Protein AF-0000000076850095 (afdb_homodimer)

Sequence (590 aa):
MGHASAALPVIDLASPDIGAATKSIRQALVDYGFFYVINHGIDDALMKSVYAESASFFQQPMEEKMALHKNSSHRGYIPPDFEGFEADAGGKGDLLECFHIGSGVDGDSKNPVNQWPPAERFPYWKETMKSYYQCAMGTSKRILSLIALSLDLDAEFFKPDGSETILRPIHYSGRAIESKHGSDHGANAHTDYGMLTLLSTDGTPGLQICRDKDGRPQLWEDVHHIDGALVVNIGDLLERWTNNVYRSTLHRVLMVGKERYSVAFFVWPSPDMMVTCIESCCSEANPPRSSSNNIMGHASAALPVIDLASPDIGAATKSIRQALVDYGFFYVINHGIDDALMKSVYAESASFFQQPMEEKMALHKNSSHRGYIPPDFEGFEADAGGKGDLLECFHIGSGVDGDSKNPVNQWPPAERFPYWKETMKSYYQCAMGTSKRILSLIALSLDLDAEFFKPDGSETILRPIHYSGRAIESKHGSDHGANAHTDYGMLTLLSTDGTPGLQICRDKDGRPQLWEDVHHIDGALVVNIGDLLERWTNNVYRSTLHRVLMVGKERYSVAFFVWPSPDMMVTCIESCCSEANPPRSSSNNI

Structure (mmCIF, N/CA/C/O backbone):
data_AF-0000000076850095-model_v1
#
loop_
_entity.id
_entity.type
_entity.pdbx_description
1 polymer 'Fe2OG dioxygenase domain-containing protein'
#
loop_
_atom_site.group_PDB
_atom_site.id
_atom_site.type_symbol
_atom_site.label_atom_id
_atom_site.label_alt_id
_atom_site.label_comp_id
_atom_site.label_asym_id
_atom_site.label_entity_id
_atom_site.label_seq_id
_atom_site.pdbx_PDB_ins_code
_atom_site.Cartn_x
_atom_site.Cartn_y
_atom_site.Cartn_z
_atom_site.occupancy
_atom_site.B_iso_or_equiv
_atom_site.auth_seq_id
_atom_site.auth_comp_id
_atom_site.auth_asym_id
_atom_site.auth_atom_id
_atom_site.pdbx_PDB_model_num
ATOM 1 N N . MET A 1 1 ? 12.242 -35.062 8.625 1 36.44 1 MET A N 1
ATOM 2 C CA . MET A 1 1 ? 11.203 -34.719 9.578 1 36.44 1 MET A CA 1
ATOM 3 C C . MET A 1 1 ? 9.969 -34.156 8.859 1 36.44 1 MET A C 1
ATOM 5 O O . MET A 1 1 ? 10.086 -33.375 7.914 1 36.44 1 MET A O 1
ATOM 9 N N . GLY A 1 2 ? 8.922 -34.812 8.758 1 50.62 2 GLY A N 1
ATOM 10 C CA . GLY A 1 2 ? 7.727 -34.594 7.961 1 50.62 2 GLY A CA 1
ATOM 11 C C . GLY A 1 2 ? 7.195 -33.188 8.094 1 50.62 2 GLY A C 1
ATOM 12 O O . GLY A 1 2 ? 7.027 -32.656 9.203 1 50.62 2 GLY A O 1
ATOM 13 N N . HIS A 1 3 ? 7.41 -32.344 7.129 1 65.56 3 HIS A N 1
ATOM 14 C CA . HIS A 1 3 ? 6.844 -31.016 7.25 1 65.56 3 HIS A CA 1
ATOM 15 C C . HIS A 1 3 ? 5.344 -31.078 7.52 1 65.56 3 HIS A C 1
ATOM 17 O O . HIS A 1 3 ? 4.656 -31.969 7.02 1 65.56 3 HIS A O 1
ATOM 23 N N . ALA A 1 4 ? 4.941 -30.375 8.547 1 83.5 4 ALA A N 1
ATOM 24 C CA . ALA A 1 4 ? 3.518 -30.266 8.852 1 83.5 4 ALA A CA 1
ATOM 25 C C . ALA A 1 4 ? 2.754 -29.641 7.691 1 83.5 4 ALA A C 1
ATOM 27 O O . ALA A 1 4 ? 3.322 -28.875 6.91 1 83.5 4 ALA A O 1
ATOM 28 N N . SER A 1 5 ? 1.623 -30.188 7.434 1 91.31 5 SER A N 1
ATOM 29 C CA . SER A 1 5 ? 0.739 -29.672 6.395 1 91.31 5 SER A CA 1
ATOM 30 C C . SER A 1 5 ? -0.233 -28.641 6.961 1 91.31 5 SER A C 1
ATOM 32 O O . SER A 1 5 ? -0.785 -28.828 8.047 1 91.31 5 SER A O 1
ATOM 34 N N . ALA A 1 6 ? -0.344 -27.594 6.188 1 90.06 6 ALA A N 1
ATOM 35 C CA . ALA A 1 6 ? -1.344 -26.609 6.586 1 90.06 6 ALA A CA 1
ATOM 36 C C . ALA A 1 6 ? -2.752 -27.094 6.25 1 90.06 6 ALA A C 1
ATOM 38 O O . ALA A 1 6 ? -3.033 -27.453 5.105 1 90.06 6 ALA A O 1
ATOM 39 N N . ALA A 1 7 ? -3.617 -27.141 7.188 1 92.31 7 ALA A N 1
ATOM 40 C CA . ALA A 1 7 ? -5.008 -27.531 6.965 1 92.31 7 ALA A CA 1
ATOM 41 C C . ALA A 1 7 ? -5.859 -26.312 6.594 1 92.31 7 ALA A C 1
ATOM 43 O O . ALA A 1 7 ? -6.797 -25.953 7.309 1 92.31 7 ALA A O 1
ATOM 44 N N . LEU A 1 8 ? -5.578 -25.766 5.441 1 97.06 8 LEU A N 1
ATOM 45 C CA . LEU A 1 8 ? -6.27 -24.562 5.004 1 97.06 8 LEU A CA 1
ATOM 46 C C . LEU A 1 8 ? -7.734 -24.859 4.688 1 97.06 8 LEU A C 1
ATOM 48 O O . LEU A 1 8 ? -8.047 -25.875 4.066 1 97.06 8 LEU A O 1
ATOM 52 N N . PRO A 1 9 ? -8.609 -24 5.094 1 97.56 9 PRO A N 1
ATOM 53 C CA . PRO A 1 9 ? -10.016 -24.172 4.723 1 97.56 9 PRO A CA 1
ATOM 54 C C . PRO A 1 9 ? -10.25 -24.016 3.221 1 97.56 9 PRO A C 1
ATOM 56 O O . PRO A 1 9 ? -9.516 -23.281 2.549 1 97.56 9 PRO A O 1
ATOM 59 N N . VAL A 1 10 ? -11.234 -24.781 2.744 1 98 10 VAL A N 1
ATOM 60 C CA . VAL A 1 10 ? -11.68 -24.688 1.358 1 98 10 VAL A CA 1
ATOM 61 C C . VAL A 1 10 ? -13.008 -23.938 1.296 1 98 10 VAL A C 1
ATOM 63 O O . VAL A 1 10 ? -14.008 -24.391 1.861 1 98 10 VAL A O 1
ATOM 66 N N . ILE A 1 11 ? -12.992 -22.828 0.646 1 98.12 11 ILE A N 1
ATOM 67 C CA . ILE A 1 11 ? -14.195 -22 0.515 1 98.12 11 ILE A CA 1
ATOM 68 C C . ILE A 1 11 ? -14.82 -22.219 -0.859 1 98.12 11 ILE A C 1
ATOM 70 O O . ILE A 1 11 ? -14.141 -22.109 -1.884 1 98.12 11 ILE A O 1
ATOM 74 N N . ASP A 1 12 ? -16.109 -22.516 -0.84 1 97.5 12 ASP A N 1
ATOM 75 C CA . ASP A 1 12 ? -16.875 -22.688 -2.072 1 97.5 12 ASP A CA 1
ATOM 76 C C . ASP A 1 12 ? -17.578 -21.391 -2.465 1 97.5 12 ASP A C 1
ATOM 78 O O . ASP A 1 12 ? -18.562 -21 -1.831 1 97.5 12 ASP A O 1
ATOM 82 N N . LEU A 1 13 ? -17.156 -20.766 -3.535 1 96.81 13 LEU A N 1
ATOM 83 C CA . LEU A 1 13 ? -17.703 -19.469 -3.924 1 96.81 13 LEU A CA 1
ATOM 84 C C . LEU A 1 13 ? -19.094 -19.625 -4.535 1 96.81 13 LEU A C 1
ATOM 86 O O . LEU A 1 13 ? -19.812 -18.656 -4.695 1 96.81 13 LEU A O 1
ATOM 90 N N . ALA A 1 14 ? -19.453 -20.797 -4.863 1 94.88 14 ALA A N 1
ATOM 91 C CA . ALA A 1 14 ? -20.781 -21.047 -5.426 1 94.88 14 ALA A CA 1
ATOM 92 C C . ALA A 1 14 ? -21.781 -21.359 -4.328 1 94.88 14 ALA A C 1
ATOM 94 O O . ALA A 1 14 ? -22.984 -21.469 -4.594 1 94.88 14 ALA A O 1
ATOM 95 N N . SER A 1 15 ? -21.312 -21.5 -3.137 1 93.44 15 SER A N 1
ATOM 96 C CA . SER A 1 15 ? -22.219 -21.828 -2.035 1 93.44 15 SER A CA 1
ATOM 97 C C . SER A 1 15 ? -23.203 -20.688 -1.789 1 93.44 15 SER A C 1
ATOM 99 O O . SER A 1 15 ? -22.812 -19.516 -1.735 1 93.44 15 SER A O 1
ATOM 101 N N . PRO A 1 16 ? -24.5 -21.031 -1.602 1 93.69 16 PRO A N 1
ATOM 102 C CA . PRO A 1 16 ? -25.5 -20 -1.31 1 93.69 16 PRO A CA 1
ATOM 103 C C . PRO A 1 16 ? -25.438 -19.5 0.136 1 93.69 16 PRO A C 1
ATOM 105 O O . PRO A 1 16 ? -26.062 -18.5 0.48 1 93.69 16 PRO A O 1
ATOM 108 N N . ASP A 1 17 ? -24.719 -20.234 0.937 1 96.19 17 ASP A N 1
ATOM 109 C CA . ASP A 1 17 ? -24.609 -19.859 2.344 1 96.19 17 ASP A CA 1
ATOM 110 C C . ASP A 1 17 ? -23.5 -18.828 2.555 1 96.19 17 ASP A C 1
ATOM 112 O O . ASP A 1 17 ? -22.406 -19.172 3.016 1 96.19 17 ASP A O 1
ATOM 116 N N . ILE A 1 18 ? -23.859 -17.641 2.381 1 95.19 18 ILE A N 1
ATOM 117 C CA . ILE A 1 18 ? -22.906 -16.531 2.469 1 95.19 18 ILE A CA 1
ATOM 118 C C . ILE A 1 18 ? -22.375 -16.438 3.893 1 95.19 18 ILE A C 1
ATOM 120 O O . ILE A 1 18 ? -21.188 -16.156 4.094 1 95.19 18 ILE A O 1
ATOM 124 N N . GLY A 1 19 ? -23.172 -16.656 4.797 1 96 19 GLY A N 1
ATOM 125 C CA . GLY A 1 19 ? -22.75 -16.609 6.191 1 96 19 GLY A CA 1
ATOM 126 C C . GLY A 1 19 ? -21.656 -17.594 6.527 1 96 19 GLY A C 1
ATOM 127 O O . GLY A 1 19 ? -20.688 -17.25 7.188 1 96 19 GLY A O 1
ATOM 128 N N . ALA A 1 20 ? -21.875 -18.766 6.078 1 96.25 20 ALA A N 1
ATOM 129 C CA . ALA A 1 20 ? -20.875 -19.797 6.332 1 96.25 20 ALA A CA 1
ATOM 130 C C . ALA A 1 20 ? -19.562 -19.469 5.641 1 96.25 20 ALA A C 1
ATOM 132 O O . ALA A 1 20 ? -18.484 -19.656 6.223 1 96.25 20 ALA A O 1
ATOM 133 N N . ALA A 1 21 ? -19.656 -19.031 4.453 1 96.62 21 ALA A N 1
ATOM 134 C CA . ALA A 1 21 ? -18.453 -18.656 3.709 1 96.62 21 ALA A CA 1
ATOM 135 C C . ALA A 1 21 ? -17.703 -17.531 4.406 1 96.62 21 ALA A C 1
ATOM 137 O O . ALA A 1 21 ? -16.484 -17.594 4.547 1 96.62 21 ALA A O 1
ATOM 138 N N . THR A 1 22 ? -18.422 -16.594 4.832 1 97.25 22 THR A N 1
ATOM 139 C CA . THR A 1 22 ? -17.844 -15.438 5.496 1 97.25 22 THR A CA 1
ATOM 140 C C . THR A 1 22 ? -17.156 -15.852 6.797 1 97.25 22 THR A C 1
ATOM 142 O O . THR A 1 22 ? -16.031 -15.422 7.078 1 97.25 22 THR A O 1
ATOM 145 N N . LYS A 1 23 ? -17.781 -16.641 7.535 1 97.19 23 LYS A N 1
ATOM 146 C CA . LYS A 1 23 ? -17.219 -17.141 8.789 1 97.19 23 LYS A CA 1
ATOM 147 C C . LYS A 1 23 ? -15.945 -17.938 8.539 1 97.19 23 LYS A C 1
ATOM 149 O O . LYS A 1 23 ? -14.953 -17.797 9.25 1 97.19 23 LYS A O 1
ATOM 154 N N . SER A 1 24 ? -16.016 -18.75 7.531 1 97.62 24 SER A N 1
ATOM 155 C CA . SER A 1 24 ? -14.867 -19.562 7.18 1 97.62 24 SER A CA 1
ATOM 156 C C . SER A 1 24 ? -13.688 -18.703 6.723 1 97.62 24 SER A C 1
ATOM 158 O O . SER A 1 24 ? -12.539 -18.984 7.078 1 97.62 24 SER A O 1
ATOM 160 N N . ILE A 1 25 ? -13.969 -17.719 6.004 1 98 25 ILE A N 1
ATOM 161 C CA . ILE A 1 25 ? -12.93 -16.812 5.523 1 98 25 ILE A CA 1
ATOM 162 C C . ILE A 1 25 ? -12.297 -16.078 6.707 1 98 25 ILE A C 1
ATOM 164 O O . ILE A 1 25 ? -11.07 -15.977 6.797 1 98 25 ILE A O 1
ATOM 168 N N . ARG A 1 26 ? -13.125 -15.602 7.566 1 97.62 26 ARG A N 1
ATOM 169 C CA . ARG A 1 26 ? -12.602 -14.906 8.742 1 97.62 26 ARG A CA 1
ATOM 170 C C . ARG A 1 26 ? -11.664 -15.812 9.539 1 97.62 26 ARG A C 1
ATOM 172 O O . ARG A 1 26 ? -10.547 -15.414 9.867 1 97.62 26 ARG A O 1
ATOM 179 N N . GLN A 1 27 ? -12.125 -16.969 9.773 1 97.38 27 GLN A N 1
ATOM 180 C CA . GLN A 1 27 ? -11.305 -17.906 10.539 1 97.38 27 GLN A CA 1
ATOM 181 C C . GLN A 1 27 ? -10.008 -18.219 9.812 1 97.38 27 GLN A C 1
ATOM 183 O O . GLN A 1 27 ? -8.938 -18.297 10.43 1 97.38 27 GLN A O 1
ATOM 188 N N . ALA A 1 28 ? -10.078 -18.406 8.523 1 98.25 28 ALA A N 1
ATOM 189 C CA . ALA A 1 28 ? -8.898 -18.719 7.719 1 98.25 28 ALA A CA 1
ATOM 190 C C . ALA A 1 28 ? -7.879 -17.594 7.777 1 98.25 28 ALA A C 1
ATOM 192 O O . ALA A 1 28 ? -6.676 -17.828 7.887 1 98.25 28 ALA A O 1
ATOM 193 N N . LEU A 1 29 ? -8.359 -16.359 7.707 1 98.12 29 LEU A N 1
ATOM 194 C CA . LEU A 1 29 ? -7.469 -15.203 7.633 1 98.12 29 LEU A CA 1
ATOM 195 C C . LEU A 1 29 ? -6.895 -14.875 9.008 1 98.12 29 LEU A C 1
ATOM 197 O O . LEU A 1 29 ? -5.812 -14.289 9.102 1 98.12 29 LEU A O 1
ATOM 201 N N . VAL A 1 30 ? -7.617 -15.281 10.023 1 97.25 30 VAL A N 1
ATOM 202 C CA . VAL A 1 30 ? -7.094 -15.117 11.375 1 97.25 30 VAL A CA 1
ATOM 203 C C . VAL A 1 30 ? -6.043 -16.188 11.664 1 97.25 30 VAL A C 1
ATOM 205 O O . VAL A 1 30 ? -4.973 -15.883 12.203 1 97.25 30 VAL A O 1
ATOM 208 N N . ASP A 1 31 ? -6.316 -17.375 11.234 1 96.75 31 ASP A N 1
ATOM 209 C CA . ASP A 1 31 ? -5.496 -18.516 11.641 1 96.75 31 ASP A CA 1
ATOM 210 C C . ASP A 1 31 ? -4.312 -18.703 10.695 1 96.75 31 ASP A C 1
ATOM 212 O O . ASP A 1 31 ? -3.211 -19.047 11.133 1 96.75 31 ASP A O 1
ATOM 216 N N . TYR A 1 32 ? -4.562 -18.484 9.391 1 97.44 32 TYR A N 1
ATOM 217 C CA . TYR A 1 32 ? -3.562 -18.891 8.414 1 97.44 32 TYR A CA 1
ATOM 218 C C . TYR A 1 32 ? -3.139 -17.719 7.539 1 97.44 32 TYR A C 1
ATOM 220 O O . TYR A 1 32 ? -2.014 -17.688 7.035 1 97.44 32 TYR A O 1
ATOM 228 N N . GLY A 1 33 ? -3.973 -16.812 7.277 1 98.19 33 GLY A N 1
ATOM 229 C CA . GLY A 1 33 ? -3.74 -15.789 6.27 1 98.19 33 GLY A CA 1
ATOM 230 C C . GLY A 1 33 ? -3.891 -16.297 4.852 1 98.19 33 GLY A C 1
ATOM 231 O O . GLY A 1 33 ? -3.662 -15.562 3.891 1 98.19 33 GLY A O 1
ATOM 232 N N . PHE A 1 34 ? -4.258 -17.625 4.77 1 98.62 34 PHE A N 1
ATOM 233 C CA . PHE A 1 34 ? -4.422 -18.344 3.508 1 98.62 34 PHE A CA 1
ATOM 234 C C . PHE A 1 34 ? -5.703 -19.172 3.516 1 98.62 34 PHE A C 1
ATOM 236 O O . PHE A 1 34 ? -6.152 -19.609 4.574 1 98.62 34 PHE A O 1
ATOM 243 N N . PHE A 1 35 ? -6.227 -19.422 2.326 1 98.81 35 PHE A N 1
ATOM 244 C CA . PHE A 1 35 ? -7.301 -20.391 2.146 1 98.81 35 PHE A CA 1
ATOM 245 C C . PHE A 1 35 ? -7.406 -20.812 0.687 1 98.81 35 PHE A C 1
ATOM 247 O O . PHE A 1 35 ? -6.746 -20.234 -0.183 1 98.81 35 PHE A O 1
ATOM 254 N N . TYR A 1 36 ? -8.164 -21.891 0.47 1 98.69 36 TYR A N 1
ATOM 255 C CA . TYR A 1 36 ? -8.492 -22.328 -0.884 1 98.69 36 TYR A CA 1
ATOM 256 C C . TYR A 1 36 ? -9.852 -21.781 -1.317 1 98.69 36 TYR A C 1
ATOM 258 O O . TYR A 1 36 ? -10.742 -21.578 -0.485 1 98.69 36 TYR A O 1
ATOM 266 N N . VAL A 1 37 ? -9.953 -21.562 -2.598 1 98.56 37 VAL A N 1
ATOM 267 C CA . VAL A 1 37 ? -11.273 -21.266 -3.146 1 98.56 37 VAL A CA 1
ATOM 268 C C . VAL A 1 37 ? -11.578 -22.203 -4.309 1 98.56 37 VAL A C 1
ATOM 270 O O . VAL A 1 37 ? -10.719 -22.469 -5.152 1 98.56 37 VAL A O 1
ATOM 273 N N . ILE A 1 38 ? -12.75 -22.797 -4.289 1 97.88 38 ILE A N 1
ATOM 274 C CA . ILE A 1 38 ? -13.234 -23.609 -5.398 1 97.88 38 ILE A CA 1
ATOM 275 C C . ILE A 1 38 ? -14.469 -22.969 -6.016 1 97.88 38 ILE A C 1
ATOM 277 O O . ILE A 1 38 ? -15.039 -22.031 -5.445 1 97.88 38 ILE A O 1
ATOM 281 N N . ASN A 1 39 ? -14.789 -23.422 -7.227 1 97.5 39 ASN A N 1
ATOM 282 C CA . ASN A 1 39 ? -15.906 -22.875 -7.988 1 97.5 39 ASN A CA 1
ATOM 283 C C . ASN A 1 39 ? -15.781 -21.359 -8.156 1 97.5 39 ASN A C 1
ATOM 285 O O . ASN A 1 39 ? -16.734 -20.625 -7.934 1 97.5 39 ASN A O 1
ATOM 289 N N . HIS A 1 40 ? -14.555 -20.953 -8.469 1 96.69 40 HIS A N 1
ATOM 290 C CA . HIS A 1 40 ? -14.195 -19.547 -8.57 1 96.69 40 HIS A CA 1
ATOM 291 C C . HIS A 1 40 ? -14.578 -18.969 -9.93 1 96.69 40 HIS A C 1
ATOM 293 O O . HIS A 1 40 ? -14.461 -17.766 -10.164 1 96.69 40 HIS A O 1
ATOM 299 N N . GLY A 1 41 ? -15.016 -19.719 -10.883 1 94 41 GLY A N 1
ATOM 300 C CA . GLY A 1 41 ? -15.578 -19.219 -12.125 1 94 41 GLY A CA 1
ATOM 301 C C . GLY A 1 41 ? -14.594 -19.266 -13.281 1 94 41 GLY A C 1
ATOM 302 O O . GLY A 1 41 ? -14.961 -18.953 -14.422 1 94 41 GLY A O 1
ATOM 303 N N . ILE A 1 42 ? -13.305 -19.641 -13.078 1 95.88 42 ILE A N 1
ATOM 304 C CA . ILE A 1 42 ? -12.344 -19.781 -14.164 1 95.88 42 ILE A CA 1
ATOM 305 C C . ILE A 1 42 ? -12.469 -21.172 -14.781 1 95.88 42 ILE A C 1
ATOM 307 O O . ILE A 1 42 ? -12.25 -22.188 -14.102 1 95.88 42 ILE A O 1
ATOM 311 N N . ASP A 1 43 ? -12.734 -21.172 -16.016 1 94.25 43 ASP A N 1
ATOM 312 C CA . ASP A 1 43 ? -12.953 -22.406 -16.766 1 94.25 43 ASP A CA 1
ATOM 313 C C . ASP A 1 43 ? -11.68 -23.25 -16.812 1 94.25 43 ASP A C 1
ATOM 315 O O . ASP A 1 43 ? -10.586 -22.719 -16.969 1 94.25 43 ASP A O 1
ATOM 319 N N . ASP A 1 44 ? -11.906 -24.594 -16.719 1 95.25 44 ASP A N 1
ATOM 320 C CA . ASP A 1 44 ? -10.781 -25.516 -16.766 1 95.25 44 ASP A CA 1
ATOM 321 C C . ASP A 1 44 ? -10.023 -25.391 -18.094 1 95.25 44 ASP A C 1
ATOM 323 O O . ASP A 1 44 ? -8.797 -25.484 -18.125 1 95.25 44 ASP A O 1
ATOM 327 N N . ALA A 1 45 ? -10.773 -25.203 -19.078 1 97.38 45 ALA A N 1
ATOM 328 C CA . ALA A 1 45 ? -10.148 -25.094 -20.391 1 97.38 45 ALA A CA 1
ATOM 329 C C . ALA A 1 45 ? -9.266 -23.844 -20.469 1 97.38 45 ALA A C 1
ATOM 331 O O . ALA A 1 45 ? -8.172 -23.891 -21.031 1 97.38 45 ALA A O 1
ATOM 332 N N . LEU A 1 46 ? -9.758 -22.766 -19.922 1 98.12 46 LEU A N 1
ATOM 333 C CA . LEU A 1 46 ? -8.969 -21.547 -19.906 1 98.12 46 LEU A CA 1
ATOM 334 C C . LEU A 1 46 ? -7.699 -21.734 -19.078 1 98.12 46 LEU A C 1
ATOM 336 O O . LEU A 1 46 ? -6.613 -21.344 -19.5 1 98.12 46 LEU A O 1
ATOM 340 N N . MET A 1 47 ? -7.82 -22.406 -17.938 1 97.69 47 MET A N 1
ATOM 341 C CA . MET A 1 47 ? -6.664 -22.656 -17.078 1 97.69 47 MET A CA 1
ATOM 342 C C . MET A 1 47 ? -5.613 -23.484 -17.812 1 97.69 47 MET A C 1
ATOM 344 O O . MET A 1 47 ? -4.426 -23.172 -17.75 1 97.69 47 MET A O 1
ATOM 348 N N . LYS A 1 48 ? -6.078 -24.484 -18.453 1 97.69 48 LYS A N 1
ATOM 349 C CA . LYS A 1 48 ? -5.176 -25.328 -19.234 1 97.69 48 LYS A CA 1
ATOM 350 C C . LYS A 1 48 ? -4.449 -24.516 -20.297 1 97.69 48 LYS A C 1
ATOM 352 O O . LYS A 1 48 ? -3.248 -24.672 -20.516 1 97.69 48 LYS A O 1
ATOM 357 N N . SER A 1 49 ? -5.211 -23.656 -20.938 1 98.31 49 SER A N 1
ATOM 358 C CA . SER A 1 49 ? -4.621 -22.812 -21.969 1 98.31 49 SER A CA 1
ATOM 359 C C . SER A 1 49 ? -3.572 -21.875 -21.391 1 98.31 49 SER A C 1
ATOM 361 O O . SER A 1 49 ? -2.527 -21.641 -22 1 98.31 49 SER A O 1
ATOM 363 N N . VAL A 1 50 ? -3.848 -21.297 -20.219 1 98.62 50 VAL A N 1
ATOM 364 C CA . VAL A 1 50 ? -2.92 -20.375 -19.547 1 98.62 50 VAL A CA 1
ATOM 365 C C . VAL A 1 50 ? -1.599 -21.094 -19.281 1 98.62 50 VAL A C 1
ATOM 367 O O . VAL A 1 50 ? -0.525 -20.562 -19.578 1 98.62 50 VAL A O 1
ATOM 370 N N . TYR A 1 51 ? -1.659 -22.312 -18.828 1 98.38 51 TYR A N 1
ATOM 371 C CA . TYR A 1 51 ? -0.451 -23.078 -18.5 1 98.38 51 TYR A CA 1
ATOM 372 C C . TYR A 1 51 ? 0.285 -23.484 -19.781 1 98.38 51 TYR A C 1
ATOM 374 O O . TYR A 1 51 ? 1.517 -23.438 -19.828 1 98.38 51 TYR A O 1
ATOM 382 N N . ALA A 1 52 ? -0.494 -23.875 -20.75 1 98.38 52 ALA A N 1
ATOM 383 C CA . ALA A 1 52 ? 0.125 -24.266 -22.016 1 98.38 52 ALA A CA 1
ATOM 384 C C . ALA A 1 52 ? 0.865 -23.094 -22.641 1 98.38 52 ALA A C 1
ATOM 386 O O . ALA A 1 52 ? 2.006 -23.234 -23.078 1 98.38 52 ALA A O 1
ATOM 387 N N . GLU A 1 53 ? 0.187 -21.938 -22.641 1 98.38 53 GLU A N 1
ATOM 388 C CA . GLU A 1 53 ? 0.799 -20.734 -23.203 1 98.38 53 GLU A CA 1
ATOM 389 C C . GLU A 1 53 ? 2.008 -20.297 -22.391 1 98.38 53 GLU A C 1
ATOM 391 O O . GLU A 1 53 ? 3.02 -19.859 -22.938 1 98.38 53 GLU A O 1
ATOM 396 N N . SER A 1 54 ? 1.899 -20.359 -21.094 1 98.06 54 SER A N 1
ATOM 397 C CA . SER A 1 54 ? 3.027 -20.031 -20.219 1 98.06 54 SER A CA 1
ATOM 398 C C . SER A 1 54 ? 4.223 -20.938 -20.5 1 98.06 54 SER A C 1
ATOM 400 O O . SER A 1 54 ? 5.34 -20.453 -20.703 1 98.06 54 SER A O 1
ATOM 402 N N . ALA A 1 55 ? 3.988 -22.203 -20.516 1 97.5 55 ALA A N 1
ATOM 403 C CA . ALA A 1 55 ? 5.047 -23.172 -20.766 1 97.5 55 ALA A CA 1
ATOM 404 C C . ALA A 1 55 ? 5.703 -22.938 -22.125 1 97.5 55 ALA A C 1
ATOM 406 O O . ALA A 1 55 ? 6.93 -22.984 -22.25 1 97.5 55 ALA A O 1
ATOM 407 N N . SER A 1 56 ? 4.887 -22.703 -23.094 1 97.75 56 SER A N 1
ATOM 408 C CA . SER A 1 56 ? 5.395 -22.469 -24.453 1 97.75 56 SER A CA 1
ATOM 409 C C . SER A 1 56 ? 6.344 -21.281 -24.484 1 97.75 56 SER A C 1
ATOM 411 O O . SER A 1 56 ? 7.359 -21.312 -25.188 1 97.75 56 SER A O 1
ATOM 413 N N . PHE A 1 57 ? 5.98 -20.219 -23.797 1 98.25 57 PHE A N 1
ATOM 414 C CA . PHE A 1 57 ? 6.832 -19.031 -23.75 1 98.25 57 PHE A CA 1
ATOM 415 C C . PHE A 1 57 ? 8.125 -19.328 -23 1 98.25 57 PHE A C 1
ATOM 417 O O . PHE A 1 57 ? 9.219 -19.031 -23.484 1 98.25 57 PHE A O 1
ATOM 424 N N . PHE A 1 58 ? 8.016 -19.938 -21.797 1 97.19 58 PHE A N 1
ATOM 425 C CA . PHE A 1 58 ? 9.164 -20.094 -20.906 1 97.19 58 PHE A CA 1
ATOM 426 C C . PHE A 1 58 ? 10.125 -21.141 -21.469 1 97.19 58 PHE A C 1
ATOM 428 O O . PHE A 1 58 ? 11.281 -21.219 -21.031 1 97.19 58 PHE A O 1
ATOM 435 N N . GLN A 1 59 ? 9.711 -21.891 -22.391 1 96.25 59 GLN A N 1
ATOM 436 C CA . GLN A 1 59 ? 10.562 -22.891 -23.016 1 96.25 59 GLN A CA 1
ATOM 437 C C . GLN A 1 59 ? 11.406 -22.281 -24.125 1 96.25 59 GLN A C 1
ATOM 439 O O . GLN A 1 59 ? 12.336 -22.922 -24.625 1 96.25 59 GLN A O 1
ATOM 444 N N . GLN A 1 60 ? 11.109 -21.094 -24.484 1 97.06 60 GLN A N 1
ATOM 445 C CA . GLN A 1 60 ? 11.891 -20.438 -25.516 1 97.06 60 GLN A CA 1
ATOM 446 C C . GLN A 1 60 ? 13.32 -20.172 -25.062 1 97.06 60 GLN A C 1
ATOM 448 O O . GLN A 1 60 ? 13.586 -20.109 -23.859 1 97.06 60 GLN A O 1
ATOM 453 N N . PRO A 1 61 ? 14.281 -20 -26.078 1 96 61 PRO A N 1
ATOM 454 C CA . PRO A 1 61 ? 15.648 -19.609 -25.703 1 96 61 PRO A CA 1
ATOM 455 C C . PRO A 1 61 ? 15.703 -18.281 -24.969 1 96 61 PRO A C 1
ATOM 457 O O . PRO A 1 61 ? 14.852 -17.406 -25.188 1 96 61 PRO A O 1
ATOM 460 N N . MET A 1 62 ? 16.688 -18.172 -24.141 1 94.69 62 MET A N 1
ATOM 461 C CA . MET A 1 62 ? 16.844 -16.984 -23.297 1 94.69 62 MET A CA 1
ATOM 462 C C . MET A 1 62 ? 16.812 -15.719 -24.141 1 94.69 62 MET A C 1
ATOM 464 O O . MET A 1 62 ? 16.203 -14.719 -23.734 1 94.69 62 MET A O 1
ATOM 468 N N . GLU A 1 63 ? 17.438 -15.75 -25.266 1 95.5 63 GLU A N 1
ATOM 469 C CA . GLU A 1 63 ? 17.5 -14.578 -26.141 1 95.5 63 GLU A CA 1
ATOM 470 C C . GLU A 1 63 ? 16.109 -14.133 -26.547 1 95.5 63 GLU A C 1
ATOM 472 O O . GLU A 1 63 ? 15.82 -12.93 -26.594 1 95.5 63 GLU A O 1
ATOM 477 N N . GLU A 1 64 ? 15.305 -15.102 -26.844 1 95.62 64 GLU A N 1
ATOM 478 C CA . GLU A 1 64 ? 13.938 -14.805 -27.25 1 95.62 64 GLU A CA 1
ATOM 479 C C . GLU A 1 64 ? 13.117 -14.242 -26.094 1 95.62 64 GLU A C 1
ATOM 481 O O . GLU A 1 64 ? 12.344 -13.305 -26.266 1 95.62 64 GLU A O 1
ATOM 486 N N . LYS A 1 65 ? 13.289 -14.781 -24.953 1 97.31 65 LYS A N 1
ATOM 487 C CA . LYS A 1 65 ? 12.578 -14.297 -23.781 1 97.31 65 LYS A CA 1
ATOM 488 C C . LYS A 1 65 ? 13.047 -12.891 -23.391 1 97.31 65 LYS A C 1
ATOM 490 O O . LYS A 1 65 ? 12.227 -12.016 -23.109 1 97.31 65 LYS A O 1
ATOM 495 N N . MET A 1 66 ? 14.32 -12.695 -23.516 1 97.12 66 MET A N 1
ATOM 496 C CA . MET A 1 66 ? 14.922 -11.422 -23.141 1 97.12 66 MET A CA 1
ATOM 497 C C . MET A 1 66 ? 14.508 -10.312 -24.109 1 97.12 66 MET A C 1
ATOM 499 O O . MET A 1 66 ? 14.641 -9.133 -23.781 1 97.12 66 MET A O 1
ATOM 503 N N . ALA A 1 67 ? 14.062 -10.695 -25.281 1 97.06 67 ALA A N 1
ATOM 504 C CA . ALA A 1 67 ? 13.523 -9.703 -26.203 1 97.06 67 ALA A CA 1
ATOM 505 C C . ALA A 1 67 ? 12.312 -8.992 -25.594 1 97.06 67 ALA A C 1
ATOM 507 O O . ALA A 1 67 ? 11.961 -7.887 -26.016 1 97.06 67 ALA A O 1
ATOM 508 N N . LEU A 1 68 ? 11.695 -9.625 -24.609 1 97.62 68 LEU A N 1
ATOM 509 C CA . LEU A 1 68 ? 10.562 -9.055 -23.891 1 97.62 68 LEU A CA 1
ATOM 510 C C . LEU A 1 68 ? 10.93 -8.719 -22.453 1 97.62 68 LEU A C 1
ATOM 512 O O . LEU A 1 68 ? 10.086 -8.773 -21.562 1 97.62 68 LEU A O 1
ATOM 516 N N . HIS A 1 69 ? 12.203 -8.406 -22.266 1 96.94 69 HIS A N 1
ATOM 517 C CA . HIS A 1 69 ? 12.656 -8.008 -20.938 1 96.94 69 HIS A CA 1
ATOM 518 C C . HIS A 1 69 ? 11.812 -6.867 -20.375 1 96.94 69 HIS A C 1
ATOM 520 O O . HIS A 1 69 ? 11.383 -5.988 -21.125 1 96.94 69 HIS A O 1
ATOM 526 N N . LYS A 1 70 ? 11.609 -6.926 -19.141 1 94 70 LYS A N 1
ATOM 527 C CA . LYS A 1 70 ? 10.75 -5.934 -18.516 1 94 70 LYS A CA 1
ATOM 528 C C . LYS A 1 70 ? 11.133 -4.52 -18.938 1 94 70 LYS A C 1
ATOM 530 O O . LYS A 1 70 ? 12.32 -4.207 -19.062 1 94 70 LYS A O 1
ATOM 535 N N . ASN A 1 71 ? 10.18 -3.686 -19.203 1 93.06 71 ASN A N 1
ATOM 536 C CA . ASN A 1 71 ? 10.398 -2.291 -19.562 1 93.06 71 ASN A CA 1
ATOM 537 C C . ASN A 1 71 ? 10.461 -1.391 -18.344 1 93.06 71 ASN A C 1
ATOM 539 O O . ASN A 1 71 ? 10.578 -1.878 -17.219 1 93.06 71 ASN A O 1
ATOM 543 N N . SER A 1 72 ? 10.438 -0.077 -18.547 1 86.94 72 SER A N 1
ATOM 544 C CA . SER A 1 72 ? 10.594 0.889 -17.469 1 86.94 72 SER A CA 1
ATOM 545 C C . SER A 1 72 ? 9.406 0.832 -16.5 1 86.94 72 SER A C 1
ATOM 547 O O . SER A 1 72 ? 9.508 1.284 -15.367 1 86.94 72 SER A O 1
ATOM 549 N N . SER A 1 73 ? 8.312 0.225 -16.953 1 88.5 73 SER A N 1
ATOM 550 C CA . SER A 1 73 ? 7.141 0.058 -16.094 1 88.5 73 SER A CA 1
ATOM 551 C C . SER A 1 73 ? 7.105 -1.331 -15.477 1 88.5 73 SER A C 1
ATOM 553 O O . SER A 1 73 ? 6.102 -1.726 -14.883 1 88.5 73 SER A O 1
ATOM 555 N N . HIS A 1 74 ? 8.172 -2.109 -15.703 1 90.25 74 HIS A N 1
ATOM 556 C CA . HIS A 1 74 ? 8.367 -3.426 -15.109 1 90.25 74 HIS A CA 1
ATOM 557 C C . HIS A 1 74 ? 7.348 -4.43 -15.633 1 90.25 74 HIS A C 1
ATOM 559 O O . HIS A 1 74 ? 6.863 -5.277 -14.883 1 90.25 74 HIS A O 1
ATOM 565 N N . ARG A 1 75 ? 6.953 -4.234 -16.906 1 94.19 75 ARG A N 1
ATOM 566 C CA . ARG A 1 75 ? 6.09 -5.172 -17.625 1 94.19 75 ARG A CA 1
ATOM 567 C C . ARG A 1 75 ? 6.895 -6.027 -18.594 1 94.19 75 ARG A C 1
ATOM 569 O O . ARG A 1 75 ? 7.762 -5.516 -19.312 1 94.19 75 ARG A O 1
ATOM 576 N N . GLY A 1 76 ? 6.684 -7.238 -18.562 1 96.06 76 GLY A N 1
ATOM 577 C CA . GLY A 1 76 ? 7.414 -8.141 -19.438 1 96.06 76 GLY A CA 1
ATOM 578 C C . GLY A 1 76 ? 8.141 -9.242 -18.688 1 96.06 76 GLY A C 1
ATOM 579 O O . GLY A 1 76 ? 7.75 -9.609 -17.578 1 96.06 76 GLY A O 1
ATOM 580 N N . TYR A 1 77 ? 9.133 -9.789 -19.375 1 96.88 77 TYR A N 1
ATOM 581 C CA . TYR A 1 77 ? 9.875 -10.953 -18.891 1 96.88 77 TYR A CA 1
ATOM 582 C C . TYR A 1 77 ? 10.883 -10.555 -17.812 1 96.88 77 TYR A C 1
ATOM 584 O O . TYR A 1 77 ? 11.609 -9.57 -17.969 1 96.88 77 TYR A O 1
ATOM 592 N N . ILE A 1 78 ? 10.867 -11.266 -16.719 1 93.56 78 ILE A N 1
ATOM 593 C CA . ILE A 1 78 ? 11.844 -11.125 -15.641 1 93.56 78 ILE A CA 1
ATOM 594 C C . ILE A 1 78 ? 12.656 -12.414 -15.516 1 93.56 78 ILE A C 1
ATOM 596 O O . ILE A 1 78 ? 12.117 -13.461 -15.156 1 93.56 78 ILE A O 1
ATOM 600 N N . PRO A 1 79 ? 13.945 -12.344 -15.789 1 91.69 79 PRO A N 1
ATOM 601 C CA . PRO A 1 79 ? 14.789 -13.531 -15.695 1 91.69 79 PRO A CA 1
ATOM 602 C C . PRO A 1 79 ? 15.117 -13.906 -14.25 1 91.69 79 PRO A C 1
ATOM 604 O O . PRO A 1 79 ? 14.898 -13.109 -13.336 1 91.69 79 PRO A O 1
ATOM 607 N N . PRO A 1 80 ? 15.57 -15.141 -14.078 1 82.5 80 PRO A N 1
ATOM 608 C CA . PRO A 1 80 ? 16.031 -15.492 -12.734 1 82.5 80 PRO A CA 1
ATOM 609 C C . PRO A 1 80 ? 17.188 -14.609 -12.258 1 82.5 80 PRO A C 1
ATOM 611 O O . PRO A 1 80 ? 17.969 -14.117 -13.078 1 82.5 80 PRO A O 1
ATOM 614 N N . ASP A 1 81 ? 17.047 -14.062 -11.078 1 68.12 81 ASP A N 1
ATOM 615 C CA . ASP A 1 81 ? 18.156 -13.289 -10.516 1 68.12 81 ASP A CA 1
ATOM 616 C C . ASP A 1 81 ? 19.297 -14.203 -10.086 1 68.12 81 ASP A C 1
ATOM 618 O O . ASP A 1 81 ? 19.281 -14.742 -8.977 1 68.12 81 ASP A O 1
ATOM 622 N N . PHE A 1 82 ? 20.219 -14.438 -11.031 1 49.91 82 PHE A N 1
ATOM 623 C CA . PHE A 1 82 ? 21.359 -15.297 -10.727 1 49.91 82 PHE A CA 1
ATOM 624 C C . PHE A 1 82 ? 22.359 -14.555 -9.859 1 49.91 82 PHE A C 1
ATOM 626 O O . PHE A 1 82 ? 23.125 -15.18 -9.109 1 49.91 82 PHE A O 1
ATOM 633 N N . GLU A 1 83 ? 22.422 -13.273 -10.141 1 45.47 83 GLU A N 1
ATOM 634 C CA . GLU A 1 83 ? 23.484 -12.523 -9.461 1 45.47 83 GLU A CA 1
ATOM 635 C C . GLU A 1 83 ? 23.219 -12.453 -7.957 1 45.47 83 GLU A C 1
ATOM 637 O O . GLU A 1 83 ? 24.172 -12.391 -7.168 1 45.47 83 GLU A O 1
ATOM 642 N N . GLY A 1 84 ? 22.078 -12.25 -7.586 1 43.38 84 GLY A N 1
ATOM 643 C CA . GLY A 1 84 ? 21.953 -12.336 -6.141 1 43.38 84 GLY A CA 1
ATOM 644 C C . GLY A 1 84 ? 22.641 -13.555 -5.551 1 43.38 84 GLY A C 1
ATOM 645 O O . GLY A 1 84 ? 22.953 -13.578 -4.359 1 43.38 84 GLY A O 1
ATOM 646 N N . PHE A 1 85 ? 22.906 -14.578 -6.461 1 38.56 85 PHE A N 1
ATOM 647 C CA . PHE A 1 85 ? 23.625 -15.789 -6.086 1 38.56 85 PHE A CA 1
ATOM 648 C C . PHE A 1 85 ? 25.125 -15.523 -5.984 1 38.56 85 PHE A C 1
ATOM 650 O O . PHE A 1 85 ? 25.812 -16.125 -5.148 1 38.56 85 PHE A O 1
ATOM 657 N N . GLU A 1 86 ? 25.672 -14.969 -6.906 1 35.75 86 GLU A N 1
ATOM 658 C CA . GLU A 1 86 ? 27.125 -14.836 -6.906 1 35.75 86 GLU A CA 1
ATOM 659 C C . GLU A 1 86 ? 27.578 -13.82 -5.863 1 35.75 86 GLU A C 1
ATOM 661 O O . GLU A 1 86 ? 28.75 -13.812 -5.473 1 35.75 86 GLU A O 1
ATOM 666 N N . ALA A 1 87 ? 26.812 -12.773 -5.781 1 39.22 87 ALA A N 1
ATOM 667 C CA . ALA A 1 87 ? 27.469 -11.859 -4.855 1 39.22 87 ALA A CA 1
ATOM 668 C C . ALA A 1 87 ? 27.516 -12.438 -3.443 1 39.22 87 ALA A C 1
ATOM 670 O O . ALA A 1 87 ? 26.594 -13.164 -3.037 1 39.22 87 ALA A O 1
ATOM 671 N N . ASP A 1 88 ? 28.734 -12.68 -2.879 1 35.12 88 ASP A N 1
ATOM 672 C CA . ASP A 1 88 ? 29.172 -13.258 -1.611 1 35.12 88 ASP A CA 1
ATOM 673 C C . ASP A 1 88 ? 28.125 -13.055 -0.523 1 35.12 88 ASP A C 1
ATOM 675 O O . ASP A 1 88 ? 28.375 -13.352 0.647 1 35.12 88 ASP A O 1
ATOM 679 N N . ALA A 1 89 ? 27.297 -12.086 -0.71 1 36.47 89 ALA A N 1
ATOM 680 C CA . ALA A 1 89 ? 26.672 -11.672 0.547 1 36.47 89 ALA A CA 1
ATOM 681 C C . ALA A 1 89 ? 25.547 -12.617 0.934 1 36.47 89 ALA A C 1
ATOM 683 O O . ALA A 1 89 ? 24.688 -12.258 1.744 1 36.47 89 ALA A O 1
ATOM 684 N N . GLY A 1 90 ? 25.641 -13.758 0.66 1 39.22 90 GLY A N 1
ATOM 685 C CA . GLY A 1 90 ? 24.766 -14.758 1.249 1 39.22 90 GLY A CA 1
ATOM 686 C C . GLY A 1 90 ? 23.344 -14.688 0.725 1 39.22 90 GLY A C 1
ATOM 687 O O . GLY A 1 90 ? 22.438 -15.352 1.253 1 39.22 90 GLY A O 1
ATOM 688 N N . GLY A 1 91 ? 23 -13.625 -0.006 1 45.06 91 GLY A N 1
ATOM 689 C CA . GLY A 1 91 ? 21.578 -13.578 -0.33 1 45.06 91 GLY A CA 1
ATOM 690 C C . GLY A 1 91 ? 21.203 -14.461 -1.499 1 45.06 91 GLY A C 1
ATOM 691 O O . GLY A 1 91 ? 22 -14.641 -2.43 1 45.06 91 GLY A O 1
ATOM 692 N N . LYS A 1 92 ? 20.391 -15.547 -1.238 1 48.94 92 LYS A N 1
ATOM 693 C CA . LYS A 1 92 ? 19.891 -16.562 -2.156 1 48.94 92 LYS A CA 1
ATOM 694 C C . LYS A 1 92 ? 18.844 -15.969 -3.104 1 48.94 92 LYS A C 1
ATOM 696 O O . LYS A 1 92 ? 17.828 -15.438 -2.66 1 48.94 92 LYS A O 1
ATOM 701 N N . GLY A 1 93 ? 19.281 -15.516 -4.293 1 54.66 93 GLY A N 1
ATOM 702 C CA . GLY A 1 93 ? 18.359 -15.039 -5.312 1 54.66 93 GLY A CA 1
ATOM 703 C C . GLY A 1 93 ? 17.266 -16.047 -5.652 1 54.66 93 GLY A C 1
ATOM 704 O O . GLY A 1 93 ? 17.406 -17.234 -5.344 1 54.66 93 GLY A O 1
ATOM 705 N N . ASP A 1 94 ? 16 -15.539 -6.145 1 58.91 94 ASP A N 1
ATOM 706 C CA . ASP A 1 94 ? 14.922 -16.391 -6.609 1 58.91 94 ASP A CA 1
ATOM 707 C C . ASP A 1 94 ? 15.297 -17.094 -7.91 1 58.91 94 ASP A C 1
ATOM 709 O O . ASP A 1 94 ? 15.82 -16.469 -8.836 1 58.91 94 ASP A O 1
ATOM 713 N N . LEU A 1 95 ? 15.203 -18.438 -7.914 1 75.94 95 LEU A N 1
ATOM 714 C CA . LEU A 1 95 ? 15.508 -19.25 -9.086 1 75.94 95 LEU A CA 1
ATOM 715 C C . LEU A 1 95 ? 14.266 -19.453 -9.945 1 75.94 95 LEU A C 1
ATOM 717 O O . LEU A 1 95 ? 13.961 -20.578 -10.359 1 75.94 95 LEU A O 1
ATOM 721 N N . LEU A 1 96 ? 13.453 -18.344 -9.969 1 87.75 96 LEU A N 1
ATOM 722 C CA . LEU A 1 96 ? 12.266 -18.391 -10.82 1 87.75 96 LEU A CA 1
ATOM 723 C C . LEU A 1 96 ? 12.344 -17.328 -11.922 1 87.75 96 LEU A C 1
ATOM 725 O O . LEU A 1 96 ? 13.086 -16.344 -11.789 1 87.75 96 LEU A O 1
ATOM 729 N N . GLU A 1 97 ? 11.766 -17.609 -13.055 1 92.81 97 GLU A N 1
ATOM 730 C CA . GLU A 1 97 ? 11.477 -16.609 -14.07 1 92.81 97 GLU A CA 1
ATOM 731 C C . GLU A 1 97 ? 9.984 -16.328 -14.164 1 92.81 97 GLU A C 1
ATOM 733 O O . GLU A 1 97 ? 9.164 -17.172 -13.789 1 92.81 97 GLU A O 1
ATOM 738 N N . CYS A 1 98 ? 9.664 -15.086 -14.523 1 95.75 98 CYS A N 1
ATOM 739 C CA . CYS A 1 98 ? 8.25 -14.758 -14.594 1 95.75 98 CYS A CA 1
ATOM 740 C C . CYS A 1 98 ? 7.984 -13.695 -15.656 1 95.75 98 CYS A C 1
ATOM 742 O O . CYS A 1 98 ? 8.922 -13.195 -16.281 1 95.75 98 CYS A O 1
ATOM 744 N N . PHE A 1 99 ? 6.723 -13.492 -15.961 1 96.69 99 PHE A N 1
ATOM 745 C CA . PHE A 1 99 ? 6.254 -12.492 -16.906 1 96.69 99 PHE A CA 1
ATOM 746 C C . PHE A 1 99 ? 5.188 -11.602 -16.281 1 96.69 99 PHE A C 1
ATOM 748 O O . PHE A 1 99 ? 4.145 -12.094 -15.844 1 96.69 99 PHE A O 1
ATOM 755 N N . HIS A 1 100 ? 5.484 -10.258 -16.25 1 96.12 100 HIS A N 1
ATOM 756 C CA . HIS A 1 100 ? 4.555 -9.328 -15.609 1 96.12 100 HIS A CA 1
ATOM 757 C C . HIS A 1 100 ? 3.592 -8.734 -16.641 1 96.12 100 HIS A C 1
ATOM 759 O O . HIS A 1 100 ? 4.02 -8.117 -17.609 1 96.12 100 HIS A O 1
ATOM 765 N N . ILE A 1 101 ? 2.299 -8.906 -16.344 1 95.69 101 ILE A N 1
ATOM 766 C CA . ILE A 1 101 ? 1.224 -8.234 -17.062 1 95.69 101 ILE A CA 1
ATOM 767 C C . ILE A 1 101 ? 0.418 -7.367 -16.094 1 95.69 101 ILE A C 1
ATOM 769 O O . ILE A 1 101 ? -0.189 -7.875 -15.148 1 95.69 101 ILE A O 1
ATOM 773 N N . GLY A 1 102 ? 0.452 -6.09 -16.328 1 91.81 102 GLY A N 1
ATOM 774 C CA . GLY A 1 102 ? -0.205 -5.18 -15.398 1 91.81 102 GLY A CA 1
ATOM 775 C C . GLY A 1 102 ? -1.611 -4.809 -15.828 1 91.81 102 GLY A C 1
ATOM 776 O O . GLY A 1 102 ? -2.121 -5.328 -16.812 1 91.81 102 GLY A O 1
ATOM 777 N N . SER A 1 103 ? -2.246 -3.943 -14.938 1 88.94 103 SER A N 1
ATOM 778 C CA . SER A 1 103 ? -3.58 -3.439 -15.242 1 88.94 103 SER A CA 1
ATOM 779 C C . SER A 1 103 ? -3.596 -2.701 -16.578 1 88.94 103 SER A C 1
ATOM 781 O O . SER A 1 103 ? -2.539 -2.414 -17.156 1 88.94 103 SER A O 1
ATOM 783 N N . GLY A 1 104 ? -4.738 -2.432 -17.156 1 77.19 104 GLY A N 1
ATOM 784 C CA . GLY A 1 104 ? -4.883 -1.756 -18.438 1 77.19 104 GLY A CA 1
ATOM 785 C C . GLY A 1 104 ? -4.832 -2.701 -19.609 1 77.19 104 GLY A C 1
ATOM 786 O O . GLY A 1 104 ? -4.484 -2.297 -20.719 1 77.19 104 GLY A O 1
ATOM 787 N N . VAL A 1 105 ? -4.957 -3.938 -19.328 1 70.44 105 VAL A N 1
ATOM 788 C CA . VAL A 1 105 ? -4.883 -4.973 -20.344 1 70.44 105 VAL A CA 1
ATOM 789 C C . VAL A 1 105 ? -5.91 -4.688 -21.438 1 70.44 105 VAL A C 1
ATOM 791 O O . VAL A 1 105 ? -5.68 -4.996 -22.609 1 70.44 105 VAL A O 1
ATOM 794 N N . ASP A 1 106 ? -7.078 -4.254 -21 1 60.44 106 ASP A N 1
ATOM 795 C CA . ASP A 1 106 ? -8.141 -4.008 -21.969 1 60.44 106 ASP A CA 1
ATOM 796 C C . ASP A 1 106 ? -8.023 -2.604 -22.562 1 60.44 106 ASP A C 1
ATOM 798 O O . ASP A 1 106 ? -8.75 -2.258 -23.5 1 60.44 106 ASP A O 1
ATOM 802 N N . GLY A 1 107 ? -7.273 -1.73 -21.875 1 56.62 107 GLY A N 1
ATOM 803 C CA . GLY A 1 107 ? -7.492 -0.329 -22.203 1 56.62 107 GLY A CA 1
ATOM 804 C C . GLY A 1 107 ? -6.82 0.101 -23.484 1 56.62 107 GLY A C 1
ATOM 805 O O . GLY A 1 107 ? -5.883 -0.552 -23.953 1 56.62 107 GLY A O 1
ATOM 806 N N . ASP A 1 108 ? -7.586 0.731 -24.219 1 51.19 108 ASP A N 1
ATOM 807 C CA . ASP A 1 108 ? -7.242 1.459 -25.438 1 51.19 108 ASP A CA 1
ATOM 808 C C . ASP A 1 108 ? -6.152 2.496 -25.156 1 51.19 108 ASP A C 1
ATOM 810 O O . ASP A 1 108 ? -6.098 3.533 -25.828 1 51.19 108 ASP A O 1
ATOM 814 N N . SER A 1 109 ? -5.5 2.238 -24.141 1 53.06 109 SER A N 1
ATOM 815 C CA . SER A 1 109 ? -4.535 3.32 -23.969 1 53.06 109 SER A CA 1
ATOM 816 C C . SER A 1 109 ? -3.605 3.426 -25.172 1 53.06 109 SER A C 1
ATOM 818 O O . SER A 1 109 ? -3.213 2.412 -25.75 1 53.06 109 SER A O 1
ATOM 820 N N . LYS A 1 110 ? -3.506 4.613 -25.625 1 49.19 110 LYS A N 1
ATOM 821 C CA . LYS A 1 110 ? -2.607 4.973 -26.719 1 49.19 110 LYS A CA 1
ATOM 822 C C . LYS A 1 110 ? -1.2 4.438 -26.484 1 49.19 110 LYS A C 1
ATOM 824 O O . LYS A 1 110 ? -0.396 4.336 -27.406 1 49.19 110 LYS A O 1
ATOM 829 N N . ASN A 1 111 ? -0.879 4.215 -25.359 1 55.91 111 ASN A N 1
ATOM 830 C CA . ASN A 1 111 ? 0.468 3.727 -25.078 1 55.91 111 ASN A CA 1
ATOM 831 C C . ASN A 1 111 ? 0.447 2.535 -24.125 1 55.91 111 ASN A C 1
ATOM 833 O O . ASN A 1 111 ? 0.587 2.701 -22.906 1 55.91 111 ASN A O 1
ATOM 837 N N . PRO A 1 112 ? 0.136 1.351 -24.672 1 73.94 112 PRO A N 1
ATOM 838 C CA . PRO A 1 112 ? 0.054 0.18 -23.797 1 73.94 112 PRO A CA 1
ATOM 839 C C . PRO A 1 112 ? 1.392 -0.164 -23.141 1 73.94 112 PRO A C 1
ATOM 841 O O . PRO A 1 112 ? 2.414 -0.238 -23.828 1 73.94 112 PRO A O 1
ATOM 844 N N . VAL A 1 113 ? 1.482 -0.183 -21.938 1 86.69 113 VAL A N 1
ATOM 845 C CA . VAL A 1 113 ? 2.689 -0.424 -21.156 1 86.69 113 VAL A CA 1
ATOM 846 C C . VAL A 1 113 ? 2.975 -1.923 -21.094 1 86.69 113 VAL A C 1
ATOM 848 O O . VAL A 1 113 ? 4.129 -2.336 -20.953 1 86.69 113 VAL A O 1
ATOM 851 N N . ASN A 1 114 ? 1.981 -2.773 -21.359 1 94.38 114 ASN A N 1
ATOM 852 C CA . ASN A 1 114 ? 2.178 -4.219 -21.328 1 94.38 114 ASN A CA 1
ATOM 853 C C . ASN A 1 114 ? 2.869 -4.711 -22.594 1 94.38 114 ASN A C 1
ATOM 855 O O . ASN A 1 114 ? 2.645 -4.168 -23.688 1 94.38 114 ASN A O 1
ATOM 859 N N . GLN A 1 115 ? 3.689 -5.703 -22.406 1 95 115 GLN A N 1
ATOM 860 C CA . GLN A 1 115 ? 4.328 -6.395 -23.516 1 95 115 GLN A CA 1
ATOM 861 C C . GLN A 1 115 ? 3.688 -7.762 -23.766 1 95 115 GLN A C 1
ATOM 863 O O . GLN A 1 115 ? 3.131 -8.359 -22.828 1 95 115 GLN A O 1
ATOM 868 N N . TRP A 1 116 ? 3.74 -8.148 -25.062 1 95.75 116 TRP A N 1
ATOM 869 C CA . TRP A 1 116 ? 3.17 -9.438 -25.438 1 95.75 116 TRP A CA 1
ATOM 870 C C . TRP A 1 116 ? 4.105 -10.203 -26.359 1 95.75 116 TRP A C 1
ATOM 872 O O . TRP A 1 116 ? 4.742 -9.617 -27.234 1 95.75 116 TRP A O 1
ATOM 882 N N . PRO A 1 117 ? 4.16 -11.57 -26.125 1 96.88 117 PRO A N 1
ATOM 883 C CA . PRO A 1 117 ? 4.863 -12.344 -27.156 1 96.88 117 PRO A CA 1
ATOM 884 C C . PRO A 1 117 ? 4.305 -12.102 -28.562 1 96.88 117 PRO A C 1
ATOM 886 O O . PRO A 1 117 ? 3.107 -11.852 -28.719 1 96.88 117 PRO A O 1
ATOM 889 N N . PRO A 1 118 ? 5.199 -12.18 -29.609 1 96.25 118 PRO A N 1
ATOM 890 C CA . PRO A 1 118 ? 4.734 -11.914 -30.969 1 96.25 118 PRO A CA 1
ATOM 891 C C . PRO A 1 118 ? 3.602 -12.844 -31.406 1 96.25 118 PRO A C 1
ATOM 893 O O . PRO A 1 118 ? 3.713 -14.062 -31.25 1 96.25 118 PRO A O 1
ATOM 896 N N . ALA A 1 119 ? 2.596 -12.258 -31.984 1 95.44 119 ALA A N 1
ATOM 897 C CA . ALA A 1 119 ? 1.387 -12.992 -32.344 1 95.44 119 ALA A CA 1
ATOM 898 C C . ALA A 1 119 ? 1.687 -14.055 -33.406 1 95.44 119 ALA A C 1
ATOM 900 O O . ALA A 1 119 ? 1.01 -15.086 -33.469 1 95.44 119 ALA A O 1
ATOM 901 N N . GLU A 1 120 ? 2.668 -13.82 -34.219 1 96.19 120 GLU A N 1
ATOM 902 C CA . GLU A 1 120 ? 3.029 -14.773 -35.281 1 96.19 120 GLU A CA 1
ATOM 903 C C . GLU A 1 120 ? 3.473 -16.109 -34.688 1 96.19 120 GLU A C 1
ATOM 905 O O . GLU A 1 120 ? 3.172 -17.172 -35.219 1 96.19 120 GLU A O 1
ATOM 910 N N . ARG A 1 121 ? 4.109 -16.016 -33.531 1 95.94 121 ARG A N 1
ATOM 911 C CA . ARG A 1 121 ? 4.645 -17.219 -32.906 1 95.94 121 ARG A CA 1
ATOM 912 C C . ARG A 1 121 ? 3.73 -17.688 -31.781 1 95.94 121 ARG A C 1
ATOM 914 O O . ARG A 1 121 ? 3.66 -18.891 -31.484 1 95.94 121 ARG A O 1
ATOM 921 N N . PHE A 1 122 ? 3.133 -16.75 -31.172 1 97.56 122 PHE A N 1
ATOM 922 C CA . PHE A 1 122 ? 2.244 -17.047 -30.047 1 97.56 122 PHE A CA 1
ATOM 923 C C . PHE A 1 122 ? 0.857 -16.469 -30.297 1 97.56 122 PHE A C 1
ATOM 925 O O . PHE A 1 122 ? 0.426 -15.547 -29.594 1 97.56 122 PHE A O 1
ATOM 932 N N . PRO A 1 123 ? 0.128 -17.047 -31.188 1 97.31 123 PRO A N 1
ATOM 933 C CA . PRO A 1 123 ? -1.112 -16.422 -31.656 1 97.31 123 PRO A CA 1
ATOM 934 C C . PRO A 1 123 ? -2.184 -16.359 -30.562 1 97.31 123 PRO A C 1
ATOM 936 O O . PRO A 1 123 ? -3.068 -15.5 -30.609 1 97.31 123 PRO A O 1
ATOM 939 N N . TYR A 1 124 ? -2.096 -17.219 -29.547 1 97.5 124 TYR A N 1
ATOM 940 C CA . TYR A 1 124 ? -3.188 -17.297 -28.578 1 97.5 124 TYR A CA 1
ATOM 941 C C . TYR A 1 124 ? -2.754 -16.75 -27.234 1 97.5 124 TYR A C 1
ATOM 943 O O . TYR A 1 124 ? -3.566 -16.641 -26.312 1 97.5 124 TYR A O 1
ATOM 951 N N . TRP A 1 125 ? -1.513 -16.344 -27.062 1 97.69 125 TRP A N 1
ATOM 952 C CA . TRP A 1 125 ? -0.953 -16 -25.75 1 97.69 125 TRP A CA 1
ATOM 953 C C . TRP A 1 125 ? -1.655 -14.781 -25.172 1 97.69 125 TRP A C 1
ATOM 955 O O . TRP A 1 125 ? -2.164 -14.828 -24.047 1 97.69 125 TRP A O 1
ATOM 965 N N . LYS A 1 126 ? -1.708 -13.734 -25.953 1 96.5 126 LYS A N 1
ATOM 966 C CA . LYS A 1 126 ? -2.281 -12.477 -25.484 1 96.5 126 LYS A CA 1
ATOM 967 C C . LYS A 1 126 ? -3.75 -12.648 -25.109 1 96.5 126 LYS A C 1
ATOM 969 O O . LYS A 1 126 ? -4.164 -12.258 -24.016 1 96.5 126 LYS A O 1
ATOM 974 N N . GLU A 1 127 ? -4.504 -13.227 -25.938 1 96.44 127 GLU A N 1
ATOM 975 C CA . GLU A 1 127 ? -5.934 -13.391 -25.688 1 96.44 127 GLU A CA 1
ATOM 976 C C . GLU A 1 127 ? -6.191 -14.312 -24.5 1 96.44 127 GLU A C 1
ATOM 978 O O . GLU A 1 127 ? -7.121 -14.086 -23.719 1 96.44 127 GLU A O 1
ATOM 983 N N . THR A 1 128 ? -5.418 -15.344 -24.375 1 97.75 128 THR A N 1
ATOM 984 C CA . THR A 1 128 ? -5.539 -16.266 -23.25 1 97.75 128 THR A CA 1
ATOM 985 C C . THR A 1 128 ? -5.285 -15.555 -21.922 1 97.75 128 THR A C 1
ATOM 987 O O . THR A 1 128 ? -6.07 -15.672 -20.984 1 97.75 128 THR A O 1
ATOM 990 N N . MET A 1 129 ? -4.242 -14.75 -21.891 1 97.75 129 MET A N 1
ATOM 991 C CA . MET A 1 129 ? -3.885 -14.047 -20.656 1 97.75 129 MET A CA 1
ATOM 992 C C . MET A 1 129 ? -4.906 -12.961 -20.328 1 97.75 129 MET A C 1
ATOM 994 O O . MET A 1 129 ? -5.227 -12.734 -19.156 1 97.75 129 MET A O 1
ATOM 998 N N . LYS A 1 130 ? -5.398 -12.328 -21.328 1 96.19 130 LYS A N 1
ATOM 999 C CA . LYS A 1 130 ? -6.438 -11.328 -21.125 1 96.19 130 LYS A CA 1
ATOM 1000 C C . LYS A 1 130 ? -7.699 -11.953 -20.531 1 96.19 130 LYS A C 1
ATOM 1002 O O . LYS A 1 130 ? -8.32 -11.391 -19.641 1 96.19 130 LYS A O 1
ATOM 1007 N N . SER A 1 131 ? -8.031 -13.07 -21.109 1 96.62 131 SER A N 1
ATOM 1008 C CA . SER A 1 131 ? -9.211 -13.781 -20.609 1 96.62 131 SER A CA 1
ATOM 1009 C C . SER A 1 131 ? -9.031 -14.203 -19.156 1 96.62 131 SER A C 1
ATOM 1011 O O . SER A 1 131 ? -9.938 -14.039 -18.344 1 96.62 131 SER A O 1
ATOM 1013 N N . TYR A 1 132 ? -7.871 -14.734 -18.844 1 97.75 132 TYR A 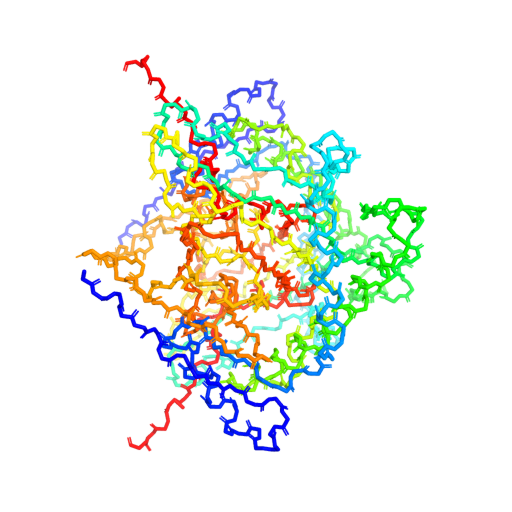N 1
ATOM 1014 C CA . TYR A 1 132 ? -7.594 -15.117 -17.469 1 97.75 132 TYR A CA 1
ATOM 1015 C C . TYR A 1 132 ? -7.637 -13.906 -16.547 1 97.75 132 TYR A C 1
ATOM 1017 O O . TYR A 1 132 ? -8.172 -13.977 -15.438 1 97.75 132 TYR A O 1
ATOM 1025 N N . TYR A 1 133 ? -7.055 -12.844 -16.984 1 96.75 133 TYR A N 1
ATOM 1026 C CA . TYR A 1 133 ? -7.047 -11.602 -16.234 1 96.75 133 TYR A CA 1
ATOM 1027 C C . TYR A 1 133 ? -8.461 -11.195 -15.836 1 96.75 133 TYR A C 1
ATOM 1029 O O . TYR A 1 133 ? -8.727 -10.883 -14.672 1 96.75 133 TYR A O 1
ATOM 1037 N N . GLN A 1 134 ? -9.359 -11.219 -16.766 1 95.69 134 GLN A N 1
ATOM 1038 C CA . GLN A 1 134 ? -10.742 -10.82 -16.516 1 95.69 134 GLN A CA 1
ATOM 1039 C C . GLN A 1 134 ? -11.406 -11.75 -15.508 1 95.69 134 GLN A C 1
ATOM 1041 O O . GLN A 1 134 ? -12.109 -11.289 -14.602 1 95.69 134 GLN A O 1
ATOM 1046 N N . CYS A 1 135 ? -11.164 -12.977 -15.672 1 97.12 135 CYS A N 1
ATOM 1047 C CA . CYS A 1 135 ? -11.727 -13.953 -14.742 1 97.12 135 CYS A CA 1
ATOM 1048 C C . CYS A 1 135 ? -11.156 -13.758 -13.344 1 97.12 135 CYS A C 1
ATOM 1050 O O . CYS A 1 135 ? -11.898 -13.766 -12.359 1 97.12 135 CYS A O 1
ATOM 1052 N N . ALA A 1 136 ? -9.859 -13.57 -13.273 1 97.56 136 ALA A N 1
ATOM 1053 C CA . ALA A 1 136 ? -9.188 -13.375 -11.992 1 97.56 136 ALA A CA 1
ATOM 1054 C C . ALA A 1 136 ? -9.711 -12.117 -11.297 1 97.56 136 ALA A C 1
ATOM 1056 O O . ALA A 1 136 ? -9.914 -12.117 -10.078 1 97.56 136 ALA A O 1
ATOM 1057 N N . MET A 1 137 ? -9.93 -11.102 -12.078 1 96.62 137 MET A N 1
ATOM 1058 C CA . MET A 1 137 ? -10.484 -9.875 -11.523 1 96.62 137 MET A CA 1
ATOM 1059 C C . MET A 1 137 ? -11.891 -10.117 -10.969 1 96.62 137 MET A C 1
ATOM 1061 O O . MET A 1 137 ? -12.219 -9.656 -9.875 1 96.62 137 MET A O 1
ATOM 1065 N N . GLY A 1 138 ? -12.688 -10.812 -11.742 1 96.5 138 GLY A N 1
ATOM 1066 C CA . GLY A 1 138 ? -14.016 -11.164 -11.266 1 96.5 138 GLY A CA 1
ATOM 1067 C C . GLY A 1 138 ? -13.992 -11.977 -9.984 1 96.5 138 GLY A C 1
ATOM 1068 O O . GLY A 1 138 ? -14.766 -11.719 -9.062 1 96.5 138 GLY A O 1
ATOM 1069 N N . THR A 1 139 ? -13.125 -12.93 -9.938 1 97.75 139 THR A N 1
ATOM 1070 C CA . THR A 1 139 ? -12.969 -13.766 -8.758 1 97.75 139 THR A CA 1
ATOM 1071 C C . THR A 1 139 ? -12.508 -12.938 -7.562 1 97.75 139 THR A C 1
ATOM 1073 O O . THR A 1 139 ? -13.023 -13.094 -6.453 1 97.75 139 THR A O 1
ATOM 1076 N N . SER A 1 140 ? -11.562 -12.055 -7.777 1 97.94 140 SER A N 1
ATOM 1077 C CA . SER A 1 140 ? -11.055 -11.188 -6.723 1 97.94 140 SER A CA 1
ATOM 1078 C C . SER A 1 140 ? -12.164 -10.328 -6.133 1 97.94 140 SER A C 1
ATOM 1080 O O . SER A 1 140 ? -12.234 -10.148 -4.914 1 97.94 140 SER A O 1
ATOM 1082 N N . LYS A 1 141 ? -13.008 -9.836 -6.984 1 97.25 141 LYS A N 1
ATOM 1083 C CA . LYS A 1 141 ? -14.117 -9.016 -6.531 1 97.25 141 LYS A CA 1
ATOM 1084 C C . LYS A 1 141 ? -15.039 -9.797 -5.598 1 97.25 141 LYS A C 1
ATOM 1086 O O . LYS A 1 141 ? -15.453 -9.289 -4.555 1 97.25 141 LYS A O 1
ATOM 1091 N N . ARG A 1 142 ? -15.32 -10.992 -5.949 1 97.12 142 ARG A N 1
ATOM 1092 C CA . ARG A 1 142 ? -16.188 -11.836 -5.137 1 97.12 142 ARG A CA 1
ATOM 1093 C C . ARG A 1 142 ? -15.547 -12.141 -3.787 1 97.12 142 ARG A C 1
ATOM 1095 O O . ARG A 1 142 ? -16.203 -12.055 -2.748 1 97.12 142 ARG A O 1
ATOM 1102 N N . ILE A 1 143 ? -14.305 -12.445 -3.822 1 98.12 143 ILE A N 1
ATOM 1103 C CA . ILE A 1 143 ? -13.594 -12.805 -2.598 1 98.12 143 ILE A CA 1
ATOM 1104 C C . ILE A 1 143 ? -13.508 -11.586 -1.68 1 98.12 143 ILE A C 1
ATOM 1106 O O . ILE A 1 143 ? -13.75 -11.688 -0.475 1 98.12 143 ILE A O 1
ATOM 1110 N N . LEU A 1 144 ? -13.203 -10.445 -2.244 1 98 144 LEU A N 1
ATOM 1111 C CA . LEU A 1 144 ? -13.086 -9.227 -1.453 1 98 144 LEU A CA 1
ATOM 1112 C C . LEU A 1 144 ? -14.438 -8.828 -0.864 1 98 144 LEU A C 1
ATOM 1114 O O . LEU A 1 144 ? -14.492 -8.266 0.232 1 98 144 LEU A O 1
ATOM 1118 N N . SER A 1 145 ? -15.5 -9.148 -1.589 1 97.25 145 SER A N 1
ATOM 1119 C CA . SER A 1 145 ? -16.828 -8.93 -1.043 1 97.25 145 SER A CA 1
ATOM 1120 C C . SER A 1 145 ? -17.062 -9.773 0.204 1 97.25 145 SER A C 1
ATOM 1122 O O . SER A 1 145 ? -17.594 -9.281 1.206 1 97.25 145 SER A O 1
ATOM 1124 N N . LEU A 1 146 ? -16.688 -11 0.173 1 97.88 146 LEU A N 1
ATOM 1125 C CA . LEU A 1 146 ? -16.844 -11.898 1.317 1 97.88 146 LEU A CA 1
ATOM 1126 C C . LEU A 1 146 ? -15.945 -11.461 2.471 1 97.88 146 LEU A C 1
ATOM 1128 O O . LEU A 1 146 ? -16.344 -11.555 3.637 1 97.88 146 LEU A O 1
ATOM 1132 N N . ILE A 1 147 ? -14.789 -10.969 2.162 1 97.62 147 ILE A N 1
ATOM 1133 C CA . ILE A 1 147 ? -13.891 -10.469 3.195 1 97.62 147 ILE A CA 1
ATOM 1134 C C . ILE A 1 147 ? -14.508 -9.242 3.859 1 97.62 147 ILE A C 1
ATOM 1136 O O . ILE A 1 147 ? -14.469 -9.102 5.086 1 97.62 147 ILE A O 1
ATOM 1140 N N . ALA A 1 148 ? -15.062 -8.383 3.037 1 96 148 ALA A N 1
ATOM 1141 C CA . ALA A 1 148 ? -15.742 -7.215 3.592 1 96 148 ALA A CA 1
ATOM 1142 C C . ALA A 1 148 ? -16.844 -7.629 4.559 1 96 148 ALA A C 1
ATOM 1144 O O . ALA A 1 148 ? -16.922 -7.121 5.68 1 96 148 ALA A O 1
ATOM 1145 N N . LEU A 1 149 ? -17.625 -8.586 4.18 1 96.62 149 LEU A N 1
ATOM 1146 C CA . LEU A 1 149 ? -18.719 -9.078 5.012 1 96.62 149 LEU A CA 1
ATOM 1147 C C . LEU A 1 149 ? -18.188 -9.703 6.293 1 96.62 149 LEU A C 1
ATOM 1149 O O . LEU A 1 149 ? -18.797 -9.562 7.359 1 96.62 149 LEU A O 1
ATOM 1153 N N . SER A 1 150 ? -17.094 -10.328 6.184 1 96.56 150 SER A N 1
ATOM 1154 C CA . SER A 1 150 ? -16.484 -10.961 7.352 1 96.56 150 SER A CA 1
ATOM 1155 C C . SER A 1 150 ? -16 -9.922 8.359 1 96.56 150 SER A C 1
ATOM 1157 O O . SER A 1 150 ? -15.75 -10.242 9.523 1 96.56 150 SER A O 1
ATOM 1159 N N . LEU A 1 151 ? -15.898 -8.703 7.957 1 92.81 151 LEU A N 1
ATOM 1160 C CA . LEU A 1 151 ? -15.492 -7.59 8.805 1 92.81 151 LEU A CA 1
ATOM 1161 C C . LEU A 1 151 ? -16.703 -6.73 9.18 1 92.81 151 LEU A C 1
ATOM 1163 O O . LEU A 1 151 ? -16.531 -5.621 9.695 1 92.81 151 LEU A O 1
ATOM 1167 N N . ASP A 1 152 ? -17.875 -7.207 8.852 1 92.5 152 ASP A N 1
ATOM 1168 C CA . ASP A 1 152 ? -19.141 -6.523 9.109 1 92.5 152 ASP A CA 1
ATOM 1169 C C . ASP A 1 152 ? -19.203 -5.199 8.352 1 92.5 152 ASP A C 1
ATOM 1171 O O . ASP A 1 152 ? -19.703 -4.199 8.883 1 92.5 152 ASP A O 1
ATOM 1175 N N . LEU A 1 153 ? -18.625 -5.238 7.215 1 91.56 153 LEU A N 1
ATOM 1176 C CA . LEU A 1 153 ? -18.688 -4.09 6.32 1 91.56 153 LEU A CA 1
ATOM 1177 C C . LEU A 1 153 ? -19.625 -4.367 5.148 1 91.56 153 LEU A C 1
ATOM 1179 O O . LEU A 1 153 ? -20.094 -5.496 4.965 1 91.56 153 LEU A O 1
ATOM 1183 N N . ASP A 1 154 ? -19.891 -3.268 4.367 1 93.81 154 ASP A N 1
ATOM 1184 C CA . ASP A 1 154 ? -20.672 -3.434 3.137 1 93.81 154 ASP A CA 1
ATOM 1185 C C . ASP A 1 154 ? -19.922 -4.328 2.145 1 93.81 154 ASP A C 1
ATOM 1187 O O . ASP A 1 154 ? -18.703 -4.219 1.987 1 93.81 154 ASP A O 1
ATOM 1191 N N . ALA A 1 155 ? -20.672 -5.145 1.402 1 95.06 155 ALA A N 1
ATOM 1192 C CA . ALA A 1 155 ? -20.094 -6.102 0.463 1 95.06 155 ALA A CA 1
ATOM 1193 C C . ALA A 1 155 ? -19.219 -5.391 -0.574 1 95.06 155 ALA A C 1
ATOM 1195 O O . ALA A 1 155 ? -18.25 -5.965 -1.08 1 95.06 155 ALA A O 1
ATOM 1196 N N . GLU A 1 156 ? -19.547 -4.113 -0.85 1 93.06 156 GLU A N 1
ATOM 1197 C CA . GLU A 1 156 ? -18.844 -3.383 -1.896 1 93.06 156 GLU A CA 1
ATOM 1198 C C . GLU A 1 156 ? -17.812 -2.428 -1.303 1 93.06 156 GLU A C 1
ATOM 1200 O O . GLU A 1 156 ? -17.375 -1.483 -1.966 1 93.06 156 GLU A O 1
ATOM 1205 N N . PHE A 1 157 ? -17.422 -2.686 -0.076 1 91.69 157 PHE A N 1
ATOM 1206 C CA . PHE A 1 157 ? -16.531 -1.769 0.632 1 91.69 157 PHE A CA 1
ATOM 1207 C C . PHE A 1 157 ? -15.195 -1.636 -0.094 1 91.69 157 PHE A C 1
ATOM 1209 O O . PHE A 1 157 ? -14.727 -0.523 -0.339 1 91.69 157 PHE A O 1
ATOM 1216 N N . PHE A 1 158 ? -14.508 -2.744 -0.434 1 92.25 158 PHE A N 1
ATOM 1217 C CA . PHE A 1 158 ? -13.172 -2.711 -1.014 1 92.25 158 PHE A CA 1
ATOM 1218 C C . PHE A 1 158 ? -13.227 -2.303 -2.48 1 92.25 158 PHE A C 1
ATOM 1220 O O . PHE A 1 158 ? -12.352 -1.579 -2.963 1 92.25 158 PHE A O 1
ATOM 1227 N N . LYS A 1 159 ? -14.188 -2.656 -3.279 1 88.81 159 LYS A N 1
ATOM 1228 C CA . LYS A 1 159 ? -14.406 -2.268 -4.668 1 88.81 159 LYS A CA 1
ATOM 1229 C C . LYS A 1 159 ? -13.086 -2.217 -5.438 1 88.81 159 LYS A C 1
ATOM 1231 O O . LYS A 1 159 ? -12.578 -1.135 -5.742 1 88.81 159 LYS A O 1
ATOM 1236 N N . PRO A 1 160 ? -12.539 -3.34 -5.863 1 91.56 160 PRO A N 1
ATOM 1237 C CA . PRO A 1 160 ? -11.211 -3.326 -6.469 1 91.56 160 PRO A CA 1
ATOM 1238 C C . PRO A 1 160 ? -11.211 -2.773 -7.895 1 91.56 160 PRO A C 1
ATOM 1240 O O . PRO A 1 160 ? -10.211 -2.896 -8.609 1 91.56 160 PRO A O 1
ATOM 1243 N N . ASP A 1 161 ? -12.312 -2.07 -8.203 1 87.62 161 ASP A N 1
ATOM 1244 C CA . ASP A 1 161 ? -12.344 -1.428 -9.516 1 87.62 161 ASP A CA 1
ATOM 1245 C C . ASP A 1 161 ? -11.281 -0.34 -9.617 1 87.62 161 ASP A C 1
ATOM 1247 O O . ASP A 1 161 ? -11.164 0.513 -8.734 1 87.62 161 ASP A O 1
ATOM 1251 N N . GLY A 1 162 ? -10.477 -0.399 -10.594 1 87.56 162 GLY A N 1
ATOM 1252 C CA . GLY A 1 162 ? -9.43 0.595 -10.797 1 87.56 162 GLY A CA 1
ATOM 1253 C C . GL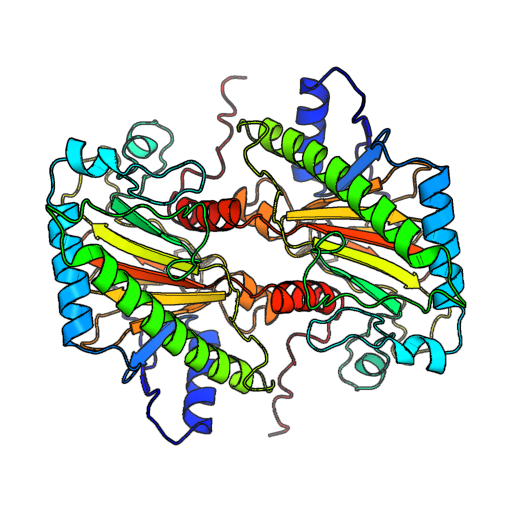Y A 1 162 ? -8.156 0.285 -10.039 1 87.56 162 GLY A C 1
ATOM 1254 O O . GLY A 1 162 ? -7.215 1.081 -10.039 1 87.56 162 GLY A O 1
ATOM 1255 N N . SER A 1 163 ? -8.148 -0.841 -9.359 1 93 163 SER A N 1
ATOM 1256 C CA . SER A 1 163 ? -6.949 -1.252 -8.648 1 93 163 SER A CA 1
ATOM 1257 C C . SER A 1 163 ? -5.809 -1.558 -9.609 1 93 163 SER A C 1
ATOM 1259 O O . SER A 1 163 ? -6.039 -2.045 -10.719 1 93 163 SER A O 1
ATOM 1261 N N . GLU A 1 164 ? -4.621 -1.19 -9.203 1 93.19 164 GLU A N 1
ATOM 1262 C CA . GLU A 1 164 ? -3.469 -1.773 -9.883 1 93.19 164 GLU A CA 1
ATOM 1263 C C . GLU A 1 164 ? -3.375 -3.273 -9.617 1 93.19 164 GLU A C 1
ATOM 1265 O O . GLU A 1 164 ? -3.6 -3.727 -8.5 1 93.19 164 GLU A O 1
ATOM 1270 N N . THR A 1 165 ? -3.191 -3.969 -10.672 1 95.38 165 THR A N 1
ATOM 1271 C CA . THR A 1 165 ? -3.07 -5.422 -10.578 1 95.38 165 THR A CA 1
ATOM 1272 C C . THR A 1 165 ? -1.87 -5.914 -11.383 1 95.38 165 THR A C 1
ATOM 1274 O O . THR A 1 165 ? -1.388 -5.219 -12.281 1 95.38 165 THR A O 1
ATOM 1277 N N . ILE A 1 166 ? -1.371 -7.109 -10.992 1 95.31 166 ILE A N 1
ATOM 1278 C CA . ILE A 1 166 ? -0.314 -7.773 -11.75 1 95.31 166 ILE A CA 1
ATOM 1279 C C . ILE A 1 166 ? -0.658 -9.25 -11.922 1 95.31 166 ILE A C 1
ATOM 1281 O O . ILE A 1 166 ? -0.877 -9.969 -10.945 1 95.31 166 ILE A O 1
ATOM 1285 N N . LEU A 1 167 ? -0.845 -9.609 -13.18 1 97.25 167 LEU A N 1
ATOM 1286 C CA . LEU A 1 167 ? -0.85 -11.023 -13.539 1 97.25 167 LEU A CA 1
ATOM 1287 C C . LEU A 1 167 ? 0.568 -11.523 -13.789 1 97.25 167 LEU A C 1
ATOM 1289 O O . LEU A 1 167 ? 1.297 -10.953 -14.602 1 97.25 167 LEU A O 1
ATOM 1293 N N . ARG A 1 168 ? 0.948 -12.625 -13.094 1 97.19 168 ARG A N 1
ATOM 1294 C CA . ARG A 1 168 ? 2.34 -13.062 -13.109 1 97.19 168 ARG A CA 1
ATOM 1295 C C . ARG A 1 168 ? 2.434 -14.57 -13.312 1 97.19 168 ARG A C 1
ATOM 1297 O O . ARG A 1 168 ? 2.502 -15.328 -12.344 1 97.19 168 ARG A O 1
ATOM 1304 N N . PRO A 1 169 ? 2.463 -15.023 -14.625 1 98.06 169 PRO A N 1
ATOM 1305 C CA . PRO A 1 169 ? 2.902 -16.406 -14.844 1 98.06 169 PRO A CA 1
ATOM 1306 C C . PRO A 1 169 ? 4.332 -16.656 -14.359 1 98.06 169 PRO A C 1
ATOM 1308 O O . PRO A 1 169 ? 5.219 -15.828 -14.602 1 98.06 169 PRO A O 1
ATOM 1311 N N . ILE A 1 170 ? 4.535 -17.781 -13.664 1 96.44 170 ILE A N 1
ATOM 1312 C CA . ILE A 1 170 ? 5.824 -18.078 -13.039 1 96.44 170 ILE A CA 1
ATOM 1313 C C . ILE A 1 170 ? 6.293 -19.469 -13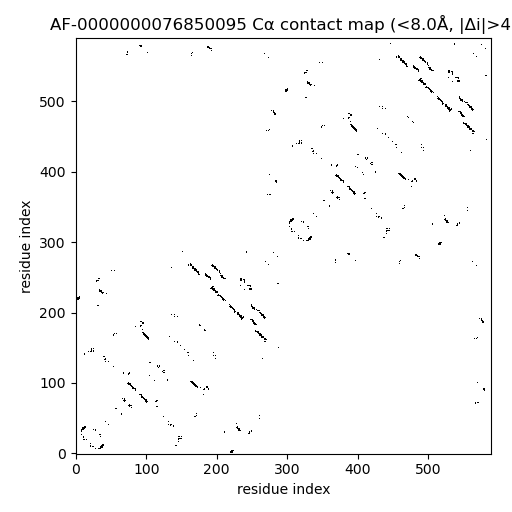.445 1 96.44 170 ILE A C 1
ATOM 1315 O O . ILE A 1 170 ? 5.496 -20.406 -13.484 1 96.44 170 ILE A O 1
ATOM 1319 N N . HIS A 1 171 ? 7.551 -19.578 -13.742 1 95.88 171 HIS A N 1
ATOM 1320 C CA . HIS A 1 171 ? 8.195 -20.859 -14.023 1 95.88 171 HIS A CA 1
ATOM 1321 C C . HIS A 1 171 ? 9.391 -21.094 -13.109 1 95.88 171 HIS A C 1
ATOM 1323 O O . HIS A 1 171 ? 10.281 -20.234 -13.016 1 95.88 171 HIS A O 1
ATOM 1329 N N . TYR A 1 172 ? 9.383 -22.188 -12.398 1 91.69 172 TYR A N 1
ATOM 1330 C CA . TYR A 1 172 ? 10.5 -22.672 -11.594 1 91.69 172 TYR A CA 1
ATOM 1331 C C . TYR A 1 172 ? 11.234 -23.812 -12.289 1 91.69 172 TYR A C 1
ATOM 1333 O O . TYR A 1 172 ? 10.641 -24.859 -12.57 1 91.69 172 TYR A O 1
ATOM 1341 N N . SER A 1 173 ? 12.445 -23.703 -12.672 1 84.19 173 SER A N 1
ATOM 1342 C CA . SER A 1 173 ? 13.18 -24.656 -13.5 1 84.19 173 SER A CA 1
ATOM 1343 C C . SER A 1 173 ? 13.438 -25.969 -12.75 1 84.19 173 SER A C 1
ATOM 1345 O O . SER A 1 173 ? 13.609 -27.016 -13.367 1 84.19 173 SER A O 1
ATOM 1347 N N . GLY A 1 174 ? 13.258 -26.203 -11.523 1 73.31 174 GLY A N 1
ATOM 1348 C CA . GLY A 1 174 ? 13.492 -27.406 -10.758 1 73.31 174 GLY A CA 1
ATOM 1349 C C . GLY A 1 174 ? 14.961 -27.703 -10.547 1 73.31 174 GLY A C 1
ATOM 1350 O O . GLY A 1 174 ? 15.32 -28.547 -9.719 1 73.31 174 GLY A O 1
ATOM 1351 N N . ARG A 1 175 ? 15.891 -27.25 -11.469 1 63.56 175 ARG A N 1
ATOM 1352 C CA . ARG A 1 175 ? 17.312 -27.594 -11.352 1 63.56 175 ARG A CA 1
ATOM 1353 C C . ARG A 1 175 ? 17.938 -26.859 -10.164 1 63.56 175 ARG A C 1
ATOM 1355 O O . ARG A 1 175 ? 17.719 -25.672 -9.969 1 63.56 175 ARG A O 1
ATOM 1362 N N . ALA A 1 176 ? 18.047 -27.734 -9.117 1 53.09 176 ALA A N 1
ATOM 1363 C CA . ALA A 1 176 ? 18.875 -27.156 -8.062 1 53.09 176 ALA A CA 1
ATOM 1364 C C . ALA A 1 176 ? 20.141 -26.516 -8.633 1 53.09 176 ALA A C 1
ATOM 1366 O O . ALA A 1 176 ? 20.828 -27.141 -9.445 1 53.09 176 ALA A O 1
ATOM 1367 N N . ILE A 1 177 ? 19.984 -25.25 -8.961 1 48.34 177 ILE A N 1
ATOM 1368 C CA . ILE A 1 177 ? 21.281 -24.719 -9.352 1 48.34 177 ILE A CA 1
ATOM 1369 C C . ILE A 1 177 ? 22.281 -24.891 -8.211 1 48.34 177 ILE A C 1
ATOM 1371 O O . ILE A 1 177 ? 21.969 -24.625 -7.047 1 48.34 177 ILE A O 1
ATOM 1375 N N . GLU A 1 178 ? 23.094 -25.922 -8.477 1 45.31 178 GLU A N 1
ATOM 1376 C CA . GLU A 1 178 ? 24.234 -26.062 -7.57 1 45.31 178 GLU A CA 1
ATOM 1377 C C . GLU A 1 178 ? 24.766 -24.719 -7.121 1 45.31 178 GLU A C 1
ATOM 1379 O O . GLU A 1 178 ? 25.609 -24.109 -7.793 1 45.31 178 GLU A O 1
ATOM 1384 N N . SER A 1 179 ? 23.969 -23.844 -6.949 1 43.22 179 SER A N 1
ATOM 1385 C CA . SER A 1 179 ? 24.656 -22.641 -6.48 1 43.22 179 SER A CA 1
ATOM 1386 C C . SER A 1 179 ? 25.375 -22.891 -5.164 1 43.22 179 SER A C 1
ATOM 1388 O O . SER A 1 179 ? 24.984 -23.766 -4.387 1 43.22 179 SER A O 1
ATOM 1390 N N . LYS A 1 180 ? 26.469 -22.5 -5.23 1 44.16 180 LYS A N 1
ATOM 1391 C CA . LYS A 1 180 ? 27.344 -22.609 -4.062 1 44.16 180 LYS A CA 1
ATOM 1392 C C . LYS A 1 180 ? 26.547 -22.406 -2.771 1 44.16 180 LYS A C 1
ATOM 1394 O O . LYS A 1 180 ? 27.016 -22.781 -1.693 1 44.16 180 LYS A O 1
ATOM 1399 N N . HIS A 1 181 ? 25.688 -21.547 -2.895 1 44.75 181 HIS A N 1
ATOM 1400 C CA . HIS A 1 181 ? 24.969 -21.328 -1.646 1 44.75 181 HIS A CA 1
ATOM 1401 C C . HIS A 1 181 ? 23.703 -22.172 -1.586 1 44.75 181 HIS A C 1
ATOM 1403 O O . HIS A 1 181 ? 22.938 -22.078 -0.615 1 44.75 181 HIS A O 1
ATOM 1409 N N . GLY A 1 182 ? 23.594 -23.234 -2.176 1 45.75 182 GLY A N 1
ATOM 1410 C CA . GLY A 1 182 ? 22.562 -24.266 -2.105 1 45.75 182 GLY A CA 1
ATOM 1411 C C . GLY A 1 182 ? 21.172 -23.719 -1.862 1 45.75 182 GLY A C 1
ATOM 1412 O O . GLY A 1 182 ? 20.516 -24.078 -0.89 1 45.75 182 GLY A O 1
ATOM 1413 N N . SER A 1 183 ? 20.828 -22.562 -2.537 1 55.41 183 SER A N 1
ATOM 1414 C CA . SER A 1 183 ? 19.484 -22.188 -2.104 1 55.41 183 SER A CA 1
ATOM 1415 C C . SER A 1 183 ? 18.438 -23.125 -2.689 1 55.41 183 SER A C 1
ATOM 1417 O O . SER A 1 183 ? 18.438 -23.406 -3.891 1 55.41 183 SER A O 1
ATOM 1419 N N . ASP A 1 184 ? 17.797 -23.938 -1.948 1 70.44 184 ASP A N 1
ATOM 1420 C CA . ASP A 1 184 ? 16.719 -24.891 -2.23 1 70.44 184 ASP A CA 1
ATOM 1421 C C . ASP A 1 184 ? 15.375 -24.156 -2.35 1 70.44 184 ASP A C 1
ATOM 1423 O O . ASP A 1 184 ? 14.32 -24.797 -2.314 1 70.44 184 ASP A O 1
ATOM 1427 N N . HIS A 1 185 ? 15.562 -22.766 -2.668 1 81.38 185 HIS A N 1
ATOM 1428 C CA . HIS A 1 185 ? 14.289 -22.047 -2.715 1 81.38 185 HIS A CA 1
ATOM 1429 C C . HIS A 1 185 ? 14.008 -21.516 -4.117 1 81.38 185 HIS A C 1
ATOM 1431 O O . HIS A 1 185 ? 14.883 -20.906 -4.738 1 81.38 185 HIS A O 1
ATOM 1437 N N . GLY A 1 186 ? 12.836 -21.844 -4.668 1 81.44 186 GLY A N 1
ATOM 1438 C CA . GLY A 1 186 ? 12.336 -21.172 -5.855 1 81.44 186 GLY A CA 1
ATOM 1439 C C . GLY A 1 186 ? 11.961 -19.719 -5.605 1 81.44 186 GLY A C 1
ATOM 1440 O O . GLY A 1 186 ? 12.383 -18.828 -6.348 1 81.44 186 GLY A O 1
ATOM 1441 N N . ALA A 1 187 ? 11.195 -19.5 -4.645 1 87.44 187 ALA A N 1
ATOM 1442 C CA . ALA A 1 187 ? 10.891 -18.172 -4.094 1 87.44 187 ALA A CA 1
ATOM 1443 C C . ALA A 1 187 ? 11.258 -18.094 -2.613 1 87.44 187 ALA A C 1
ATOM 1445 O O . ALA A 1 187 ? 10.812 -18.938 -1.816 1 87.44 187 ALA A O 1
ATOM 1446 N N . ASN A 1 188 ? 12.023 -17.125 -2.264 1 86.62 188 ASN A N 1
ATOM 1447 C CA . ASN A 1 188 ? 12.406 -16.938 -0.87 1 86.62 188 ASN A CA 1
ATOM 1448 C C . ASN A 1 188 ? 11.227 -16.5 -0.011 1 86.62 188 ASN A C 1
ATOM 1450 O O . ASN A 1 188 ? 10.203 -16.047 -0.536 1 86.62 188 ASN A O 1
ATOM 1454 N N . ALA A 1 189 ? 11.398 -16.688 1.318 1 89.44 189 ALA A N 1
ATOM 1455 C CA . ALA A 1 189 ? 10.352 -16.312 2.268 1 89.44 189 ALA A CA 1
ATOM 1456 C C . ALA A 1 189 ? 9.992 -14.836 2.123 1 89.44 189 ALA A C 1
ATOM 1458 O O . ALA A 1 189 ? 10.883 -13.977 2.051 1 89.44 189 ALA A O 1
ATOM 1459 N N . HIS A 1 190 ? 8.672 -14.555 2.055 1 90.06 190 HIS A N 1
ATOM 1460 C CA . HIS A 1 190 ? 8.195 -13.188 1.902 1 90.06 190 HIS A CA 1
ATOM 1461 C C . HIS A 1 190 ? 6.715 -13.078 2.242 1 90.06 190 HIS A C 1
ATOM 1463 O O . HIS A 1 190 ? 6.027 -14.094 2.363 1 90.06 190 HIS A O 1
ATOM 1469 N N . THR A 1 191 ? 6.258 -11.914 2.553 1 93.06 191 THR A N 1
ATOM 1470 C CA . THR A 1 191 ? 4.844 -11.562 2.535 1 93.06 191 THR A CA 1
ATOM 1471 C C . THR A 1 191 ? 4.508 -10.727 1.305 1 93.06 191 THR A C 1
ATOM 1473 O O . THR A 1 191 ? 5.398 -10.148 0.676 1 93.06 191 THR A O 1
ATOM 1476 N N . ASP A 1 192 ? 3.311 -10.828 0.918 1 93.19 192 ASP A N 1
ATOM 1477 C CA . ASP A 1 192 ? 2.891 -10.047 -0.237 1 93.19 192 ASP A CA 1
ATOM 1478 C C . ASP A 1 192 ? 2.514 -8.625 0.173 1 93.19 192 ASP A C 1
ATOM 1480 O O . ASP A 1 192 ? 1.979 -8.406 1.262 1 93.19 192 ASP A O 1
ATOM 1484 N N . TYR A 1 193 ? 2.816 -7.75 -0.783 1 91.25 193 TYR A N 1
ATOM 1485 C CA . TYR A 1 193 ? 2.254 -6.41 -0.659 1 91.25 193 TYR A CA 1
ATOM 1486 C C . TYR A 1 193 ? 0.782 -6.398 -1.054 1 91.25 193 TYR A C 1
ATOM 1488 O O . TYR A 1 193 ? 0.239 -7.418 -1.479 1 91.25 193 TYR A O 1
ATOM 1496 N N . GLY A 1 194 ? 0.089 -5.309 -0.953 1 91.62 194 GLY A N 1
ATOM 1497 C CA . GLY A 1 194 ? -1.242 -5.102 -1.502 1 91.62 194 GLY A CA 1
ATOM 1498 C C . GLY A 1 194 ? -2.344 -5.648 -0.612 1 91.62 194 GLY A C 1
ATOM 1499 O O . GLY A 1 194 ? -2.193 -5.699 0.61 1 91.62 194 GLY A O 1
ATOM 1500 N N . MET A 1 195 ? -3.475 -6.043 -1.368 1 95.5 195 MET A N 1
ATOM 1501 C CA . MET A 1 195 ? -4.664 -6.445 -0.625 1 95.5 195 MET A CA 1
ATOM 1502 C C . MET A 1 195 ? -4.898 -7.949 -0.747 1 95.5 195 MET A C 1
ATOM 1504 O O . MET A 1 195 ? -5.125 -8.633 0.256 1 95.5 195 MET A O 1
ATOM 1508 N N . LEU A 1 196 ? -4.789 -8.453 -1.958 1 98.06 196 LEU A N 1
ATOM 1509 C CA . LEU A 1 196 ? -5.211 -9.82 -2.227 1 98.06 196 LEU A CA 1
ATOM 1510 C C . LEU A 1 196 ? -4.316 -10.469 -3.279 1 98.06 196 LEU A C 1
ATOM 1512 O O . LEU A 1 196 ? -3.906 -9.812 -4.242 1 98.06 196 LEU A O 1
ATOM 1516 N N . THR A 1 197 ? -4.027 -11.758 -3.119 1 98.44 197 THR A N 1
ATOM 1517 C CA . THR A 1 197 ? -3.318 -12.555 -4.117 1 98.44 197 THR A CA 1
ATOM 1518 C C . THR A 1 197 ? -4.078 -13.844 -4.418 1 98.44 197 THR A C 1
ATOM 1520 O O . THR A 1 197 ? -4.527 -14.539 -3.502 1 98.44 197 THR A O 1
ATOM 1523 N N . LEU A 1 198 ? -4.336 -14.094 -5.664 1 98.69 198 LEU A N 1
ATOM 1524 C CA . LEU A 1 198 ? -4.785 -15.391 -6.156 1 98.69 198 LEU A CA 1
ATOM 1525 C C . LEU A 1 198 ? -3.619 -16.188 -6.746 1 98.69 198 LEU A C 1
ATOM 1527 O O . LEU A 1 198 ? -2.855 -15.656 -7.559 1 98.69 198 LEU A O 1
ATOM 1531 N N . LEU A 1 199 ? -3.484 -17.453 -6.324 1 98.69 199 LEU A N 1
ATOM 1532 C CA . LEU A 1 199 ? -2.404 -18.281 -6.836 1 98.69 199 LEU A CA 1
ATOM 1533 C C . LEU A 1 199 ? -2.945 -19.594 -7.391 1 98.69 199 LEU A C 1
ATOM 1535 O O . LEU A 1 199 ? -3.615 -20.344 -6.68 1 98.69 199 LEU A O 1
ATOM 1539 N N . SER A 1 200 ? -2.697 -19.781 -8.664 1 98.38 200 SER A N 1
ATOM 1540 C CA . SER A 1 200 ? -2.922 -21.094 -9.281 1 98.38 200 SER A CA 1
ATOM 1541 C C . SER A 1 200 ? -1.638 -21.906 -9.328 1 98.38 200 SER A C 1
ATOM 1543 O O . SER A 1 200 ? -0.564 -21.375 -9.625 1 98.38 200 SER A O 1
ATOM 1545 N N . THR A 1 201 ? -1.734 -23.172 -8.992 1 97.19 201 THR A N 1
ATOM 1546 C CA . THR A 1 201 ? -0.577 -24.062 -9.008 1 97.19 201 THR A CA 1
ATOM 1547 C C . THR A 1 201 ? -0.812 -25.234 -9.945 1 97.19 201 THR A C 1
ATOM 1549 O O . THR A 1 201 ? -1.958 -25.594 -10.234 1 97.19 201 THR A O 1
ATOM 1552 N N . ASP A 1 202 ? 0.211 -25.906 -10.383 1 96.25 202 ASP A N 1
ATOM 1553 C CA . ASP A 1 202 ? 0.101 -26.953 -11.383 1 96.25 202 ASP A CA 1
ATOM 1554 C C . ASP A 1 202 ? 0.13 -28.344 -10.742 1 96.25 202 ASP A C 1
ATOM 1556 O O . ASP A 1 202 ? 0.199 -29.359 -11.438 1 96.25 202 ASP A O 1
ATOM 1560 N N . GLY A 1 203 ? 0.188 -28.438 -9.453 1 95.62 203 GLY A N 1
ATOM 1561 C CA . GLY A 1 203 ? 0.227 -29.703 -8.758 1 95.62 203 GLY A CA 1
ATOM 1562 C C . GLY A 1 203 ? 1.597 -30.047 -8.195 1 95.62 203 GLY A C 1
ATOM 1563 O O . GLY A 1 203 ? 1.725 -30.906 -7.328 1 95.62 203 GLY A O 1
ATOM 1564 N N . THR A 1 204 ? 2.635 -29.406 -8.703 1 94.38 204 THR A N 1
ATOM 1565 C CA . THR A 1 204 ? 3.977 -29.609 -8.172 1 94.38 204 THR A CA 1
ATOM 1566 C C . THR A 1 204 ? 4.102 -29.016 -6.773 1 94.38 204 THR A C 1
ATOM 1568 O O . THR A 1 204 ? 3.738 -27.859 -6.555 1 94.38 204 THR A O 1
ATOM 1571 N N . PRO A 1 205 ? 4.535 -29.797 -5.824 1 93.88 205 PRO A N 1
ATOM 1572 C CA . PRO A 1 205 ? 4.652 -29.297 -4.453 1 93.88 205 PRO A CA 1
ATOM 1573 C C . PRO A 1 205 ? 5.727 -28.219 -4.309 1 93.88 205 PRO A C 1
ATOM 1575 O O . PRO A 1 205 ? 6.453 -27.938 -5.266 1 93.88 205 PRO A O 1
ATOM 1578 N N . GLY A 1 206 ? 5.781 -27.609 -3.037 1 93.5 206 GLY A N 1
ATOM 1579 C CA . GLY A 1 206 ? 6.844 -26.672 -2.74 1 93.5 206 GLY A CA 1
ATOM 1580 C C . GLY A 1 206 ? 6.367 -25.469 -1.935 1 93.5 206 GLY A C 1
ATOM 1581 O O . GLY A 1 206 ? 7.137 -24.891 -1.171 1 93.5 206 GLY A O 1
ATOM 1582 N N . LEU A 1 207 ? 5.113 -25.078 -2.08 1 95.94 207 LEU A N 1
ATOM 1583 C CA . LEU A 1 207 ? 4.586 -23.922 -1.369 1 95.94 207 LEU A CA 1
ATOM 1584 C C . LEU A 1 207 ? 4.465 -24.203 0.123 1 95.94 207 LEU A C 1
ATOM 1586 O O . LEU A 1 207 ? 3.906 -25.234 0.517 1 95.94 207 LEU A O 1
ATOM 1590 N N . GLN A 1 208 ? 5.082 -23.312 0.887 1 96.25 208 GLN A N 1
ATOM 1591 C CA . GLN A 1 208 ? 5.004 -23.422 2.34 1 96.25 208 GLN A CA 1
ATOM 1592 C C . GLN A 1 208 ? 4.637 -22.078 2.977 1 96.25 208 GLN A C 1
ATOM 1594 O O . GLN A 1 208 ? 4.918 -21.016 2.414 1 96.25 208 GLN A O 1
ATOM 1599 N N . ILE A 1 209 ? 3.982 -22.172 4.141 1 96.62 209 ILE A N 1
ATOM 1600 C CA . ILE A 1 209 ? 3.674 -20.984 4.91 1 96.62 209 ILE A CA 1
ATOM 1601 C C . ILE A 1 209 ? 4.266 -21.094 6.312 1 96.62 209 ILE A C 1
ATOM 1603 O O . ILE A 1 209 ? 4.492 -22.203 6.805 1 96.62 209 ILE A O 1
ATOM 1607 N N . CYS A 1 210 ? 4.566 -20 6.855 1 95.69 210 CYS A N 1
ATOM 1608 C CA . CYS A 1 210 ? 5.016 -19.859 8.234 1 95.69 210 CYS A CA 1
ATOM 1609 C C . CYS A 1 210 ? 4.133 -18.891 9.008 1 95.69 210 CYS A C 1
ATOM 1611 O O . CYS A 1 210 ? 4.227 -17.672 8.812 1 95.69 210 CYS A O 1
ATOM 1613 N N . ARG A 1 211 ? 3.236 -19.375 9.883 1 94.06 211 ARG A N 1
ATOM 1614 C CA . ARG A 1 211 ? 2.217 -18.578 10.547 1 94.06 211 ARG A CA 1
ATOM 1615 C C . ARG A 1 211 ? 2.842 -17.656 11.594 1 94.06 211 ARG A C 1
ATOM 1617 O O . ARG A 1 211 ? 2.432 -16.5 11.742 1 94.06 211 ARG A O 1
ATOM 1624 N N . ASP A 1 212 ? 3.82 -18.172 12.266 1 90.81 212 ASP A N 1
ATOM 1625 C CA . ASP A 1 212 ? 4.547 -17.344 13.227 1 90.81 212 ASP A CA 1
ATOM 1626 C C . ASP A 1 212 ? 5.902 -16.922 12.68 1 90.81 212 ASP A C 1
ATOM 1628 O O . ASP A 1 212 ? 6.91 -17.594 12.906 1 90.81 212 ASP A O 1
ATOM 1632 N N . LYS A 1 213 ? 5.91 -15.812 12.109 1 83.81 213 LYS A N 1
ATOM 1633 C CA . LYS A 1 213 ? 7.109 -15.367 11.406 1 83.81 213 LYS A CA 1
ATOM 1634 C C . LYS A 1 213 ? 8.234 -15.055 12.391 1 83.81 213 LYS A C 1
ATOM 1636 O O . LYS A 1 213 ? 9.414 -15.094 12.016 1 83.81 213 LYS A O 1
ATOM 1641 N N . ASP A 1 214 ? 7.941 -14.805 13.594 1 82.06 214 ASP A N 1
ATOM 1642 C CA . ASP A 1 214 ? 8.945 -14.438 14.586 1 82.06 214 ASP A CA 1
ATOM 1643 C C . ASP A 1 214 ? 9.344 -15.648 15.438 1 82.06 214 ASP A C 1
ATOM 1645 O O . ASP A 1 214 ? 10.203 -15.539 16.312 1 82.06 214 ASP A O 1
ATOM 1649 N N . GLY A 1 215 ? 8.695 -16.672 15.102 1 83.94 215 GLY A N 1
ATOM 1650 C CA . GLY A 1 215 ? 9.039 -17.875 15.844 1 83.94 215 GLY A CA 1
ATOM 1651 C C . GLY A 1 215 ? 10.484 -18.297 15.648 1 83.94 215 GLY A C 1
ATOM 1652 O O . GLY A 1 215 ? 11.055 -18.109 14.57 1 83.94 215 GLY A O 1
ATOM 1653 N N . ARG A 1 216 ? 11.016 -18.812 16.797 1 88.44 216 ARG A N 1
ATOM 1654 C CA . ARG A 1 216 ? 12.375 -19.344 16.734 1 88.44 216 ARG A CA 1
ATOM 1655 C C . ARG A 1 216 ? 12.43 -20.766 17.281 1 88.44 216 ARG A C 1
ATOM 1657 O O . ARG A 1 216 ? 12.383 -20.969 18.5 1 88.44 216 ARG A O 1
ATOM 1664 N N . PRO A 1 217 ? 12.5 -21.781 16.391 1 90.31 217 PRO A N 1
ATOM 1665 C CA . PRO A 1 217 ? 12.672 -21.656 14.938 1 90.31 217 PRO A CA 1
ATOM 1666 C C . PRO A 1 217 ? 11.367 -21.359 14.211 1 90.31 217 PRO A C 1
ATOM 1668 O O . PRO A 1 217 ? 10.281 -21.547 14.773 1 90.31 217 PRO A O 1
ATOM 1671 N N . GLN A 1 218 ? 11.5 -20.953 12.977 1 90.25 218 GLN A N 1
ATOM 1672 C CA . GLN A 1 218 ? 10.328 -20.828 12.117 1 90.25 218 GLN A CA 1
ATOM 1673 C C . GLN A 1 218 ? 9.789 -22.188 11.711 1 90.25 218 GLN A C 1
ATOM 1675 O O . GLN A 1 218 ? 10.539 -23.062 11.266 1 90.25 218 GLN A O 1
ATOM 1680 N N . LEU A 1 219 ? 8.531 -22.375 11.969 1 93.38 219 LEU A N 1
ATOM 1681 C CA . LEU A 1 219 ? 7.875 -23.609 11.578 1 93.38 219 LEU A CA 1
ATOM 1682 C C . LEU A 1 219 ? 7.145 -23.438 10.25 1 93.38 219 LEU A C 1
ATOM 1684 O O . LEU A 1 219 ? 6.293 -22.562 10.117 1 93.38 219 LEU A O 1
ATOM 1688 N N . TRP A 1 220 ? 7.527 -24.281 9.328 1 94.44 220 TRP A N 1
ATOM 1689 C CA . TRP A 1 220 ? 6.961 -24.203 7.984 1 94.44 220 TRP A CA 1
ATOM 1690 C C . TRP A 1 220 ? 5.965 -25.328 7.742 1 94.44 220 TRP A C 1
ATOM 1692 O O . TRP A 1 220 ? 6.215 -26.469 8.117 1 94.44 220 TRP A O 1
ATOM 1702 N N . GLU A 1 221 ? 4.828 -24.984 7.172 1 96.75 221 GLU A N 1
ATOM 1703 C CA . GLU A 1 221 ? 3.777 -25.938 6.828 1 96.75 221 GLU A CA 1
ATOM 1704 C C . GLU A 1 221 ? 3.566 -26.016 5.32 1 96.75 221 GLU A C 1
ATOM 1706 O O . GLU A 1 221 ? 3.514 -24.984 4.648 1 96.75 221 GLU A O 1
ATOM 1711 N N . ASP A 1 222 ? 3.408 -27.234 4.816 1 96.81 222 ASP A N 1
ATOM 1712 C CA . ASP A 1 222 ? 3.17 -27.422 3.389 1 96.81 222 ASP A CA 1
ATOM 1713 C C . ASP A 1 222 ? 1.748 -27.016 3.014 1 96.81 222 ASP A C 1
ATOM 1715 O O . ASP A 1 222 ? 0.797 -27.312 3.738 1 96.81 222 ASP A O 1
ATOM 1719 N N . VAL A 1 223 ? 1.627 -26.312 1.923 1 97.88 223 VAL A N 1
ATOM 1720 C CA . VAL A 1 223 ? 0.336 -26.031 1.299 1 97.88 223 VAL A CA 1
ATOM 1721 C C . VAL A 1 223 ? 0.153 -26.938 0.081 1 97.88 223 VAL A C 1
ATOM 1723 O O . VAL A 1 223 ? 0.771 -26.719 -0.962 1 97.88 223 VAL A O 1
ATOM 1726 N N . HIS A 1 224 ? -0.722 -27.859 0.199 1 96.88 224 HIS A N 1
ATOM 1727 C CA . HIS A 1 224 ? -0.878 -28.875 -0.845 1 96.88 224 HIS A CA 1
ATOM 1728 C C . HIS A 1 224 ? -1.791 -28.375 -1.96 1 96.88 224 HIS A C 1
ATOM 1730 O O . HIS A 1 224 ? -2.709 -27.578 -1.711 1 96.88 224 HIS A O 1
ATOM 1736 N N . HIS A 1 225 ? -1.465 -28.906 -3.107 1 96.88 225 HIS A N 1
ATOM 1737 C CA . HIS A 1 225 ? -2.303 -28.625 -4.266 1 96.88 225 HIS A CA 1
ATOM 1738 C C . HIS A 1 225 ? -3.658 -29.312 -4.152 1 96.88 225 HIS A C 1
ATOM 1740 O O . HIS A 1 225 ? -3.734 -30.469 -3.736 1 96.88 225 HIS A O 1
ATOM 1746 N N . ILE A 1 226 ? -4.695 -28.594 -4.438 1 96.94 226 ILE A N 1
ATOM 1747 C CA . ILE A 1 226 ? -6.031 -29.156 -4.629 1 96.94 226 ILE A CA 1
ATOM 1748 C C . ILE A 1 226 ? -6.508 -28.875 -6.051 1 96.94 226 ILE A C 1
ATOM 1750 O O . ILE A 1 226 ? -6.59 -27.719 -6.461 1 96.94 226 ILE A O 1
ATOM 1754 N N . ASP A 1 227 ? -6.871 -29.953 -6.766 1 95.69 227 ASP A N 1
ATOM 1755 C CA . ASP A 1 227 ? -7.301 -29.797 -8.148 1 95.69 227 ASP A CA 1
ATOM 1756 C C . ASP A 1 227 ? -8.5 -28.844 -8.242 1 95.69 227 ASP A C 1
ATOM 1758 O O . ASP A 1 227 ? -9.477 -29.016 -7.508 1 95.69 227 ASP A O 1
ATOM 1762 N N . GLY A 1 228 ? -8.344 -27.875 -9.125 1 95.31 228 GLY A N 1
ATOM 1763 C CA . GLY A 1 228 ? -9.445 -26.953 -9.375 1 95.31 228 GLY A CA 1
ATOM 1764 C C . GLY A 1 228 ? -9.508 -25.812 -8.391 1 95.31 228 GLY A C 1
ATOM 1765 O O . GLY A 1 228 ? -10.32 -24.891 -8.547 1 95.31 228 GLY A O 1
ATOM 1766 N N . ALA A 1 229 ? -8.672 -25.797 -7.395 1 98.06 229 ALA A N 1
ATOM 1767 C CA . ALA A 1 229 ? -8.711 -24.734 -6.383 1 98.06 229 ALA A CA 1
ATOM 1768 C C . ALA A 1 229 ? -7.641 -23.688 -6.65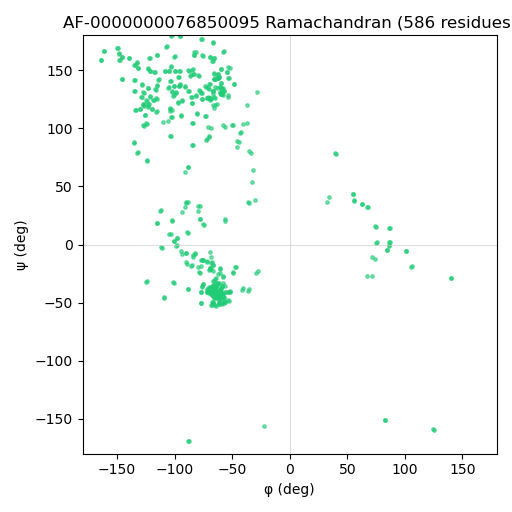2 1 98.06 229 ALA A C 1
ATOM 1770 O O . ALA A 1 229 ? -6.613 -23.984 -7.27 1 98.06 229 ALA A O 1
ATOM 1771 N N . LEU A 1 230 ? -7.922 -22.453 -6.277 1 98.69 230 LEU A N 1
ATOM 1772 C CA . LEU A 1 230 ? -6.914 -21.406 -6.129 1 98.69 230 LEU A CA 1
ATOM 1773 C C . LEU A 1 230 ? -6.473 -21.281 -4.676 1 98.69 230 LEU A C 1
ATOM 1775 O O . LEU A 1 230 ? -7.273 -21.484 -3.76 1 98.69 230 LEU A O 1
ATOM 1779 N N . VAL A 1 231 ? -5.219 -21 -4.492 1 98.75 231 VAL A N 1
ATOM 1780 C CA . VAL A 1 231 ? -4.738 -20.562 -3.184 1 98.7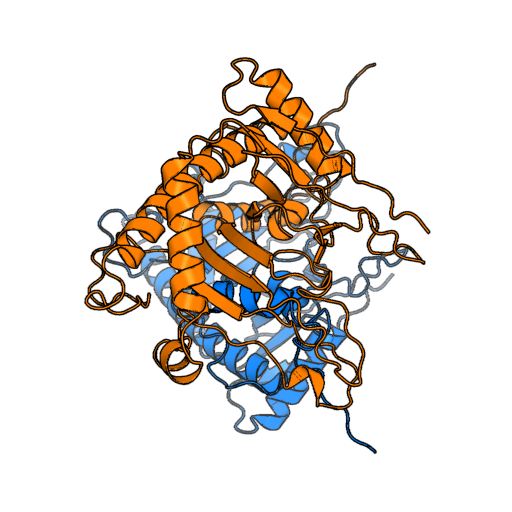5 231 VAL A CA 1
ATOM 1781 C C . VAL A 1 231 ? -4.867 -19.047 -3.062 1 98.75 231 VAL A C 1
ATOM 1783 O O . VAL A 1 231 ? -4.477 -18.312 -3.973 1 98.75 231 VAL A O 1
ATOM 1786 N N . VAL A 1 232 ? -5.441 -18.594 -1.935 1 98.88 232 VAL A N 1
ATOM 1787 C CA . VAL A 1 232 ? -5.688 -17.172 -1.747 1 98.88 232 VAL A CA 1
ATOM 1788 C C . VAL A 1 232 ? -5.008 -16.688 -0.466 1 98.88 232 VAL A C 1
ATOM 1790 O O . VAL A 1 232 ? -5.059 -17.375 0.562 1 98.88 232 VAL A O 1
ATOM 1793 N N . ASN A 1 233 ? -4.34 -15.57 -0.559 1 98.62 233 ASN A N 1
ATOM 1794 C CA . ASN A 1 233 ? -3.826 -14.922 0.643 1 98.62 233 ASN A CA 1
ATOM 1795 C C . ASN A 1 233 ? -4 -13.406 0.583 1 98.62 233 ASN A C 1
ATOM 1797 O O . ASN A 1 233 ? -4.199 -12.844 -0.494 1 98.62 233 ASN A O 1
ATOM 1801 N N . ILE A 1 234 ? -3.955 -12.75 1.75 1 97.75 234 ILE A N 1
ATOM 1802 C CA . ILE A 1 234 ? -4 -11.289 1.786 1 97.75 234 ILE A CA 1
ATOM 1803 C C . ILE A 1 234 ? -2.588 -10.734 1.97 1 97.75 234 ILE A C 1
ATOM 1805 O O . ILE A 1 234 ? -1.657 -11.484 2.281 1 97.75 234 ILE A O 1
ATOM 1809 N N . GLY A 1 235 ? -2.469 -9.461 1.649 1 95 235 GLY A N 1
ATOM 1810 C CA . GLY A 1 235 ? -1.18 -8.797 1.769 1 95 235 GLY A CA 1
ATOM 1811 C C . GLY A 1 235 ? -1.074 -7.91 2.994 1 95 235 GLY A C 1
ATOM 1812 O O . GLY A 1 235 ? -2.012 -7.832 3.793 1 95 235 GLY A O 1
ATOM 1813 N N . ASP A 1 236 ? 0.054 -7.32 3.121 1 91.5 236 ASP A N 1
ATOM 1814 C CA . ASP A 1 236 ? 0.425 -6.508 4.277 1 91.5 236 ASP A CA 1
ATOM 1815 C C . ASP A 1 236 ? -0.552 -5.352 4.473 1 91.5 236 ASP A C 1
ATOM 1817 O O . ASP A 1 236 ? -0.819 -4.941 5.602 1 91.5 236 ASP A O 1
ATOM 1821 N N . LEU A 1 237 ? -1.029 -4.797 3.404 1 90.94 237 LEU A N 1
ATOM 1822 C CA . LEU A 1 237 ? -1.912 -3.639 3.52 1 90.94 237 LEU A CA 1
ATOM 1823 C C . LEU A 1 237 ? -3.232 -4.027 4.176 1 90.94 237 LEU A C 1
ATOM 1825 O O . LEU A 1 237 ? -3.738 -3.303 5.035 1 90.94 237 LEU A O 1
ATOM 1829 N N . LEU A 1 238 ? -3.785 -5.102 3.777 1 92.75 238 LEU A N 1
ATOM 1830 C CA . LEU A 1 238 ? -5.039 -5.523 4.387 1 92.75 238 LEU A CA 1
ATOM 1831 C C . LEU A 1 238 ? -4.828 -5.953 5.832 1 92.75 238 LEU A C 1
ATOM 1833 O O . LEU A 1 238 ? -5.691 -5.734 6.684 1 92.75 238 LEU A O 1
ATOM 1837 N N . GLU A 1 239 ? -3.678 -6.598 6.109 1 92.81 239 GLU A N 1
ATOM 1838 C CA . GLU A 1 239 ? -3.346 -6.91 7.496 1 92.81 239 GLU A CA 1
ATOM 1839 C C . GLU A 1 239 ? -3.342 -5.652 8.359 1 92.81 239 GLU A C 1
ATOM 1841 O O . GLU A 1 239 ? -3.979 -5.617 9.414 1 92.81 239 GLU A O 1
ATOM 1846 N N . ARG A 1 240 ? -2.662 -4.695 7.867 1 87.88 240 ARG A N 1
ATOM 1847 C CA . ARG A 1 240 ? -2.578 -3.439 8.609 1 87.88 240 ARG A CA 1
ATOM 1848 C C . ARG A 1 240 ? -3.951 -2.795 8.75 1 87.88 240 ARG A C 1
ATOM 1850 O O . ARG A 1 240 ? -4.305 -2.307 9.82 1 87.88 240 ARG A O 1
ATOM 1857 N N . TRP A 1 241 ? -4.68 -2.824 7.711 1 87.81 241 TRP A N 1
ATOM 1858 C CA . TRP A 1 241 ? -5.988 -2.182 7.707 1 87.81 241 TRP A CA 1
ATOM 1859 C C . TRP A 1 241 ? -6.922 -2.838 8.719 1 87.81 241 TRP A C 1
ATOM 1861 O O . TRP A 1 241 ? -7.758 -2.166 9.328 1 87.81 241 TRP A O 1
ATOM 1871 N N . THR A 1 242 ? -6.809 -4.105 8.93 1 89 242 THR A N 1
ATOM 1872 C CA . THR A 1 242 ? -7.645 -4.836 9.875 1 89 242 THR A CA 1
ATOM 1873 C C . THR A 1 242 ? -7.031 -4.812 11.273 1 89 242 THR A C 1
ATOM 1875 O O . THR A 1 242 ? -7.434 -5.586 12.141 1 89 242 THR A O 1
ATOM 1878 N N . ASN A 1 243 ? -6.008 -4 11.43 1 83.25 243 ASN A N 1
ATOM 1879 C CA . ASN A 1 243 ? -5.285 -3.891 12.695 1 83.25 243 ASN A CA 1
ATOM 1880 C C . ASN A 1 243 ? -4.758 -5.246 13.156 1 83.25 243 ASN A C 1
ATOM 1882 O O . ASN A 1 243 ? -4.934 -5.625 14.312 1 83.25 243 ASN A O 1
ATOM 1886 N N . ASN A 1 244 ? -4.332 -5.992 12.234 1 87.44 244 ASN A N 1
ATOM 1887 C CA . ASN A 1 244 ? -3.621 -7.25 12.445 1 87.44 244 ASN A CA 1
ATOM 1888 C C . ASN A 1 244 ? -4.562 -8.359 12.906 1 87.44 244 ASN A C 1
ATOM 1890 O O . ASN A 1 244 ? -4.117 -9.383 13.43 1 87.44 244 ASN A O 1
ATOM 1894 N N . VAL A 1 245 ? -5.867 -8.094 12.719 1 90.19 245 VAL A N 1
ATOM 1895 C CA . VAL A 1 245 ? -6.801 -9.188 12.953 1 90.19 245 VAL A CA 1
ATOM 1896 C C . VAL A 1 245 ? -6.605 -10.281 11.906 1 90.19 245 VAL A C 1
ATOM 1898 O O . VAL A 1 245 ? -6.535 -11.461 12.234 1 90.19 245 VAL A O 1
ATOM 1901 N N . TYR A 1 246 ? -6.598 -9.836 10.68 1 95.5 246 TYR A N 1
ATOM 1902 C CA . TYR A 1 246 ? -6.219 -10.742 9.602 1 95.5 246 TYR A CA 1
ATOM 1903 C C . TYR A 1 246 ? -4.711 -10.727 9.383 1 95.5 246 TYR A C 1
ATOM 1905 O O . TYR A 1 246 ? -4.055 -9.703 9.594 1 95.5 246 TYR A O 1
ATOM 1913 N N . ARG A 1 247 ? -4.164 -11.82 8.953 1 95.62 247 ARG A N 1
ATOM 1914 C CA . ARG A 1 247 ? -2.707 -11.867 8.898 1 95.62 247 ARG A CA 1
ATOM 1915 C C . ARG A 1 247 ? -2.219 -12.023 7.461 1 95.62 247 ARG A C 1
ATOM 1917 O O . ARG A 1 247 ? -2.811 -12.766 6.676 1 95.62 247 ARG A O 1
ATOM 1924 N N . SER A 1 248 ? -1.26 -11.234 7.102 1 95.62 248 SER A N 1
ATOM 1925 C CA . SER A 1 248 ? -0.421 -11.453 5.926 1 95.62 248 SER A CA 1
ATOM 1926 C C . SER A 1 248 ? 0.725 -12.414 6.242 1 95.62 248 SER A C 1
ATOM 1928 O O . SER A 1 248 ? 1.724 -12.016 6.844 1 95.62 248 SER A O 1
ATOM 1930 N N . THR A 1 249 ? 0.63 -13.617 5.801 1 96.56 249 THR A N 1
ATOM 1931 C CA . THR A 1 249 ? 1.47 -14.695 6.312 1 96.56 249 THR A CA 1
ATOM 1932 C C . THR A 1 249 ? 2.699 -14.891 5.426 1 96.56 249 THR A C 1
ATOM 1934 O O . THR A 1 249 ? 2.598 -14.859 4.199 1 96.56 249 THR A O 1
ATOM 1937 N N . LEU A 1 250 ? 3.807 -15.086 6.129 1 94.94 250 LEU A N 1
ATOM 1938 C CA . LEU A 1 250 ? 5.066 -15.422 5.473 1 94.94 250 LEU A CA 1
ATOM 1939 C C . LEU A 1 250 ? 4.938 -16.719 4.691 1 94.94 250 LEU A C 1
ATOM 1941 O O . LEU A 1 250 ? 4.355 -17.688 5.184 1 94.94 250 LEU A O 1
ATOM 1945 N N . HIS A 1 251 ? 5.449 -16.766 3.422 1 94.81 251 HIS A N 1
ATOM 1946 C CA . HIS A 1 251 ? 5.398 -17.969 2.605 1 94.81 251 HIS A CA 1
ATOM 1947 C C . HIS A 1 251 ? 6.602 -18.062 1.676 1 94.81 251 HIS A C 1
ATOM 1949 O O . HIS A 1 251 ? 7.305 -17.062 1.465 1 94.81 251 HIS A O 1
ATOM 1955 N N . ARG A 1 252 ? 6.902 -19.219 1.229 1 92.12 252 ARG A N 1
ATOM 1956 C CA . ARG A 1 252 ? 8.023 -19.516 0.34 1 92.12 252 ARG A CA 1
ATOM 1957 C C . ARG A 1 252 ? 7.703 -20.688 -0.582 1 92.12 252 ARG A C 1
ATOM 1959 O O . ARG A 1 252 ? 6.676 -21.344 -0.42 1 92.12 252 ARG A O 1
ATOM 1966 N N . VAL A 1 253 ? 8.5 -20.812 -1.625 1 92.56 253 VAL A N 1
ATOM 1967 C CA . VAL A 1 253 ? 8.383 -21.953 -2.521 1 92.56 253 VAL A CA 1
ATOM 1968 C C . VAL A 1 253 ? 9.719 -22.703 -2.592 1 92.56 253 VAL A C 1
ATOM 1970 O O . VAL A 1 253 ? 10.727 -22.125 -3.018 1 92.56 253 VAL A O 1
ATOM 1973 N N . LEU A 1 254 ? 9.688 -23.953 -2.232 1 89.69 254 LEU A N 1
ATOM 1974 C CA . LEU A 1 254 ? 10.867 -24.797 -2.316 1 89.69 254 LEU A CA 1
ATOM 1975 C C . LEU A 1 254 ? 11 -25.422 -3.707 1 89.69 254 LEU A C 1
ATOM 1977 O O . LEU A 1 254 ? 10 -25.781 -4.328 1 89.69 254 LEU A O 1
ATOM 1981 N N . MET A 1 255 ? 12.258 -25.547 -4.086 1 85.88 255 MET A N 1
ATOM 1982 C CA . MET A 1 255 ? 12.516 -26.359 -5.273 1 85.88 255 MET A CA 1
ATOM 1983 C C . MET A 1 255 ? 12.539 -27.844 -4.922 1 85.88 255 MET A C 1
ATOM 1985 O O . MET A 1 255 ? 13.258 -28.266 -4.008 1 85.88 255 MET A O 1
ATOM 1989 N N . VAL A 1 256 ? 11.758 -28.609 -5.668 1 83.56 256 VAL A N 1
ATOM 1990 C CA . VAL A 1 256 ? 11.648 -30.016 -5.301 1 83.56 256 VAL A CA 1
ATOM 1991 C C . VAL A 1 256 ? 12.242 -30.891 -6.406 1 83.56 256 VAL A C 1
ATOM 1993 O O . VAL A 1 256 ? 11.922 -32.094 -6.504 1 83.56 256 VAL A O 1
ATOM 1996 N N . GLY A 1 257 ? 13 -30.297 -7.188 1 83.56 257 GLY A N 1
ATOM 1997 C CA . GLY A 1 257 ? 13.688 -31.078 -8.211 1 83.56 257 GLY A CA 1
ATOM 1998 C C . GLY A 1 257 ? 12.867 -31.266 -9.469 1 83.56 257 GLY A C 1
ATOM 1999 O O . GLY A 1 257 ? 13.25 -32.031 -10.352 1 83.56 257 GLY A O 1
ATOM 2000 N N . LYS A 1 258 ? 11.688 -30.75 -9.484 1 88.75 258 LYS A N 1
ATOM 2001 C CA . LYS A 1 258 ? 10.812 -30.766 -10.656 1 88.75 258 LYS A CA 1
ATOM 2002 C C . LYS A 1 258 ? 10.438 -29.344 -11.078 1 88.75 258 LYS A C 1
ATOM 2004 O O . LYS A 1 258 ? 10.375 -28.438 -10.242 1 88.75 258 LYS A O 1
ATOM 2009 N N . GLU A 1 259 ? 10.242 -29.281 -12.398 1 92.12 259 GLU A N 1
ATOM 2010 C CA . GLU A 1 259 ? 9.727 -28 -12.867 1 92.12 259 GLU A CA 1
ATOM 2011 C C . GLU A 1 259 ? 8.367 -27.688 -12.258 1 92.12 259 GLU A C 1
ATOM 2013 O O . GLU A 1 259 ? 7.555 -28.594 -12.047 1 92.12 259 GLU A O 1
ATOM 2018 N N . ARG A 1 260 ? 8.188 -26.5 -12.016 1 94.56 260 ARG A N 1
ATOM 2019 C CA . ARG A 1 260 ? 6.945 -26.016 -11.422 1 94.56 260 ARG A CA 1
ATOM 2020 C C . ARG A 1 260 ? 6.445 -24.766 -12.133 1 94.56 260 ARG A C 1
ATOM 2022 O O . ARG A 1 260 ? 7.23 -23.875 -12.461 1 94.56 260 ARG A O 1
ATOM 2029 N N . TYR A 1 261 ? 5.148 -24.766 -12.477 1 96.5 261 TYR A N 1
ATOM 2030 C CA . TYR A 1 261 ? 4.492 -23.578 -13.008 1 96.5 261 TYR A CA 1
ATOM 2031 C C . TYR A 1 261 ? 3.422 -23.078 -12.047 1 96.5 261 TYR A C 1
ATOM 2033 O O . TYR A 1 261 ? 2.76 -23.875 -11.375 1 96.5 261 TYR A O 1
ATOM 2041 N N . SER A 1 262 ? 3.301 -21.812 -11.93 1 97.81 262 SER A N 1
ATOM 2042 C CA . SER A 1 262 ? 2.213 -21.172 -11.195 1 97.81 262 SER A CA 1
ATOM 2043 C C . SER A 1 262 ? 1.81 -19.859 -11.844 1 97.81 262 SER A C 1
ATOM 2045 O O . SER A 1 262 ? 2.514 -19.344 -12.719 1 97.81 262 SER A O 1
ATOM 2047 N N . VAL A 1 263 ? 0.657 -19.391 -11.531 1 98.38 263 VAL A N 1
ATOM 2048 C CA . VAL A 1 263 ? 0.168 -18.094 -11.984 1 98.38 263 VAL A CA 1
ATOM 2049 C C . VAL A 1 263 ? -0.357 -17.297 -10.797 1 98.38 263 VAL A C 1
ATOM 2051 O O . VAL A 1 263 ? -1.32 -17.703 -10.148 1 98.38 263 VAL A O 1
ATOM 2054 N N . ALA A 1 264 ? 0.285 -16.188 -10.531 1 98 264 ALA A N 1
ATOM 2055 C CA . ALA A 1 264 ? -0.139 -15.312 -9.445 1 98 264 ALA A CA 1
ATOM 2056 C C . ALA A 1 264 ? -0.874 -14.086 -9.977 1 98 264 ALA A C 1
ATOM 2058 O O . ALA A 1 264 ? -0.539 -13.57 -11.047 1 98 264 ALA A O 1
ATOM 2059 N N . PHE A 1 265 ? -1.866 -13.695 -9.312 1 97.88 265 PHE A N 1
ATOM 2060 C CA . PHE A 1 265 ? -2.604 -12.469 -9.594 1 97.88 265 PHE A CA 1
ATOM 2061 C C . PHE A 1 265 ? -2.678 -11.586 -8.359 1 97.88 265 PHE A C 1
ATOM 2063 O O . PHE A 1 265 ? -3.355 -11.922 -7.383 1 97.88 265 PHE A O 1
ATOM 2070 N N . PHE A 1 266 ? -1.979 -10.438 -8.422 1 97.62 266 PHE A N 1
ATOM 2071 C CA . PHE A 1 266 ? -1.871 -9.516 -7.297 1 97.62 266 PHE A CA 1
ATOM 2072 C C . PHE A 1 266 ? -2.834 -8.344 -7.457 1 97.62 266 PHE A C 1
ATOM 2074 O O . PHE A 1 266 ? -2.912 -7.742 -8.523 1 97.62 266 PHE A O 1
ATOM 2081 N N . VAL A 1 267 ? -3.506 -8.008 -6.348 1 97.12 267 VAL A N 1
ATOM 2082 C CA . VAL A 1 267 ? -4.461 -6.91 -6.375 1 97.12 267 VAL A CA 1
ATOM 2083 C C . VAL A 1 267 ? -4.078 -5.867 -5.328 1 97.12 267 VAL A C 1
ATOM 2085 O O . VAL A 1 267 ? -4.039 -6.164 -4.133 1 97.12 267 VAL A O 1
ATOM 2088 N N . TRP A 1 268 ? -3.799 -4.691 -5.805 1 95.81 268 TRP A N 1
ATOM 2089 C CA . TRP A 1 268 ? -3.57 -3.553 -4.922 1 95.81 268 TRP A CA 1
ATOM 2090 C C . TRP A 1 268 ? -4.891 -2.912 -4.508 1 95.81 268 TRP A C 1
ATOM 2092 O O . TRP A 1 268 ? -5.934 -3.178 -5.113 1 95.81 268 TRP A O 1
ATOM 2102 N N . PRO A 1 269 ? -4.898 -2.076 -3.422 1 94.31 269 PRO A N 1
ATOM 2103 C CA . PRO A 1 269 ? -6.121 -1.328 -3.105 1 94.31 269 PRO A CA 1
ATOM 2104 C C . PRO A 1 269 ? -6.52 -0.359 -4.215 1 94.31 269 PRO A C 1
ATOM 2106 O O . PRO A 1 269 ? -5.66 0.144 -4.941 1 94.31 269 PRO A O 1
ATOM 2109 N N . SER A 1 270 ? -7.82 -0.215 -4.344 1 93.12 270 SER A N 1
ATOM 2110 C CA . SER A 1 270 ? -8.32 0.802 -5.262 1 93.12 270 SER A CA 1
ATOM 2111 C C . SER A 1 270 ? -7.969 2.205 -4.777 1 93.12 270 SER A C 1
ATOM 2113 O O . SER A 1 270 ? -7.645 2.398 -3.604 1 93.12 270 SER A O 1
ATOM 2115 N N . PRO A 1 271 ? -8.008 3.164 -5.691 1 90.12 271 PRO A N 1
ATOM 2116 C CA . PRO A 1 271 ? -7.781 4.547 -5.262 1 90.12 271 PRO A CA 1
ATOM 2117 C C . PRO A 1 271 ? -8.68 4.961 -4.102 1 90.12 271 PRO A C 1
ATOM 2119 O O . PRO A 1 271 ? -8.219 5.609 -3.158 1 90.12 271 PRO A O 1
ATOM 2122 N N . ASP A 1 272 ? -9.945 4.566 -4.105 1 88.94 272 ASP A N 1
ATOM 2123 C CA . ASP A 1 272 ? -10.867 4.898 -3.023 1 88.94 272 ASP A CA 1
ATOM 2124 C C . ASP A 1 272 ? -10.43 4.25 -1.711 1 88.94 272 ASP A C 1
ATOM 2126 O O . ASP A 1 272 ? -10.5 4.879 -0.651 1 88.94 272 ASP A O 1
ATOM 2130 N N . MET A 1 273 ? -10.008 3.057 -1.853 1 89.44 273 MET A N 1
ATOM 2131 C CA . MET A 1 273 ? -9.555 2.344 -0.659 1 89.44 273 MET A CA 1
ATOM 2132 C C . MET A 1 273 ? -8.297 2.986 -0.082 1 89.44 273 MET A C 1
ATOM 2134 O O . MET A 1 273 ? -8.117 3.021 1.137 1 89.44 273 MET A O 1
ATOM 2138 N N . MET A 1 274 ? -7.449 3.475 -0.939 1 89.81 274 MET A N 1
ATOM 2139 C CA . MET A 1 274 ? -6.238 4.156 -0.488 1 89.81 274 MET A CA 1
ATOM 2140 C C . MET A 1 274 ? -6.582 5.379 0.356 1 89.81 274 MET A C 1
ATOM 2142 O O . MET A 1 274 ? -5.934 5.641 1.368 1 89.81 274 MET A O 1
ATOM 2146 N N . VAL A 1 275 ? -7.594 6.066 -0.054 1 86.44 275 VAL A N 1
ATOM 2147 C CA . VAL A 1 275 ? -8.055 7.23 0.701 1 86.44 275 VAL A CA 1
ATOM 2148 C C . VAL A 1 275 ? -8.648 6.777 2.033 1 86.44 275 VAL A C 1
ATOM 2150 O O . VAL A 1 275 ? -8.375 7.379 3.076 1 86.44 275 VAL A O 1
ATOM 2153 N N . THR A 1 276 ? -9.398 5.742 1.96 1 85.06 276 THR A N 1
ATOM 2154 C CA . THR A 1 276 ? -10.008 5.195 3.166 1 85.06 276 THR A CA 1
ATOM 2155 C C . THR A 1 276 ? -8.938 4.777 4.172 1 85.06 276 THR A C 1
ATOM 2157 O O . THR A 1 276 ? -9.109 4.945 5.379 1 85.06 276 THR A O 1
ATOM 2160 N N . CYS A 1 277 ? -7.871 4.25 3.672 1 84.12 277 CYS A N 1
ATOM 2161 C CA . CYS A 1 277 ? -6.766 3.85 4.535 1 84.12 277 CYS A CA 1
ATOM 2162 C C . CYS A 1 277 ? -6.207 5.047 5.293 1 84.12 277 CYS A C 1
ATOM 2164 O O . CYS A 1 277 ? -5.949 4.961 6.496 1 84.12 277 CYS A O 1
ATOM 2166 N N . ILE A 1 278 ? -6.059 6.117 4.594 1 82.06 278 ILE A N 1
ATOM 2167 C CA . ILE A 1 278 ? -5.527 7.332 5.203 1 82.06 278 ILE A CA 1
ATOM 2168 C C . ILE A 1 278 ? -6.5 7.852 6.258 1 82.06 278 ILE A C 1
ATOM 2170 O O . ILE A 1 278 ? -6.082 8.312 7.324 1 82.06 278 ILE A O 1
ATOM 2174 N N . GLU A 1 279 ? -7.754 7.734 5.949 1 78.88 279 GLU A N 1
ATOM 2175 C CA . GLU A 1 279 ? -8.781 8.188 6.875 1 78.88 279 GLU A CA 1
ATOM 2176 C C . GLU A 1 279 ? -8.773 7.367 8.164 1 78.88 279 GLU A C 1
ATOM 2178 O O . GLU A 1 279 ? -8.945 7.91 9.25 1 78.88 279 GLU A O 1
ATOM 2183 N N . SER A 1 280 ? -8.477 6.102 8.047 1 72.44 280 SER A N 1
ATOM 2184 C CA . SER A 1 280 ? -8.648 5.184 9.164 1 72.44 280 SER A CA 1
ATOM 2185 C C . SER A 1 280 ? -7.391 5.113 10.023 1 72.44 280 SER A C 1
ATOM 2187 O O . SER A 1 280 ? -7.43 4.621 11.156 1 72.44 280 SER A O 1
ATOM 2189 N N . CYS A 1 281 ? -6.277 5.555 9.547 1 63.81 281 CYS A N 1
ATOM 2190 C CA . CYS A 1 281 ? -5.031 5.414 10.297 1 63.81 281 CYS A CA 1
ATOM 2191 C C . CYS A 1 281 ? -5.121 6.137 11.633 1 63.81 281 CYS A C 1
ATOM 2193 O O . CYS A 1 281 ? -4.453 5.754 12.602 1 63.81 281 CYS A O 1
ATOM 2195 N N . CYS A 1 282 ? -5.973 7.129 11.734 1 54.5 282 CYS A N 1
ATOM 2196 C CA . CYS A 1 282 ? -5.988 7.98 12.922 1 54.5 282 CYS A CA 1
ATOM 2197 C C . CYS A 1 282 ? -7.02 7.488 13.93 1 54.5 282 CYS A C 1
ATOM 2199 O O . CYS A 1 282 ? -7.234 8.125 14.961 1 54.5 282 CYS A O 1
ATOM 2201 N N . SER A 1 283 ? -7.816 6.488 13.578 1 53.28 283 SER A N 1
ATOM 2202 C CA . SER A 1 283 ? -8.883 6.133 14.508 1 53.28 283 SER A CA 1
ATOM 2203 C C . SER A 1 283 ? -8.617 4.785 15.164 1 53.28 283 SER A C 1
ATOM 2205 O O . SER A 1 283 ? -8.133 3.855 14.516 1 53.28 283 SER A O 1
ATOM 2207 N N . GLU A 1 284 ? -8.203 4.773 16.453 1 47.88 284 GLU A N 1
ATOM 2208 C CA . GLU A 1 284 ? -8.086 3.514 17.188 1 47.88 284 GLU A CA 1
ATOM 2209 C C . GLU A 1 284 ? -9.258 2.586 16.875 1 47.88 284 GLU A C 1
ATOM 2211 O O . GLU A 1 284 ? -9.156 1.369 17.047 1 47.88 284 GLU A O 1
ATOM 2216 N N . ALA A 1 285 ? -10.438 3.164 16.719 1 41.53 285 ALA A N 1
ATOM 2217 C CA . ALA A 1 285 ? -11.641 2.35 16.531 1 41.53 285 ALA A CA 1
ATOM 2218 C C . ALA A 1 285 ? -11.508 1.441 15.32 1 41.53 285 ALA A C 1
ATOM 2220 O O . ALA A 1 285 ? -12.25 0.468 15.172 1 41.53 285 ALA A O 1
ATOM 2221 N N . ASN A 1 286 ? -10.836 1.824 14.305 1 38.72 286 ASN A N 1
ATOM 2222 C CA . ASN A 1 286 ? -11.133 1.226 13.008 1 38.72 286 ASN A CA 1
ATOM 2223 C C . ASN A 1 286 ? -10.266 -0.003 12.75 1 38.72 286 ASN A C 1
ATOM 2225 O O . ASN A 1 286 ? -9.039 0.099 12.68 1 38.72 286 ASN A O 1
ATOM 2229 N N . PRO A 1 287 ? -9.672 -1.233 12.82 1 44.59 287 PRO A N 1
ATOM 2230 C CA . PRO A 1 287 ? -10.594 -2.227 12.266 1 44.59 287 PRO A CA 1
ATOM 2231 C C . PRO A 1 287 ? -11.852 -2.4 13.109 1 44.59 287 PRO A C 1
ATOM 2233 O O . PRO A 1 287 ? -11.844 -2.119 14.305 1 44.59 287 PRO A O 1
ATOM 2236 N N . PRO A 1 288 ? -13.141 -2.398 12.484 1 39.47 288 PRO A N 1
ATOM 2237 C CA . PRO A 1 288 ? -14.328 -2.725 13.273 1 39.47 288 PRO A CA 1
ATOM 2238 C C . PRO A 1 288 ? -14.055 -3.795 14.328 1 39.47 288 PRO A C 1
ATOM 2240 O O . PRO A 1 288 ? -13.523 -4.863 14.008 1 39.47 288 PRO A O 1
ATOM 2243 N N . ARG A 1 289 ? -13.484 -3.416 15.453 1 36.41 289 ARG A N 1
ATOM 2244 C CA . ARG A 1 289 ? -13.516 -4.48 16.453 1 36.41 289 ARG A CA 1
ATOM 2245 C C . ARG A 1 289 ? -14.82 -5.27 16.375 1 36.41 289 ARG A C 1
ATOM 2247 O O . ARG A 1 289 ? -15.898 -4.684 16.312 1 36.41 289 ARG A O 1
ATOM 2254 N N . SER A 1 290 ? -14.812 -6.406 15.852 1 32.72 290 SER A N 1
ATOM 2255 C CA . SER A 1 290 ? -15.922 -7.32 16.125 1 32.72 290 SER A CA 1
ATOM 2256 C C . SER A 1 290 ? -16.312 -7.305 17.594 1 32.72 290 SER A C 1
ATOM 2258 O O . SER A 1 290 ? -15.445 -7.441 18.469 1 32.72 290 SER A O 1
ATOM 2260 N N . SER A 1 291 ? -17.328 -6.535 18.031 1 29.31 291 SER A N 1
ATOM 2261 C CA . SER A 1 291 ? -18 -6.898 19.266 1 29.31 291 SER A CA 1
ATOM 2262 C C . SER A 1 291 ? -18.016 -8.414 19.469 1 29.31 291 SER A C 1
ATOM 2264 O O . SER A 1 291 ? -18.703 -9.133 18.75 1 29.31 291 SER A O 1
ATOM 2266 N N . SER A 1 292 ? -17.062 -9.188 19.641 1 26.67 292 SER A N 1
ATOM 2267 C CA . SER A 1 292 ? -17.422 -10.461 20.266 1 26.67 292 SER A CA 1
ATOM 2268 C C . SER A 1 292 ? -18.5 -10.281 21.328 1 26.67 292 SER A C 1
ATOM 2270 O O . SER A 1 292 ? -18.453 -9.328 22.109 1 26.67 292 SER A O 1
ATOM 2272 N N . ASN A 1 293 ? -19.812 -10.992 21.203 1 25.33 293 ASN A N 1
ATOM 2273 C CA . ASN A 1 293 ? -20.891 -11.43 22.094 1 25.33 293 ASN A CA 1
ATOM 2274 C C . ASN A 1 293 ? -20.375 -11.719 23.5 1 25.33 293 ASN A C 1
ATOM 2276 O O . ASN A 1 293 ? -19.281 -12.258 23.672 1 25.33 293 ASN A O 1
ATOM 2280 N N . ASN A 1 294 ? -21.062 -11.172 24.547 1 22 294 ASN A N 1
ATOM 2281 C CA . ASN A 1 294 ? -21.625 -11.742 25.766 1 22 294 ASN A CA 1
ATOM 2282 C C . ASN A 1 294 ? -22.062 -13.188 25.562 1 22 294 ASN A C 1
ATOM 2284 O O . ASN A 1 294 ? -23.188 -13.438 25.109 1 22 294 ASN A O 1
ATOM 2288 N N . ILE A 1 295 ? -21.453 -14.133 24.844 1 18.48 295 ILE A N 1
ATOM 2289 C CA . ILE A 1 295 ? -21.781 -15.359 25.562 1 18.48 295 ILE A CA 1
ATOM 2290 C C . ILE A 1 295 ? -20.906 -15.469 26.812 1 18.48 295 ILE A C 1
ATOM 2292 O O . ILE A 1 295 ? -19.688 -15.25 26.734 1 18.48 295 ILE A O 1
ATOM 2296 N N . MET B 1 1 ? 6.484 16.078 33.75 1 36.53 1 MET B N 1
ATOM 2297 C CA . MET B 1 1 ? 7.746 15.5 33.312 1 36.53 1 MET B CA 1
ATOM 2298 C C . MET B 1 1 ? 8.055 15.914 31.875 1 36.53 1 MET B C 1
ATOM 2300 O O . MET B 1 1 ? 7.172 15.93 31.016 1 36.53 1 MET B O 1
ATOM 2304 N N . GLY B 1 2 ? 8.953 16.719 31.609 1 50.09 2 GLY B N 1
ATOM 2305 C CA . GLY B 1 2 ? 9.289 17.406 30.375 1 50.09 2 GLY B CA 1
ATOM 2306 C C . GLY B 1 2 ? 9.383 16.453 29.188 1 50.09 2 GLY B C 1
ATOM 2307 O O . GLY B 1 2 ? 10.078 15.438 29.25 1 50.09 2 GLY B O 1
ATOM 2308 N N . HIS B 1 3 ? 8.391 16.422 28.359 1 65.5 3 HIS B N 1
ATOM 2309 C CA . HIS B 1 3 ? 8.523 15.555 27.203 1 65.5 3 HIS B CA 1
ATOM 2310 C C . HIS B 1 3 ? 9.805 15.844 26.422 1 65.5 3 HIS B C 1
ATOM 2312 O O . HIS B 1 3 ? 10.25 16.984 26.359 1 65.5 3 HIS B O 1
ATOM 2318 N N . ALA B 1 4 ? 10.562 14.789 26.203 1 83.06 4 ALA B N 1
ATOM 2319 C CA . ALA B 1 4 ? 11.773 14.922 25.391 1 83.06 4 ALA B CA 1
ATOM 2320 C C . ALA B 1 4 ? 11.438 15.422 23.984 1 83.06 4 ALA B C 1
ATOM 2322 O O . ALA B 1 4 ? 10.328 15.227 23.5 1 83.06 4 ALA B O 1
ATOM 2323 N N . SER B 1 5 ? 12.266 16.297 23.516 1 91 5 SER B N 1
ATOM 2324 C CA . SER B 1 5 ? 12.125 16.828 22.172 1 91 5 SER B CA 1
ATOM 2325 C C . SER B 1 5 ? 12.914 16 21.156 1 91 5 SER B C 1
ATOM 2327 O O . SER B 1 5 ? 14.039 15.586 21.438 1 91 5 SER B O 1
ATOM 2329 N N . ALA B 1 6 ? 12.227 15.789 20.062 1 90.06 6 ALA B N 1
ATOM 2330 C CA . ALA B 1 6 ? 12.938 15.102 18.984 1 90.06 6 ALA B CA 1
ATOM 2331 C C . ALA B 1 6 ? 13.898 16.047 18.281 1 90.06 6 ALA B C 1
ATOM 2333 O O . ALA B 1 6 ? 13.492 17.125 17.828 1 90.06 6 ALA B O 1
ATOM 2334 N N . ALA B 1 7 ? 15.125 15.719 18.188 1 92.25 7 ALA B N 1
ATOM 2335 C CA . ALA B 1 7 ? 16.109 16.516 17.469 1 92.25 7 ALA B CA 1
ATOM 2336 C C . ALA B 1 7 ? 16.172 16.125 15.992 1 92.25 7 ALA B C 1
ATOM 2338 O O . ALA B 1 7 ? 17.203 15.656 15.508 1 92.25 7 ALA B O 1
ATOM 2339 N N . LEU B 1 8 ? 15.102 16.406 15.297 1 97.06 8 LEU B N 1
ATOM 2340 C CA . LEU B 1 8 ? 15.008 16 13.898 1 97.06 8 LEU B CA 1
ATOM 2341 C C . LEU B 1 8 ? 15.969 16.812 13.039 1 97.06 8 LEU B C 1
ATOM 2343 O O . LEU B 1 8 ? 16.094 18.031 13.211 1 97.06 8 LEU B O 1
ATOM 2347 N N . PRO B 1 9 ? 16.625 16.188 12.125 1 97.56 9 PRO B N 1
ATOM 2348 C CA . PRO B 1 9 ? 17.469 16.938 11.188 1 97.56 9 PRO B CA 1
ATOM 2349 C C . PRO B 1 9 ? 16.672 17.859 10.273 1 97.56 9 PRO B C 1
ATOM 2351 O O . PRO B 1 9 ? 15.516 17.562 9.945 1 97.56 9 PRO B O 1
ATOM 2354 N N . VAL B 1 10 ? 17.312 18.984 9.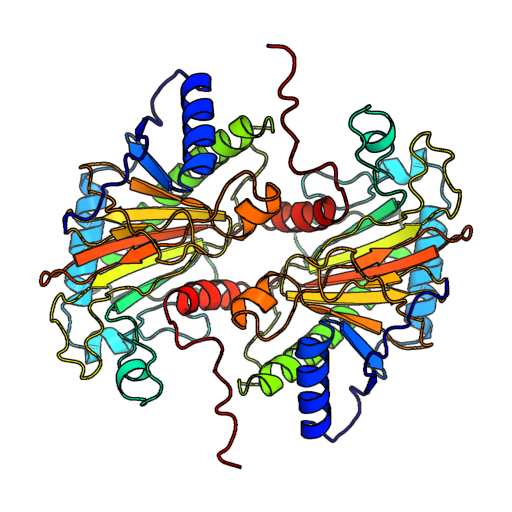938 1 98 10 VAL B N 1
ATOM 2355 C CA . VAL B 1 10 ? 16.766 19.922 8.969 1 98 10 VAL B CA 1
ATOM 2356 C C . VAL B 1 10 ? 17.5 19.797 7.641 1 98 10 VAL B C 1
ATOM 2358 O O . VAL B 1 10 ? 18.703 20.016 7.57 1 98 10 VAL B O 1
ATOM 2361 N N . ILE B 1 11 ? 16.766 19.422 6.641 1 98.12 11 ILE B N 1
ATOM 2362 C CA . ILE B 1 11 ? 17.344 19.25 5.312 1 98.12 11 ILE B CA 1
ATOM 2363 C C . ILE B 1 11 ? 17.016 20.453 4.441 1 98.12 11 ILE B C 1
ATOM 2365 O O . ILE B 1 11 ? 15.844 20.844 4.332 1 98.12 11 ILE B O 1
ATOM 2369 N N . ASP B 1 12 ? 18.047 21.016 3.85 1 97.5 12 ASP B N 1
ATOM 2370 C CA . ASP B 1 12 ? 17.891 22.141 2.93 1 97.5 12 ASP B CA 1
ATOM 2371 C C . ASP B 1 12 ? 17.812 21.656 1.482 1 97.5 12 ASP B C 1
ATOM 2373 O O . ASP B 1 12 ? 18.812 21.234 0.906 1 97.5 12 ASP B O 1
ATOM 2377 N N . LEU B 1 13 ? 16.656 21.781 0.869 1 96.81 13 LEU B N 1
ATOM 2378 C CA . LEU B 1 13 ? 16.469 21.25 -0.478 1 96.81 13 LEU B CA 1
ATOM 2379 C C . LEU B 1 13 ? 17.156 22.141 -1.513 1 96.81 13 LEU B C 1
ATOM 2381 O O . LEU B 1 13 ? 17.312 21.734 -2.668 1 96.81 13 LEU B O 1
ATOM 2385 N N . ALA B 1 14 ? 17.531 23.281 -1.14 1 94.88 14 ALA B N 1
ATOM 2386 C CA . ALA B 1 14 ? 18.219 24.172 -2.057 1 94.88 14 ALA B CA 1
ATOM 2387 C C . ALA B 1 14 ? 19.734 23.969 -1.988 1 94.88 14 ALA B C 1
ATOM 2389 O O . ALA B 1 14 ? 20.484 24.562 -2.779 1 94.88 14 ALA B O 1
ATOM 2390 N N . SER B 1 15 ? 20.156 23.188 -1.062 1 93.38 15 SER B N 1
ATOM 2391 C CA . SER B 1 15 ? 21.594 22.953 -0.922 1 93.38 15 SER B CA 1
ATOM 2392 C C . SER B 1 15 ? 22.172 22.266 -2.154 1 93.38 15 SER B C 1
ATOM 2394 O O . SER B 1 15 ? 21.594 21.281 -2.646 1 93.38 15 SER B O 1
ATOM 2396 N N . PRO B 1 16 ? 23.328 22.75 -2.652 1 93.56 16 PRO B N 1
ATOM 2397 C CA . PRO B 1 16 ? 23.953 22.094 -3.801 1 93.56 16 PRO B CA 1
ATOM 2398 C C . PRO B 1 16 ? 24.672 20.797 -3.424 1 93.56 16 PRO B C 1
ATOM 2400 O O . PRO B 1 16 ? 25.078 20.031 -4.301 1 93.56 16 PRO B O 1
ATOM 2403 N N . ASP B 1 17 ? 24.859 20.609 -2.158 1 96.12 17 ASP B N 1
ATOM 2404 C CA . ASP B 1 17 ? 25.547 19.422 -1.692 1 96.12 17 ASP B CA 1
ATOM 2405 C C . ASP B 1 17 ? 24.578 18.234 -1.569 1 96.12 17 ASP B C 1
ATOM 2407 O O . ASP B 1 17 ? 24.156 17.891 -0.466 1 96.12 17 ASP B O 1
ATOM 2411 N N . ILE B 1 18 ? 24.406 17.594 -2.631 1 95.12 18 ILE B N 1
ATOM 2412 C CA . ILE B 1 18 ? 23.453 16.484 -2.717 1 95.12 18 ILE B CA 1
ATOM 2413 C C . ILE B 1 18 ? 23.906 15.344 -1.81 1 95.12 18 ILE B C 1
ATOM 2415 O O . ILE B 1 18 ? 23.094 14.695 -1.162 1 95.12 18 ILE B O 1
ATOM 2419 N N . GLY B 1 19 ? 25.109 15.148 -1.759 1 95.94 19 GLY B N 1
ATOM 2420 C CA . GLY B 1 19 ? 25.656 14.102 -0.91 1 95.94 19 GLY B CA 1
ATOM 2421 C C . GLY B 1 19 ? 25.344 14.297 0.56 1 95.94 19 GLY B C 1
ATOM 2422 O O . GLY B 1 19 ? 24.938 13.352 1.243 1 95.94 19 GLY B O 1
ATOM 2423 N N . ALA B 1 20 ? 25.531 15.477 0.975 1 96.12 20 ALA B N 1
ATOM 2424 C CA . ALA B 1 20 ? 25.25 15.789 2.373 1 96.12 20 ALA B CA 1
ATOM 2425 C C . ALA B 1 20 ? 23.75 15.633 2.674 1 96.12 20 ALA B C 1
ATOM 2427 O O . ALA B 1 20 ? 23.375 15.094 3.717 1 96.12 20 ALA B O 1
ATOM 2428 N N . ALA B 1 21 ? 22.984 16.094 1.779 1 96.62 21 ALA B N 1
ATOM 2429 C CA . ALA B 1 21 ? 21.531 15.984 1.956 1 96.62 21 ALA B CA 1
ATOM 2430 C C . ALA B 1 21 ? 21.094 14.523 2.012 1 96.62 21 ALA B C 1
ATOM 2432 O O . ALA B 1 21 ? 20.297 14.133 2.871 1 96.62 21 ALA B O 1
ATOM 2433 N N . THR B 1 22 ? 21.625 13.773 1.153 1 97.25 22 THR B N 1
ATOM 2434 C CA . THR B 1 22 ? 21.297 12.359 1.067 1 97.25 22 THR B CA 1
ATOM 2435 C C . THR B 1 22 ? 21.719 11.625 2.34 1 97.25 22 THR B C 1
ATOM 2437 O O . THR B 1 22 ? 20.953 10.828 2.885 1 97.25 22 THR B O 1
ATOM 2440 N N . LYS B 1 23 ? 22.859 11.898 2.785 1 97.12 23 LYS B N 1
ATOM 2441 C CA . LYS B 1 23 ? 23.344 11.281 4.016 1 97.12 23 LYS B CA 1
ATOM 2442 C C . LYS B 1 23 ? 22.484 11.672 5.211 1 97.12 23 LYS B C 1
ATOM 2444 O O . LYS B 1 23 ? 22.156 10.836 6.051 1 97.12 23 LYS B O 1
ATOM 2449 N N . SER B 1 24 ? 22.125 12.906 5.227 1 97.56 24 SER B N 1
ATOM 2450 C CA . SER B 1 24 ? 21.297 13.406 6.316 1 97.56 24 SER B CA 1
ATOM 2451 C C . SER B 1 24 ? 19.906 12.766 6.289 1 97.56 24 SER B C 1
ATOM 2453 O O . SER B 1 24 ? 19.359 12.414 7.336 1 97.56 24 SER B O 1
ATOM 2455 N N . ILE B 1 25 ? 19.391 12.594 5.16 1 98 25 ILE B N 1
ATOM 2456 C CA . ILE B 1 25 ? 18.094 11.969 5.008 1 98 25 ILE B CA 1
ATOM 2457 C C . ILE B 1 25 ? 18.156 10.516 5.465 1 98 25 ILE B C 1
ATOM 2459 O O . ILE B 1 25 ? 17.281 10.047 6.199 1 98 25 ILE B O 1
ATOM 2463 N N . ARG B 1 26 ? 19.156 9.852 5.027 1 97.56 26 ARG B N 1
ATOM 2464 C CA . ARG B 1 26 ? 19.312 8.453 5.434 1 97.56 26 ARG B CA 1
ATOM 2465 C C . ARG B 1 26 ? 19.359 8.336 6.953 1 97.56 26 ARG B C 1
ATOM 2467 O O . ARG B 1 26 ? 18.641 7.527 7.543 1 97.56 26 ARG B O 1
ATOM 2474 N N . GLN B 1 27 ? 20.188 9.133 7.508 1 97.31 27 GLN B N 1
ATOM 2475 C CA . GLN B 1 27 ? 20.312 9.086 8.961 1 97.31 27 GLN B CA 1
ATOM 2476 C C . GLN B 1 27 ? 19 9.422 9.648 1 97.31 27 GLN B C 1
ATOM 2478 O O . GLN B 1 27 ? 18.625 8.773 10.633 1 97.31 27 GLN B O 1
ATOM 2483 N N . ALA B 1 28 ? 18.297 10.398 9.148 1 98.25 28 ALA B N 1
ATOM 2484 C CA . ALA B 1 28 ? 17.016 10.82 9.711 1 98.25 28 ALA B CA 1
ATOM 2485 C C . ALA B 1 28 ? 15.992 9.688 9.648 1 98.25 28 ALA B C 1
ATOM 2487 O O . ALA B 1 28 ? 15.25 9.461 10.602 1 98.25 28 ALA B O 1
ATOM 2488 N N . LEU B 1 29 ? 15.969 8.984 8.523 1 98.12 29 LEU B N 1
ATOM 2489 C CA . LEU B 1 29 ? 14.945 7.965 8.312 1 98.12 29 LEU B CA 1
ATOM 2490 C C . LEU B 1 29 ? 15.289 6.691 9.07 1 98.12 29 LEU B C 1
ATOM 2492 O O . LEU B 1 29 ? 14.391 5.91 9.414 1 98.12 29 LEU B O 1
ATOM 2496 N N . VAL B 1 30 ? 16.562 6.523 9.336 1 97.25 30 VAL B N 1
ATOM 2497 C CA . VAL B 1 30 ? 16.969 5.387 10.156 1 97.25 30 VAL B CA 1
ATOM 2498 C C . VAL B 1 30 ? 16.672 5.676 11.625 1 97.25 30 VAL B C 1
ATOM 2500 O O . VAL B 1 30 ? 16.141 4.824 12.336 1 97.25 30 VAL B O 1
ATOM 2503 N N . ASP B 1 31 ? 16.922 6.875 12.031 1 96.69 31 ASP B N 1
ATOM 2504 C CA . ASP B 1 31 ? 16.891 7.207 13.453 1 96.69 31 ASP B CA 1
ATOM 2505 C C . ASP B 1 31 ? 15.492 7.621 13.891 1 96.69 31 ASP B C 1
ATOM 2507 O O . ASP B 1 31 ? 15.055 7.285 14.992 1 96.69 31 ASP B O 1
ATOM 2511 N N . TYR B 1 32 ? 14.805 8.359 12.992 1 97.5 32 TYR B N 1
ATOM 2512 C CA . TYR B 1 32 ? 13.578 9.016 13.445 1 97.5 32 TYR B CA 1
ATOM 2513 C C . TYR B 1 32 ? 12.398 8.617 12.562 1 97.5 32 TYR B C 1
ATOM 2515 O O . TYR B 1 32 ? 11.25 8.609 13.016 1 97.5 32 TYR B O 1
ATOM 2523 N N . GLY B 1 33 ? 12.586 8.375 11.344 1 98.19 33 GLY B N 1
ATOM 2524 C CA . GLY B 1 33 ? 11.508 8.234 10.383 1 98.19 33 GLY B CA 1
ATOM 2525 C C . GLY B 1 33 ? 10.883 9.555 9.984 1 98.19 33 GLY B C 1
ATOM 2526 O O . GLY B 1 33 ? 9.906 9.586 9.227 1 98.19 33 GLY B O 1
ATOM 2527 N N . PHE B 1 34 ? 11.469 10.656 10.57 1 98.62 34 PHE B N 1
ATOM 2528 C CA . PHE B 1 34 ? 11 12.023 10.359 1 98.62 34 PHE B CA 1
ATOM 2529 C C . PHE B 1 34 ? 12.18 12.961 10.109 1 98.62 34 PHE B C 1
ATOM 2531 O O . PHE B 1 34 ? 13.289 12.719 10.594 1 98.62 34 PHE B O 1
ATOM 2538 N N . PHE B 1 35 ? 11.898 14.047 9.414 1 98.81 35 PHE B N 1
ATOM 2539 C CA . PHE B 1 35 ? 12.844 15.156 9.281 1 98.81 35 PHE B CA 1
ATOM 2540 C C . PHE B 1 35 ? 12.133 16.422 8.836 1 98.81 35 PHE B C 1
ATOM 2542 O O . PHE B 1 35 ? 10.945 16.391 8.492 1 98.81 35 PHE B O 1
ATOM 2549 N N . TYR B 1 36 ? 12.852 17.547 8.953 1 98.69 36 TYR B N 1
ATOM 2550 C CA . TYR B 1 36 ? 12.367 18.812 8.422 1 98.69 36 TYR B CA 1
ATOM 2551 C C . TYR B 1 36 ? 12.953 19.078 7.039 1 98.69 36 TYR B C 1
ATOM 2553 O O . TYR B 1 36 ? 14.062 18.641 6.73 1 98.69 36 TYR B O 1
ATOM 2561 N N . VAL B 1 37 ? 12.172 19.766 6.258 1 98.56 37 VAL B N 1
ATOM 2562 C CA . VAL B 1 37 ? 12.711 20.266 4.996 1 98.56 37 VAL B CA 1
ATOM 2563 C C . VAL B 1 37 ? 12.477 21.781 4.891 1 98.56 37 VAL B C 1
ATOM 2565 O O . VAL B 1 37 ? 11.391 22.266 5.207 1 98.56 37 VAL B O 1
ATOM 2568 N N . ILE B 1 38 ? 13.516 22.5 4.559 1 97.88 38 ILE B N 1
ATOM 2569 C CA . ILE B 1 38 ? 13.414 23.938 4.289 1 97.88 38 ILE B CA 1
ATOM 2570 C C . ILE B 1 38 ? 13.766 24.203 2.828 1 97.88 38 ILE B C 1
ATOM 2572 O O . ILE B 1 38 ? 14.273 23.328 2.129 1 97.88 38 ILE B O 1
ATOM 2576 N N . ASN B 1 39 ? 13.367 25.406 2.379 1 97.56 39 ASN B N 1
ATOM 2577 C CA . ASN B 1 39 ? 13.562 25.797 0.991 1 97.56 39 ASN B CA 1
ATOM 2578 C C . ASN B 1 39 ? 12.953 24.797 0.022 1 97.56 39 ASN B C 1
ATOM 2580 O O . ASN B 1 39 ? 13.594 24.391 -0.945 1 97.56 39 ASN B O 1
ATOM 2584 N N . HIS B 1 40 ? 11.75 24.375 0.378 1 96.75 40 HIS B N 1
ATOM 2585 C CA . HIS B 1 40 ? 11.031 23.328 -0.343 1 96.75 40 HIS B CA 1
ATOM 2586 C C . HIS B 1 40 ? 10.312 23.891 -1.561 1 96.75 40 HIS B C 1
ATOM 2588 O O . HIS B 1 40 ? 9.758 23.141 -2.363 1 96.75 40 HIS B O 1
ATOM 2594 N N . GLY B 1 41 ? 10.25 25.172 -1.779 1 94.12 41 GLY B N 1
ATOM 2595 C CA . GLY B 1 41 ? 9.75 25.75 -3.014 1 94.12 41 GLY B CA 1
ATOM 2596 C C . GLY B 1 41 ? 8.328 26.25 -2.896 1 94.12 41 GLY B C 1
ATOM 2597 O O . GLY B 1 41 ? 7.797 26.859 -3.83 1 94.12 41 GLY B O 1
ATOM 2598 N N . ILE B 1 42 ? 7.605 26.047 -1.769 1 96 42 ILE B N 1
ATOM 2599 C CA . ILE B 1 42 ? 6.266 26.594 -1.563 1 96 42 ILE B CA 1
ATOM 2600 C C . ILE B 1 42 ? 6.363 28.016 -1.022 1 96 42 ILE B C 1
ATOM 2602 O O . ILE B 1 42 ? 6.902 28.234 0.065 1 96 42 ILE B O 1
ATOM 2606 N N . ASP B 1 43 ? 5.785 28.891 -1.746 1 94.31 43 ASP B N 1
ATOM 2607 C CA . ASP B 1 43 ? 5.828 30.312 -1.417 1 94.31 43 ASP B CA 1
ATOM 2608 C C . ASP B 1 43 ? 5.094 30.594 -0.109 1 94.31 43 ASP B C 1
ATOM 2610 O O . ASP B 1 43 ? 4.035 30.016 0.152 1 94.31 43 ASP B O 1
ATOM 2614 N N . ASP B 1 44 ? 5.684 31.547 0.653 1 95.25 44 ASP B N 1
ATOM 2615 C CA . ASP B 1 44 ? 5.074 31.922 1.922 1 95.25 44 ASP B CA 1
ATOM 2616 C C . ASP B 1 44 ? 3.666 32.469 1.71 1 95.25 44 ASP B C 1
ATOM 2618 O O . ASP B 1 44 ? 2.768 32.25 2.52 1 95.25 44 ASP B O 1
ATOM 2622 N N . ALA B 1 45 ? 3.559 33.188 0.699 1 97.38 45 ALA B N 1
ATOM 2623 C CA . ALA B 1 45 ? 2.252 33.781 0.417 1 97.38 45 ALA B CA 1
ATOM 2624 C C . ALA B 1 45 ? 1.214 32.688 0.128 1 97.38 45 ALA B C 1
ATOM 2626 O O . ALA B 1 45 ? 0.068 32.781 0.576 1 97.38 45 ALA B O 1
ATOM 2627 N N . LEU B 1 46 ? 1.618 31.719 -0.634 1 98.12 46 LEU B N 1
ATOM 2628 C CA . LEU B 1 46 ? 0.718 30.609 -0.917 1 98.12 46 LEU B CA 1
ATOM 2629 C C . LEU B 1 46 ? 0.347 29.875 0.364 1 98.12 46 LEU B C 1
ATOM 2631 O O . LEU B 1 46 ? -0.825 29.562 0.587 1 98.12 46 LEU B O 1
ATOM 2635 N N . MET B 1 47 ? 1.328 29.656 1.232 1 97.75 47 MET B N 1
ATOM 2636 C CA . MET B 1 47 ? 1.074 28.953 2.492 1 97.75 47 MET B CA 1
ATOM 2637 C C . MET B 1 47 ? 0.08 29.734 3.35 1 97.75 47 MET B C 1
ATOM 2639 O O . MET B 1 47 ? -0.849 29.156 3.912 1 97.75 47 MET B O 1
ATOM 2643 N N . LYS B 1 48 ? 0.295 30.984 3.41 1 97.69 48 LYS B N 1
ATOM 2644 C CA . LYS B 1 48 ? -0.62 31.844 4.164 1 97.69 48 LYS B CA 1
ATOM 2645 C C . LYS B 1 48 ? -2.039 31.75 3.607 1 97.69 48 LYS B C 1
ATOM 2647 O O . LYS B 1 48 ? -3.004 31.672 4.371 1 97.69 48 LYS B O 1
ATOM 2652 N N . SER B 1 49 ? -2.113 31.766 2.297 1 98.31 49 SER B N 1
ATOM 2653 C CA . SER B 1 49 ? -3.42 31.656 1.654 1 98.31 49 SER B CA 1
ATOM 2654 C C . SER B 1 49 ? -4.082 30.312 1.964 1 98.31 49 SER B C 1
ATOM 2656 O O . SER B 1 49 ? -5.293 30.25 2.188 1 98.31 49 SER B O 1
ATOM 2658 N N . VAL B 1 50 ? -3.322 29.219 1.955 1 98.62 50 VAL B N 1
ATOM 2659 C CA . VAL B 1 50 ? -3.842 27.891 2.242 1 98.62 50 VAL B CA 1
ATOM 2660 C C . VAL B 1 50 ? -4.445 27.859 3.645 1 98.62 50 VAL B C 1
ATOM 2662 O O . VAL B 1 50 ? -5.562 27.375 3.836 1 98.62 50 VAL B O 1
ATOM 2665 N N . TYR B 1 51 ? -3.775 28.469 4.598 1 98.38 51 TYR B N 1
ATOM 2666 C CA . TYR B 1 51 ? -4.258 28.469 5.973 1 98.38 51 TYR B CA 1
ATOM 2667 C C . TYR B 1 51 ? -5.477 29.375 6.117 1 98.38 51 TYR B C 1
ATOM 2669 O O . TYR B 1 51 ? -6.426 29.031 6.832 1 98.38 51 TYR B O 1
ATOM 2677 N N . ALA B 1 52 ? -5.395 30.5 5.457 1 98.38 52 ALA B N 1
ATOM 2678 C CA . ALA B 1 52 ? -6.527 31.422 5.52 1 98.38 52 ALA B CA 1
ATOM 2679 C C . ALA B 1 52 ? -7.785 30.781 4.938 1 98.38 52 ALA B C 1
ATOM 2681 O O . ALA B 1 52 ? -8.859 30.844 5.539 1 98.38 52 ALA B O 1
ATOM 2682 N N . GLU B 1 53 ? -7.609 30.141 3.771 1 98.38 53 GLU B N 1
ATOM 2683 C CA . GLU B 1 53 ? -8.734 29.469 3.127 1 98.38 53 GLU B CA 1
ATOM 2684 C C . GLU B 1 53 ? -9.234 28.297 3.965 1 98.38 53 GLU B C 1
ATOM 2686 O O . GLU B 1 53 ? -10.445 28.062 4.066 1 98.38 53 GLU B O 1
ATOM 2691 N N . SER B 1 54 ? -8.336 27.547 4.523 1 98.06 54 SER B N 1
ATOM 2692 C CA . SER B 1 54 ? -8.719 26.438 5.402 1 98.06 54 SER B CA 1
ATOM 2693 C C . SER B 1 54 ? -9.523 26.938 6.598 1 98.06 54 SER B C 1
ATOM 2695 O O . SER B 1 54 ? -10.602 26.422 6.883 1 98.06 54 SER B O 1
ATOM 2697 N N . ALA B 1 55 ? -9.008 27.922 7.262 1 97.44 55 ALA B N 1
ATOM 2698 C CA . ALA B 1 55 ? -9.672 28.484 8.43 1 97.44 55 ALA B CA 1
ATOM 2699 C C . ALA B 1 55 ? -11.062 29.016 8.07 1 97.44 55 ALA B C 1
ATOM 2701 O O . ALA B 1 55 ? -12.031 28.781 8.805 1 97.44 55 ALA B O 1
ATOM 2702 N N . SER B 1 56 ? -11.141 29.703 6.973 1 97.75 56 SER B N 1
ATOM 2703 C CA . SER B 1 56 ? -12.414 30.266 6.535 1 97.75 56 SER B CA 1
ATOM 2704 C C . SER B 1 56 ? -13.461 29.172 6.34 1 97.75 56 SER B C 1
ATOM 2706 O O . SER B 1 56 ? -14.633 29.375 6.66 1 97.75 56 SER B O 1
ATOM 2708 N N . PHE B 1 57 ? -13.055 28.062 5.742 1 98.25 57 PHE B N 1
ATOM 2709 C CA . PHE B 1 57 ? -13.977 26.953 5.531 1 98.25 57 PHE B CA 1
ATOM 2710 C C . PHE B 1 57 ? -14.383 26.328 6.859 1 98.25 57 PHE B C 1
ATOM 2712 O O . PHE B 1 57 ? -15.57 26.141 7.125 1 98.25 57 PHE B O 1
ATOM 2719 N N . PHE B 1 58 ? -13.391 26.016 7.727 1 97.12 58 PHE B N 1
ATOM 2720 C CA . PHE B 1 58 ? -13.648 25.25 8.945 1 97.12 58 PHE B CA 1
ATOM 2721 C C . PHE B 1 58 ? -14.406 26.078 9.961 1 97.12 58 PHE B C 1
ATOM 2723 O O . PHE B 1 58 ? -14.969 25.547 10.914 1 97.12 58 PHE B O 1
ATOM 2730 N N . GLN B 1 59 ? -14.453 27.328 9.773 1 96.19 59 GLN B N 1
ATOM 2731 C CA . GLN B 1 59 ? -15.195 28.219 10.672 1 96.19 59 GLN B CA 1
ATOM 2732 C C . GLN B 1 59 ? -16.672 28.281 10.297 1 96.19 59 GLN B C 1
ATOM 2734 O O . GLN B 1 59 ? -17.484 28.812 11.047 1 96.19 59 GLN B O 1
ATOM 2739 N N . GLN B 1 60 ? -17 27.719 9.188 1 97 60 GLN B N 1
ATOM 2740 C CA . GLN B 1 60 ? -18.391 27.703 8.781 1 97 60 GLN B CA 1
ATOM 2741 C C . GLN B 1 60 ? -19.234 26.828 9.711 1 97 60 GLN B C 1
ATOM 2743 O O . GLN B 1 60 ? -18.703 25.938 10.375 1 97 60 GLN B O 1
ATOM 2748 N N . PRO B 1 61 ? -20.625 27.109 9.727 1 96 61 PRO B N 1
ATOM 2749 C CA . PRO B 1 61 ? -21.5 26.219 10.484 1 96 61 PRO B CA 1
ATOM 2750 C C . PRO B 1 61 ? -21.453 24.766 9.992 1 96 61 PRO B C 1
ATOM 2752 O O . PRO B 1 61 ? -21.203 24.531 8.812 1 96 61 PRO B O 1
ATOM 2755 N N . MET B 1 62 ? -21.703 23.891 10.922 1 94.62 62 MET B N 1
ATOM 2756 C CA . MET B 1 62 ? -21.609 22.469 10.633 1 94.62 62 MET B CA 1
ATOM 2757 C C . MET B 1 62 ? -22.453 22.109 9.422 1 94.62 62 MET B C 1
ATOM 2759 O O . MET B 1 62 ? -22.047 21.297 8.586 1 94.62 62 MET B O 1
ATOM 2763 N N . GLU B 1 63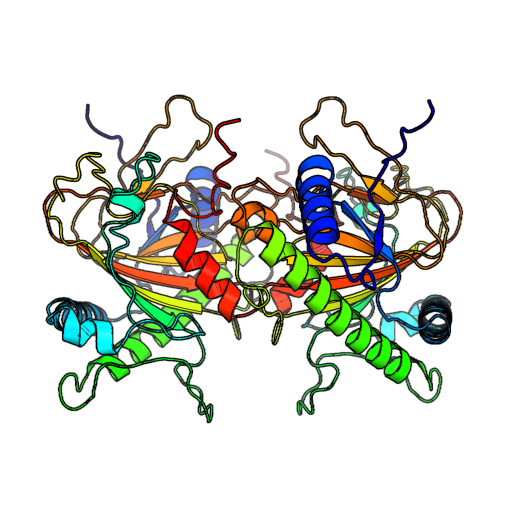 ? -23.609 22.672 9.32 1 95.44 63 GLU B N 1
ATOM 2764 C CA . GLU B 1 63 ? -24.516 22.391 8.219 1 95.44 63 GLU B CA 1
ATOM 2765 C C . GLU B 1 63 ? -23.875 22.703 6.871 1 95.44 63 GLU B C 1
ATOM 2767 O O . GLU B 1 63 ? -24.016 21.953 5.91 1 95.44 63 GLU B O 1
ATOM 2772 N N . GLU B 1 64 ? -23.203 23.812 6.867 1 95.62 64 GLU B N 1
ATOM 2773 C CA . GLU B 1 64 ? -22.531 24.234 5.641 1 95.62 64 GLU B CA 1
ATOM 2774 C C . GLU B 1 64 ? -21.359 23.312 5.301 1 95.62 64 GLU B C 1
ATOM 2776 O O . GLU B 1 64 ? -21.156 22.969 4.137 1 95.62 64 GLU B O 1
ATOM 2781 N N . LYS B 1 65 ? -20.641 22.922 6.262 1 97.31 65 LYS B N 1
ATOM 2782 C CA . LYS B 1 65 ? -19.516 22 6.043 1 97.31 65 LYS B CA 1
ATOM 2783 C C . LYS B 1 65 ? -20.016 20.625 5.605 1 97.31 65 LYS B C 1
ATOM 2785 O O . LYS B 1 65 ? -19.484 20.047 4.668 1 97.31 65 LYS B O 1
ATOM 2790 N N . MET B 1 66 ? -21.078 20.219 6.211 1 97.12 66 MET B N 1
ATOM 2791 C CA . MET B 1 66 ? -21.641 18.906 5.941 1 97.12 66 MET B CA 1
ATOM 2792 C C . MET B 1 66 ? -22.234 18.844 4.539 1 97.12 66 MET B C 1
ATOM 2794 O O . MET B 1 66 ? -22.469 17.75 4.004 1 97.12 66 MET B O 1
ATOM 2798 N N . ALA B 1 67 ? -22.531 19.984 3.977 1 97.12 67 ALA B N 1
ATOM 2799 C CA . ALA B 1 67 ? -22.984 20.016 2.586 1 97.12 67 ALA B CA 1
ATOM 2800 C C . ALA B 1 67 ? -21.906 19.453 1.655 1 97.12 67 ALA B C 1
ATOM 2802 O O . ALA B 1 67 ? -22.219 19.016 0.539 1 97.12 67 ALA B O 1
ATOM 2803 N N . LEU B 1 68 ? -20.688 19.438 2.127 1 97.62 68 LEU B N 1
ATOM 2804 C CA . LEU B 1 68 ? -19.562 18.891 1.371 1 97.62 68 LEU B CA 1
ATOM 2805 C C . LEU B 1 68 ? -19.031 17.625 2.035 1 97.62 68 LEU B C 1
ATOM 2807 O O . LEU B 1 68 ? -17.844 17.328 1.953 1 97.62 68 LEU B O 1
ATOM 2811 N N . HIS B 1 69 ? -19.922 16.922 2.719 1 97 69 HIS B N 1
ATOM 2812 C CA . HIS B 1 69 ? -19.547 15.656 3.342 1 97 69 HIS B CA 1
ATOM 2813 C C . HIS B 1 69 ? -18.906 14.719 2.332 1 97 69 HIS B C 1
ATOM 2815 O O . HIS B 1 69 ? -19.297 14.688 1.165 1 97 69 HIS B O 1
ATOM 2821 N N . LYS B 1 70 ? -17.969 14.016 2.797 1 94.06 70 LYS B N 1
ATOM 2822 C CA . LYS B 1 70 ? -17.219 13.133 1.908 1 94.06 70 LYS B CA 1
ATOM 2823 C C . LYS B 1 70 ? -18.156 12.289 1.047 1 94.06 70 LYS B C 1
ATOM 2825 O O . LYS B 1 70 ? -19.203 11.836 1.52 1 94.06 70 LYS B O 1
ATOM 2830 N N . ASN B 1 71 ? -17.844 12.125 -0.201 1 93.19 71 ASN B N 1
ATOM 2831 C CA . ASN B 1 71 ? -18.609 11.305 -1.126 1 93.19 71 ASN B CA 1
ATOM 2832 C C . ASN B 1 71 ? -18.156 9.852 -1.107 1 93.19 71 ASN B C 1
ATOM 2834 O O . ASN B 1 71 ? -17.406 9.445 -0.214 1 93.19 71 ASN B O 1
ATOM 2838 N N . SER B 1 72 ? -18.625 9.062 -2.07 1 87 72 SER B N 1
ATOM 2839 C CA . SER B 1 72 ? -18.344 7.633 -2.107 1 87 72 SER B CA 1
ATOM 2840 C C . SER B 1 72 ? -16.859 7.371 -2.369 1 87 72 SER B C 1
ATOM 2842 O O . SER B 1 72 ? -16.359 6.281 -2.082 1 87 72 SER B O 1
ATOM 2844 N N . SER B 1 73 ? -16.172 8.391 -2.861 1 88.56 73 SER B N 1
ATOM 2845 C CA . SER B 1 73 ? -14.734 8.273 -3.096 1 88.56 73 SER B CA 1
ATOM 2846 C C . SER B 1 73 ? -13.938 8.875 -1.942 1 88.56 73 SER B C 1
ATOM 2848 O O . SER B 1 73 ? -12.719 9.055 -2.047 1 88.56 73 SER B O 1
ATOM 2850 N N . HIS B 1 74 ? -14.648 9.297 -0.887 1 90.31 74 HIS B N 1
ATOM 2851 C CA . HIS B 1 74 ? -14.062 9.805 0.35 1 90.31 74 HIS B CA 1
ATOM 2852 C C . HIS B 1 74 ? -13.359 11.141 0.123 1 90.31 74 HIS B C 1
ATOM 2854 O O . HIS B 1 74 ? -12.305 11.398 0.709 1 90.31 74 HIS B O 1
ATOM 2860 N N . ARG B 1 75 ? -13.906 11.93 -0.827 1 94.25 75 ARG B N 1
ATOM 2861 C CA . ARG B 1 75 ? -13.461 13.297 -1.075 1 94.25 75 ARG B CA 1
ATOM 2862 C C . ARG B 1 75 ? -14.422 14.312 -0.466 1 94.25 75 ARG B C 1
ATOM 2864 O O . ARG B 1 75 ? -15.641 14.164 -0.575 1 94.25 75 ARG B O 1
ATOM 2871 N N . GLY B 1 76 ? -13.898 15.203 0.209 1 96.12 76 GLY B N 1
ATOM 2872 C CA . GLY B 1 76 ? -14.734 16.219 0.847 1 96.12 76 GLY B CA 1
ATOM 2873 C C . GLY B 1 76 ? -14.5 16.312 2.342 1 96.12 76 GLY B C 1
ATOM 2874 O O . GLY B 1 76 ? -13.422 15.969 2.834 1 96.12 76 GLY B O 1
ATOM 2875 N N . TYR B 1 77 ? -15.5 16.891 2.998 1 96.88 77 TYR B N 1
ATOM 2876 C CA . TYR B 1 77 ? -15.43 17.203 4.418 1 96.88 77 TYR B CA 1
ATOM 2877 C C . TYR B 1 77 ? -15.609 15.961 5.273 1 96.88 77 TYR B C 1
ATOM 2879 O O . TYR B 1 77 ? -16.516 15.156 5.027 1 96.88 77 TYR B O 1
ATOM 2887 N N . ILE B 1 78 ? -14.727 15.766 6.219 1 93.56 78 ILE B N 1
ATOM 2888 C CA . ILE B 1 78 ? -14.812 14.703 7.219 1 93.56 78 ILE B CA 1
ATOM 2889 C C . ILE B 1 78 ? -14.969 15.32 8.609 1 93.56 78 ILE B C 1
ATOM 2891 O O . ILE B 1 78 ? -14.062 15.992 9.102 1 93.56 78 ILE B O 1
ATOM 2895 N N . PRO B 1 79 ? -16.109 15.094 9.234 1 91.62 79 PRO B N 1
ATOM 2896 C CA . PRO B 1 79 ? -16.344 15.648 10.57 1 91.62 79 PRO B CA 1
ATOM 2897 C C . PRO B 1 79 ? -15.578 14.898 11.664 1 91.62 79 PRO B C 1
ATOM 2899 O O . PRO B 1 79 ? -15.078 13.797 11.43 1 91.62 79 PRO B O 1
ATOM 2902 N N . PRO B 1 80 ? -15.453 15.547 12.805 1 82.25 80 PRO B N 1
ATOM 2903 C CA . PRO B 1 80 ? -14.867 14.805 13.922 1 82.25 80 PRO B CA 1
ATOM 2904 C C . PRO B 1 80 ? -15.664 13.555 14.289 1 82.25 80 PRO B C 1
ATOM 2906 O O . PRO B 1 80 ? -16.891 13.516 14.086 1 82.25 80 PRO B O 1
ATOM 2909 N N . ASP B 1 81 ? -14.977 12.438 14.391 1 68.25 81 ASP B N 1
ATOM 2910 C CA . ASP B 1 81 ? -15.648 11.227 14.836 1 68.25 81 ASP B CA 1
ATOM 2911 C C . ASP B 1 81 ? -15.969 11.289 16.328 1 68.25 81 ASP B C 1
ATOM 2913 O O . ASP B 1 81 ? -15.133 10.938 17.172 1 68.25 81 ASP B O 1
ATOM 2917 N N . PHE B 1 82 ? -17.156 11.82 16.625 1 49.94 82 PHE B N 1
ATOM 2918 C CA . PHE B 1 82 ? -17.562 11.938 18.016 1 49.94 82 PHE B CA 1
ATOM 2919 C C . PHE B 1 82 ? -17.984 10.578 18.578 1 49.94 82 PHE B C 1
ATOM 2921 O O . PHE B 1 82 ? -17.891 10.344 19.781 1 49.94 82 PHE B O 1
ATOM 2928 N N . GLU B 1 83 ? -18.562 9.836 17.672 1 45.19 83 GLU B N 1
ATOM 2929 C CA . GLU B 1 83 ? -19.125 8.57 18.156 1 45.19 83 GLU B CA 1
ATOM 2930 C C . GLU B 1 83 ? -18.016 7.629 18.625 1 45.19 83 GLU B C 1
ATOM 2932 O O . GLU B 1 83 ? -18.234 6.836 19.547 1 45.19 83 GLU B O 1
ATOM 2937 N N . GLY B 1 84 ? -17 7.57 17.938 1 43.5 84 GLY B N 1
ATOM 2938 C CA . GLY B 1 84 ? -15.984 6.738 18.562 1 43.5 84 GLY B CA 1
ATOM 2939 C C . GLY B 1 84 ? -15.773 7.051 20.031 1 43.5 84 GLY B C 1
ATOM 2940 O O . GLY B 1 84 ? -15.258 6.219 20.766 1 43.5 84 GLY B O 1
ATOM 2941 N N . PHE B 1 85 ? -16.234 8.312 20.453 1 38.41 85 PHE B N 1
ATOM 2942 C CA . PHE B 1 85 ? -16.172 8.75 21.844 1 38.41 85 PHE B CA 1
ATOM 2943 C C . PHE B 1 85 ? -17.281 8.086 22.656 1 38.41 85 PHE B C 1
ATOM 2945 O O . PHE B 1 85 ? -17.078 7.789 23.844 1 38.41 85 PHE B O 1
ATOM 2952 N N . GLU B 1 86 ? -18.391 8.125 22.25 1 35.19 86 GLU B N 1
ATOM 2953 C CA . GLU B 1 86 ? -19.484 7.633 23.062 1 35.19 86 GLU B CA 1
ATOM 2954 C C . GLU B 1 86 ? -19.438 6.109 23.188 1 35.19 86 GLU B C 1
ATOM 2956 O O . GLU B 1 86 ? -20.047 5.543 24.109 1 35.19 86 GLU B O 1
ATOM 2961 N N . ALA B 1 87 ? -19.156 5.5 22.109 1 38 87 ALA B N 1
ATOM 2962 C CA . ALA B 1 87 ? -19.328 4.07 22.359 1 38 87 ALA B CA 1
ATOM 2963 C C . ALA B 1 87 ? -18.281 3.572 23.359 1 38 87 ALA B C 1
ATOM 2965 O O . ALA B 1 87 ? -17.172 4.094 23.422 1 38 87 ALA B O 1
ATOM 2966 N N . ASP B 1 88 ? -18.719 3.014 24.531 1 35.69 88 ASP B N 1
ATOM 2967 C CA . ASP B 1 88 ? -18.062 2.514 25.734 1 35.69 88 ASP B CA 1
ATOM 2968 C C . ASP B 1 88 ? -16.672 1.975 25.422 1 35.69 88 ASP B C 1
ATOM 2970 O O . ASP B 1 88 ? -16.031 1.371 26.266 1 35.69 88 ASP B O 1
ATOM 2974 N N . ALA B 1 89 ? -16.484 1.58 24.188 1 36.84 89 ALA B N 1
ATOM 2975 C CA . ALA B 1 89 ? -15.375 0.632 24.109 1 36.84 89 ALA B CA 1
ATOM 2976 C C . ALA B 1 89 ? -14.031 1.353 24.172 1 36.84 89 ALA B C 1
ATOM 2978 O O . ALA B 1 89 ? -13.047 0.902 23.594 1 36.84 89 ALA B O 1
ATOM 2979 N N . GLY B 1 90 ? -13.961 2.369 24.844 1 39.28 90 GLY B N 1
ATOM 2980 C CA . GLY B 1 90 ? -12.656 2.926 25.172 1 39.28 90 GLY B CA 1
ATOM 2981 C C . GLY B 1 90 ? -11.992 3.607 23.984 1 39.28 90 GLY B C 1
ATOM 2982 O O . GLY B 1 90 ? -10.82 3.977 24.062 1 39.28 90 GLY B O 1
ATOM 2983 N N . GLY B 1 91 ? -12.5 3.426 22.781 1 45.09 91 GLY B N 1
ATOM 2984 C CA . GLY B 1 91 ? -11.711 3.996 21.703 1 45.09 91 GLY B CA 1
ATOM 2985 C C . GLY B 1 91 ? -11.922 5.488 21.531 1 45.09 91 GLY B C 1
ATOM 2986 O O . GLY B 1 91 ? -13.031 5.988 21.734 1 45.09 91 GLY B O 1
ATOM 2987 N N . LYS B 1 92 ? -10.867 6.316 21.828 1 48.78 92 LYS B N 1
ATOM 2988 C CA . LYS B 1 92 ? -10.805 7.773 21.75 1 48.78 92 LYS B CA 1
ATOM 2989 C C . LYS B 1 92 ? -10.812 8.25 20.312 1 48.78 92 LYS B C 1
ATOM 2991 O O . LYS B 1 92 ? -9.938 7.871 19.516 1 48.78 92 LYS B O 1
ATOM 2996 N N . GLY B 1 93 ? -12.008 8.555 19.766 1 54.78 93 GLY B N 1
ATOM 2997 C CA . GLY B 1 93 ? -12.117 9.125 18.438 1 54.78 93 GLY B CA 1
ATOM 2998 C C . GLY B 1 93 ? -11.25 10.359 18.234 1 54.78 93 GLY B C 1
ATOM 2999 O O . GLY B 1 93 ? -10.836 10.992 19.219 1 54.78 93 GLY B O 1
ATOM 3000 N N . ASP B 1 94 ? -10.773 10.648 16.906 1 59.12 94 ASP B N 1
ATOM 3001 C CA . ASP B 1 94 ? -10.023 11.852 16.578 1 59.12 94 ASP B CA 1
ATOM 3002 C C . ASP B 1 94 ? -10.914 13.094 16.656 1 59.12 94 ASP B C 1
ATOM 3004 O O . ASP B 1 94 ? -12.039 13.094 16.156 1 59.12 94 ASP B O 1
ATOM 3008 N N . LEU B 1 95 ? -10.477 14.055 17.469 1 76 95 LEU B N 1
ATOM 3009 C CA . LEU B 1 95 ? -11.195 15.312 17.641 1 76 95 LEU B CA 1
ATOM 3010 C C . LEU B 1 95 ? -10.758 16.344 16.609 1 76 95 LEU B C 1
ATOM 3012 O O . LEU B 1 95 ? -10.477 17.5 16.953 1 76 95 LEU B O 1
ATOM 3016 N N . LEU B 1 96 ? -10.492 15.789 15.383 1 87.62 96 LEU B N 1
ATOM 3017 C CA . LEU B 1 96 ? -10.133 16.688 14.297 1 87.62 96 LEU B CA 1
ATOM 3018 C C . LEU B 1 96 ? -11.156 16.609 13.164 1 87.62 96 LEU B C 1
ATOM 3020 O O . LEU B 1 96 ? -11.883 15.625 13.047 1 87.62 96 LEU B O 1
ATOM 3024 N N . GLU B 1 97 ? -11.352 17.703 12.492 1 92.75 97 GLU B N 1
ATOM 3025 C CA . GLU B 1 97 ? -12.055 17.719 11.211 1 92.75 97 GLU B CA 1
ATOM 3026 C C . GLU B 1 97 ? -11.086 17.984 10.055 1 92.75 97 GLU B C 1
ATOM 3028 O O . GLU B 1 97 ? -10.023 18.578 10.258 1 92.75 97 GLU B O 1
ATOM 3033 N N . CYS B 1 98 ? -11.422 17.422 8.906 1 95.75 98 CYS B N 1
ATOM 3034 C CA . CYS B 1 98 ? -10.516 17.625 7.781 1 95.75 98 CYS B CA 1
ATOM 3035 C C . CYS B 1 98 ? -11.273 17.609 6.461 1 95.75 98 CYS B C 1
ATOM 3037 O O . CYS B 1 98 ? -12.484 17.391 6.438 1 95.75 98 CYS B O 1
ATOM 3039 N N . PHE B 1 99 ? -10.586 18 5.406 1 96.75 99 PHE B N 1
ATOM 3040 C CA . PHE B 1 99 ? -11.109 18.031 4.047 1 96.75 99 PHE B CA 1
ATOM 3041 C C . PHE B 1 99 ? -10.18 17.281 3.096 1 96.75 99 PHE B C 1
ATOM 3043 O O . PHE B 1 99 ? -9.008 17.641 2.955 1 96.75 99 PHE B O 1
ATOM 3050 N N . HIS B 1 100 ? -10.742 16.219 2.428 1 96.12 100 HIS B N 1
ATOM 3051 C CA . HIS B 1 100 ? -9.922 15.398 1.536 1 96.12 100 HIS B CA 1
ATOM 3052 C C . HIS B 1 100 ? -10.016 15.891 0.097 1 96.12 100 HIS B C 1
ATOM 3054 O O . HIS B 1 100 ? -11.109 15.969 -0.469 1 96.12 100 HIS B O 1
ATOM 3060 N N . ILE B 1 101 ? -8.836 16.188 -0.452 1 95.69 101 ILE B N 1
ATOM 3061 C CA . ILE B 1 101 ? -8.68 16.469 -1.875 1 95.69 101 ILE B CA 1
ATOM 3062 C C . ILE B 1 101 ? -7.727 15.445 -2.502 1 95.69 101 ILE B C 1
ATOM 3064 O O . ILE B 1 101 ? -6.555 15.367 -2.129 1 95.69 101 ILE B O 1
ATOM 3068 N N . GLY B 1 102 ? -8.25 14.672 -3.406 1 91.81 102 GLY B N 1
ATOM 3069 C CA . GLY B 1 102 ? -7.449 13.609 -3.982 1 91.81 102 GLY B CA 1
ATOM 3070 C C . GLY B 1 102 ? -6.781 14 -5.285 1 91.81 102 GLY B C 1
ATOM 3071 O O . GLY B 1 102 ? -6.879 15.148 -5.719 1 91.81 102 GLY B O 1
ATOM 3072 N N . SER B 1 103 ? -6 12.984 -5.828 1 89.25 103 SER B N 1
ATOM 3073 C CA . SER B 1 103 ? -5.348 13.188 -7.117 1 89.25 103 SER B CA 1
ATOM 3074 C C . SER B 1 103 ? -6.363 13.523 -8.203 1 89.25 103 SER B C 1
ATOM 3076 O O . SER B 1 103 ? -7.57 13.398 -7.992 1 89.25 103 SER B O 1
ATOM 3078 N N . GLY B 1 104 ? -5.945 14 -9.344 1 77.56 104 GLY B N 1
ATOM 3079 C CA . GLY B 1 104 ? -6.812 14.375 -10.453 1 77.56 104 GLY B CA 1
ATOM 3080 C C . GLY B 1 104 ? -7.324 15.805 -10.352 1 77.56 104 GLY B C 1
ATOM 3081 O O . GLY B 1 104 ? -8.383 16.125 -10.898 1 77.56 104 GLY B O 1
ATOM 3082 N N . VAL B 1 105 ? -6.715 16.531 -9.508 1 70.19 105 VAL B N 1
ATOM 3083 C CA . VAL B 1 105 ? -7.125 17.906 -9.266 1 70.19 105 VAL B CA 1
ATOM 3084 C C . VAL B 1 105 ? -7.117 18.688 -10.578 1 70.19 105 VAL B C 1
ATOM 3086 O O . VAL B 1 105 ? -7.93 19.594 -10.766 1 70.19 105 VAL B O 1
ATOM 3089 N N . ASP B 1 106 ? -6.098 18.422 -11.367 1 59.94 106 ASP B N 1
ATOM 3090 C CA . ASP B 1 106 ? -5.98 19.172 -12.617 1 59.94 106 ASP B CA 1
ATOM 3091 C C . ASP B 1 106 ? -6.809 18.516 -13.719 1 59.94 106 ASP B C 1
ATOM 3093 O O . ASP B 1 106 ? -6.938 19.078 -14.812 1 59.94 106 ASP B O 1
ATOM 3097 N N . GLY B 1 107 ? -7.18 17.266 -13.516 1 56.69 107 GLY B N 1
ATOM 3098 C CA . GLY B 1 107 ? -7.598 16.531 -14.703 1 56.69 107 GLY B CA 1
ATOM 3099 C C . GLY B 1 107 ? -9.008 16.859 -15.148 1 56.69 107 GLY B C 1
ATOM 3100 O O . GLY B 1 107 ? -9.805 17.391 -14.359 1 56.69 107 GLY B O 1
ATOM 3101 N N . ASP B 1 108 ? -9.062 17.078 -16.359 1 50.72 108 ASP B N 1
ATOM 3102 C CA . ASP B 1 108 ? -10.266 17.266 -17.172 1 50.72 108 ASP B CA 1
ATOM 3103 C C . ASP B 1 108 ? -11.211 16.062 -17.031 1 50.72 108 ASP B C 1
ATOM 3105 O O . ASP B 1 108 ? -12.008 15.789 -17.938 1 50.72 108 ASP B O 1
ATOM 3109 N N . SER B 1 109 ? -10.977 15.414 -15.992 1 52.94 109 SER B N 1
ATOM 3110 C CA . SER B 1 109 ? -11.898 14.281 -16.016 1 52.94 109 SER B CA 1
ATOM 3111 C C . SER B 1 109 ? -13.352 14.75 -16.016 1 52.94 109 SER B C 1
ATOM 3113 O O . SER B 1 109 ? -13.688 15.734 -15.344 1 52.94 109 SER B O 1
ATOM 3115 N N . LYS B 1 110 ? -14.055 14.203 -16.922 1 49.03 110 LYS B N 1
ATOM 3116 C CA . LYS B 1 110 ? -15.492 14.422 -17.062 1 49.03 110 LYS B CA 1
ATOM 3117 C C . LYS B 1 110 ? -16.219 14.242 -15.734 1 49.03 110 LYS B C 1
ATOM 3119 O O . LYS B 1 110 ? -17.344 14.688 -15.57 1 49.03 110 LYS B O 1
ATOM 3124 N N . ASN B 1 111 ? -15.703 13.555 -14.906 1 55.53 111 ASN B N 1
ATOM 3125 C CA . ASN B 1 111 ? -16.375 13.344 -13.633 1 55.53 111 ASN B CA 1
ATOM 3126 C C . ASN B 1 111 ? -15.438 13.562 -12.453 1 55.53 111 ASN B C 1
ATOM 3128 O O . ASN B 1 111 ? -14.836 12.609 -11.945 1 55.53 111 ASN B O 1
ATOM 3132 N N . PRO B 1 112 ? -15.211 14.844 -12.102 1 74 112 PRO B N 1
ATOM 3133 C CA . PRO B 1 112 ? -14.273 15.109 -11.008 1 74 112 PRO B CA 1
ATOM 3134 C C . PRO B 1 112 ? -14.758 14.57 -9.664 1 74 112 PRO B C 1
ATOM 3136 O O . PRO B 1 112 ? -15.914 14.789 -9.289 1 74 112 PRO B O 1
ATOM 3139 N N . VAL B 1 113 ? -14.094 13.758 -9.07 1 86.75 113 VAL B N 1
ATOM 3140 C CA . VAL B 1 113 ? -14.43 13.094 -7.816 1 86.75 113 VAL B CA 1
ATOM 3141 C C . VAL B 1 113 ? -14.195 14.047 -6.648 1 86.75 113 VAL B C 1
ATOM 3143 O O . VAL B 1 113 ? -14.836 13.93 -5.605 1 86.75 113 VAL B O 1
ATOM 3146 N N . ASN B 1 114 ? -13.414 15.102 -6.844 1 94.38 114 ASN B N 1
ATOM 3147 C CA . ASN B 1 114 ? -13.148 16.062 -5.781 1 94.38 114 ASN B CA 1
ATOM 3148 C C . ASN B 1 114 ? -14.305 17.047 -5.609 1 94.38 114 ASN B C 1
ATOM 3150 O O . ASN B 1 114 ? -14.961 17.406 -6.582 1 94.38 114 ASN B O 1
ATOM 3154 N N . GLN B 1 115 ? -14.508 17.422 -4.371 1 95 115 GLN B N 1
ATOM 3155 C CA . GLN B 1 115 ? -15.469 18.453 -4.027 1 95 115 GLN B CA 1
ATOM 3156 C C . GLN B 1 115 ? -14.766 19.766 -3.662 1 95 115 GLN B C 1
ATOM 3158 O O . GLN B 1 115 ? -13.617 19.75 -3.213 1 95 115 GLN B O 1
ATOM 3163 N N . TRP B 1 116 ? -15.516 20.859 -3.973 1 95.69 116 TRP B N 1
ATOM 3164 C CA . TRP B 1 116 ? -14.961 22.172 -3.662 1 95.69 116 TRP B CA 1
ATOM 3165 C C . TRP B 1 116 ? -16.016 23.062 -3.006 1 95.69 116 TRP B C 1
ATOM 3167 O O . TRP B 1 116 ? -17.188 23.031 -3.387 1 95.69 116 TRP B O 1
ATOM 3177 N N . PRO B 1 117 ? -15.539 23.875 -1.984 1 96.88 117 PRO B N 1
ATOM 3178 C CA . PRO B 1 117 ? -16.484 24.891 -1.516 1 96.88 117 PRO B CA 1
ATOM 3179 C C . PRO B 1 117 ? -17.016 25.766 -2.646 1 96.88 117 PRO B C 1
ATOM 3181 O O . PRO B 1 117 ? -16.297 26.031 -3.621 1 96.88 117 PRO B O 1
ATOM 3184 N N . PRO B 1 118 ? -18.297 26.25 -2.516 1 96.25 118 PRO B N 1
ATOM 3185 C CA . PRO B 1 118 ? -18.875 27.062 -3.59 1 96.25 118 PRO B CA 1
ATOM 3186 C C . PRO B 1 118 ? -18.047 28.312 -3.889 1 96.25 118 PRO B C 1
ATOM 3188 O O . PRO B 1 118 ? -17.703 29.062 -2.973 1 96.25 118 PRO B O 1
ATOM 3191 N N . ALA B 1 119 ? -17.844 28.547 -5.141 1 95.44 119 ALA B N 1
ATOM 3192 C CA . ALA B 1 119 ? -16.984 29.641 -5.586 1 95.44 119 ALA B CA 1
ATOM 3193 C C . ALA B 1 119 ? -17.562 30.984 -5.195 1 95.44 119 ALA B C 1
ATOM 3195 O O . ALA B 1 119 ? -16.812 31.953 -4.984 1 95.44 119 ALA B O 1
ATOM 3196 N N . GLU B 1 120 ? -18.859 31.094 -5.109 1 96.19 120 GLU B N 1
ATOM 3197 C CA . GLU B 1 120 ? -19.5 32.344 -4.746 1 96.19 120 GLU B CA 1
ATOM 3198 C C . GLU B 1 120 ? -19.094 32.812 -3.346 1 96.19 120 GLU B C 1
ATOM 3200 O O . GLU B 1 120 ? -18.922 34 -3.096 1 96.19 120 GLU B O 1
ATOM 3205 N N . ARG B 1 121 ? -18.875 31.828 -2.494 1 95.94 121 ARG B N 1
ATOM 3206 C CA . ARG B 1 121 ? -18.547 32.125 -1.104 1 95.94 121 ARG B CA 1
ATOM 3207 C C . ARG B 1 121 ? -17.047 32 -0.861 1 95.94 121 ARG B C 1
ATOM 3209 O O . ARG B 1 121 ? -16.484 32.688 -0.01 1 95.94 121 ARG B O 1
ATOM 3216 N N . PHE B 1 122 ? -16.484 31.109 -1.558 1 97.56 122 PHE B N 1
ATOM 3217 C CA . PHE B 1 122 ? -15.062 30.844 -1.424 1 97.56 122 PHE B CA 1
ATOM 3218 C C . PHE B 1 122 ? -14.359 30.969 -2.768 1 97.56 122 PHE B C 1
ATOM 3220 O O . PHE B 1 122 ? -13.859 29.984 -3.311 1 97.56 122 PHE B O 1
ATOM 3227 N N . PRO B 1 123 ? -14.203 32.156 -3.248 1 97.31 123 PRO B N 1
ATOM 3228 C CA . PRO B 1 123 ? -13.75 32.344 -4.625 1 97.31 123 PRO B CA 1
ATOM 3229 C C . PRO B 1 123 ? -12.305 31.906 -4.84 1 97.31 123 PRO B C 1
ATOM 3231 O O . PRO B 1 123 ? -11.922 31.562 -5.961 1 97.31 123 PRO B O 1
ATOM 3234 N N . TYR B 1 124 ? -11.508 31.828 -3.777 1 97.5 124 TYR B N 1
ATOM 3235 C CA . TYR B 1 124 ? -10.086 31.562 -3.98 1 97.5 124 TYR B CA 1
ATOM 3236 C C . TYR B 1 124 ? -9.719 30.188 -3.453 1 97.5 124 TYR B C 1
ATOM 3238 O O . TYR B 1 124 ? -8.586 29.734 -3.617 1 97.5 124 TYR B O 1
ATOM 3246 N N . TRP B 1 125 ? -10.625 29.453 -2.867 1 97.69 125 TRP B N 1
ATOM 3247 C CA . TRP B 1 125 ? -10.328 28.203 -2.154 1 97.69 125 TRP B CA 1
ATOM 3248 C C . TRP B 1 125 ? -9.789 27.156 -3.107 1 97.69 125 TRP B C 1
ATOM 3250 O O . TRP B 1 125 ? -8.703 26.609 -2.885 1 97.69 125 TRP B O 1
ATOM 3260 N N . LYS B 1 126 ? -10.516 26.922 -4.156 1 96.5 126 LYS B N 1
ATOM 3261 C CA . LYS B 1 126 ? -10.156 25.875 -5.113 1 96.5 126 LYS B CA 1
ATOM 3262 C C . LYS B 1 126 ? -8.797 26.156 -5.746 1 96.5 126 LYS B C 1
ATOM 3264 O O . LYS B 1 126 ? -7.922 25.297 -5.762 1 96.5 126 LYS B O 1
ATOM 3269 N N . GLU B 1 127 ? -8.594 27.312 -6.215 1 96.44 127 GLU B N 1
ATOM 3270 C CA . GLU B 1 127 ? -7.352 27.656 -6.891 1 96.44 127 GLU B CA 1
ATOM 3271 C C . GLU B 1 127 ? -6.172 27.625 -5.926 1 96.44 127 GLU B C 1
ATOM 3273 O O . GLU B 1 127 ? -5.07 27.219 -6.297 1 96.44 127 GLU B O 1
ATOM 3278 N N . THR B 1 128 ? -6.371 28.078 -4.719 1 97.75 128 THR B N 1
ATOM 3279 C CA . THR B 1 128 ? -5.332 28.047 -3.697 1 97.75 128 THR B CA 1
ATOM 3280 C C . THR B 1 128 ? -4.898 26.609 -3.402 1 97.75 128 THR B C 1
ATOM 3282 O O . THR B 1 128 ? -3.703 26.312 -3.391 1 97.75 128 THR B O 1
ATOM 3285 N N . MET B 1 129 ? -5.863 25.719 -3.258 1 97.75 129 MET B N 1
ATOM 3286 C CA . MET B 1 129 ? -5.559 24.328 -2.934 1 97.75 129 MET B CA 1
ATOM 3287 C C . MET B 1 129 ? -4.902 23.625 -4.117 1 97.75 129 MET B C 1
ATOM 3289 O O . MET B 1 129 ? -4.008 22.797 -3.936 1 97.75 129 MET B O 1
ATOM 3293 N N . LYS B 1 130 ? -5.348 23.953 -5.277 1 96.19 130 LYS B N 1
ATOM 3294 C CA . LYS B 1 130 ? -4.727 23.391 -6.473 1 96.19 130 LYS B CA 1
ATOM 3295 C C . LYS B 1 130 ? -3.266 23.812 -6.586 1 96.19 130 LYS B C 1
ATOM 3297 O O . LYS B 1 130 ? -2.406 22.984 -6.934 1 96.19 130 LYS B O 1
ATOM 3302 N N . SER B 1 131 ? -3.053 25.062 -6.336 1 96.62 131 SER B N 1
ATOM 3303 C CA . SER B 1 131 ? -1.688 25.578 -6.387 1 96.62 131 SER B CA 1
ATOM 3304 C C . SER B 1 131 ? -0.802 24.891 -5.352 1 96.62 131 SER B C 1
ATOM 3306 O O . SER B 1 131 ? 0.328 24.5 -5.652 1 96.62 131 SER B O 1
ATOM 3308 N N . TYR B 1 132 ? -1.317 24.75 -4.145 1 97.75 132 TYR B N 1
ATOM 3309 C CA . TYR B 1 132 ? -0.561 24.062 -3.105 1 97.75 132 TYR B CA 1
ATOM 3310 C C . TYR B 1 132 ? -0.289 22.625 -3.496 1 97.75 132 TYR B C 1
ATOM 3312 O O . TYR B 1 132 ? 0.814 22.109 -3.285 1 97.75 132 TYR B O 1
ATOM 3320 N N . TYR B 1 133 ? -1.284 21.984 -4.027 1 96.75 133 TYR B N 1
ATOM 3321 C CA . TYR B 1 133 ? -1.157 20.609 -4.477 1 96.75 133 TYR B CA 1
ATOM 3322 C C . TYR B 1 133 ? 0.015 20.453 -5.441 1 96.75 133 TYR B C 1
ATOM 3324 O O . TYR B 1 133 ? 0.847 19.562 -5.277 1 96.75 133 TYR B O 1
ATOM 3332 N N . GLN B 1 134 ? 0.106 21.312 -6.398 1 95.69 134 GLN B N 1
ATOM 3333 C CA . GLN B 1 134 ? 1.168 21.25 -7.398 1 95.69 134 GLN B CA 1
ATOM 3334 C C . GLN B 1 134 ? 2.539 21.453 -6.758 1 95.69 134 GLN B C 1
ATOM 3336 O O . GLN B 1 134 ? 3.486 20.734 -7.078 1 95.69 134 GLN B O 1
ATOM 3341 N N . CYS B 1 135 ? 2.588 22.375 -5.883 1 97.12 135 CYS B N 1
ATOM 3342 C CA . CYS B 1 135 ? 3.846 22.625 -5.188 1 97.12 135 CYS B CA 1
ATOM 3343 C C . CYS B 1 135 ? 4.246 21.438 -4.332 1 97.12 135 CYS B C 1
ATOM 3345 O O . CYS B 1 135 ? 5.406 21.016 -4.34 1 97.12 135 CYS B O 1
ATOM 3347 N N . ALA B 1 136 ? 3.271 20.891 -3.617 1 97.56 136 ALA B N 1
ATOM 3348 C CA . ALA B 1 136 ? 3.525 19.734 -2.754 1 97.56 136 ALA B CA 1
ATOM 3349 C C . ALA B 1 136 ? 4 18.547 -3.566 1 97.56 136 ALA B C 1
ATOM 3351 O O . ALA B 1 136 ? 4.906 17.812 -3.146 1 97.56 136 ALA B O 1
ATOM 3352 N N . MET B 1 137 ? 3.393 18.375 -4.699 1 96.69 137 MET B N 1
ATOM 3353 C CA . MET B 1 137 ? 3.812 17.297 -5.586 1 96.69 137 MET B CA 1
ATOM 3354 C C . MET B 1 137 ? 5.25 17.5 -6.051 1 96.69 137 MET B C 1
ATOM 3356 O O . MET B 1 137 ? 6.047 16.562 -6.059 1 96.69 137 MET B O 1
ATOM 3360 N N . GLY B 1 138 ? 5.547 18.703 -6.449 1 96.5 138 GLY B N 1
ATOM 3361 C CA . GLY B 1 138 ? 6.914 19.016 -6.836 1 96.5 138 GLY B CA 1
ATOM 3362 C C . GLY B 1 138 ? 7.918 18.781 -5.723 1 96.5 138 GLY B C 1
ATOM 3363 O O . GLY B 1 138 ? 8.984 18.203 -5.953 1 96.5 138 GLY B O 1
ATOM 3364 N N . THR B 1 139 ? 7.578 19.203 -4.551 1 97.75 139 THR B N 1
ATOM 3365 C CA . THR B 1 139 ? 8.422 18.984 -3.381 1 97.75 139 THR B CA 1
ATOM 3366 C C . THR B 1 139 ? 8.594 17.5 -3.094 1 97.75 139 THR B C 1
ATOM 3368 O O . THR B 1 139 ? 9.703 17.031 -2.818 1 97.75 139 THR B O 1
ATOM 3371 N N . SER B 1 140 ? 7.527 16.75 -3.172 1 98 140 SER B N 1
ATOM 3372 C CA . SER B 1 140 ? 7.57 15.312 -2.943 1 98 140 SER B CA 1
ATOM 3373 C C . SER B 1 140 ? 8.516 14.625 -3.92 1 98 140 SER B C 1
ATOM 3375 O O . SER B 1 140 ? 9.273 13.727 -3.533 1 98 140 SER B O 1
ATOM 3377 N N . LYS B 1 141 ? 8.461 15.047 -5.133 1 97.25 141 LYS B N 1
ATOM 3378 C CA . LYS B 1 141 ? 9.336 14.477 -6.152 1 97.25 141 LYS B CA 1
ATOM 3379 C C . LYS B 1 141 ? 10.805 14.688 -5.805 1 97.25 141 LYS B C 1
ATOM 3381 O O . LYS B 1 141 ? 11.617 13.766 -5.914 1 97.25 141 LYS B O 1
ATOM 3386 N N . ARG B 1 142 ? 11.125 15.844 -5.371 1 97.12 142 ARG B N 1
ATOM 3387 C CA . ARG B 1 142 ? 12.5 16.156 -5.004 1 97.12 142 ARG B CA 1
ATOM 3388 C C . ARG B 1 142 ? 12.953 15.336 -3.803 1 97.12 142 ARG B C 1
ATOM 3390 O O . ARG B 1 142 ? 14.055 14.789 -3.797 1 97.12 142 ARG B O 1
ATOM 3397 N N . ILE B 1 143 ? 12.094 15.234 -2.854 1 98.12 143 ILE B N 1
ATOM 3398 C CA . ILE B 1 143 ? 12.438 14.508 -1.634 1 98.12 143 ILE B CA 1
ATOM 3399 C C . ILE B 1 143 ? 12.602 13.023 -1.948 1 98.12 143 ILE B C 1
ATOM 3401 O O . ILE B 1 143 ? 13.555 12.391 -1.493 1 98.12 143 ILE B O 1
ATOM 3405 N N . LEU B 1 144 ? 11.727 12.492 -2.748 1 98 144 LEU B N 1
ATOM 3406 C CA . LEU B 1 144 ? 11.789 11.078 -3.102 1 98 144 LEU B CA 1
ATOM 3407 C C . LEU B 1 144 ? 13.031 10.781 -3.932 1 98 144 LEU B C 1
ATOM 3409 O O . LEU B 1 144 ? 13.602 9.695 -3.834 1 98 144 LEU B O 1
ATOM 3413 N N . SER B 1 145 ? 13.453 11.773 -4.715 1 97.19 145 SER B N 1
ATOM 3414 C CA . SER B 1 145 ? 14.711 11.633 -5.438 1 97.19 145 SER B CA 1
ATOM 3415 C C . SER B 1 145 ? 15.891 11.5 -4.48 1 97.19 145 SER B C 1
ATOM 3417 O O . SER B 1 145 ? 16.766 10.648 -4.672 1 97.19 145 SER B O 1
ATOM 3419 N N . LEU B 1 146 ? 15.945 12.289 -3.473 1 97.88 146 LEU B N 1
ATOM 3420 C CA . LEU B 1 146 ? 17.016 12.234 -2.48 1 97.88 146 LEU B CA 1
ATOM 3421 C C . LEU B 1 146 ? 16.953 10.93 -1.687 1 97.88 146 LEU B C 1
ATOM 3423 O O . LEU B 1 146 ? 17.984 10.359 -1.347 1 97.88 146 LEU B O 1
ATOM 3427 N N . ILE B 1 147 ? 15.773 10.469 -1.418 1 97.62 147 ILE B N 1
ATOM 3428 C CA . ILE B 1 147 ? 15.617 9.203 -0.717 1 97.62 147 ILE B CA 1
ATOM 3429 C C . ILE B 1 147 ? 16.141 8.062 -1.591 1 97.62 147 ILE B C 1
ATOM 3431 O O . ILE B 1 147 ? 16.828 7.164 -1.104 1 97.62 147 ILE B O 1
ATOM 3435 N N . ALA B 1 148 ? 15.789 8.133 -2.85 1 95.94 148 ALA B N 1
ATOM 3436 C CA . ALA B 1 148 ? 16.312 7.125 -3.775 1 95.94 148 ALA B CA 1
ATOM 3437 C C . ALA B 1 148 ? 17.844 7.105 -3.758 1 95.94 148 ALA B C 1
ATOM 3439 O O . ALA B 1 148 ? 18.453 6.043 -3.635 1 95.94 148 ALA B O 1
ATOM 3440 N N . LEU B 1 149 ? 18.453 8.242 -3.809 1 96.56 149 LEU B N 1
ATOM 3441 C CA . LEU B 1 149 ? 19.906 8.367 -3.801 1 96.56 149 LEU B CA 1
ATOM 3442 C C . LEU B 1 149 ? 20.484 7.84 -2.49 1 96.56 149 LEU B C 1
ATOM 3444 O O . LEU B 1 149 ? 21.547 7.219 -2.482 1 96.56 149 LEU B O 1
ATOM 3448 N N . SER B 1 150 ? 19.766 8.055 -1.455 1 96.5 150 SER B N 1
ATOM 3449 C CA . SER B 1 150 ? 20.234 7.586 -0.15 1 96.5 150 SER B CA 1
ATOM 3450 C C . SER B 1 150 ? 20.219 6.062 -0.071 1 96.5 150 SER B C 1
ATOM 3452 O O . SER B 1 150 ? 20.844 5.477 0.818 1 96.5 150 SER B O 1
ATOM 3454 N N . LEU B 1 151 ? 19.547 5.426 -0.955 1 92.75 151 LEU B N 1
ATOM 3455 C CA . LEU B 1 151 ? 19.469 3.971 -1.041 1 92.75 151 LEU B CA 1
ATOM 3456 C C . LEU B 1 151 ? 20.344 3.445 -2.17 1 92.75 151 LEU B C 1
ATOM 3458 O O . LEU B 1 151 ? 20.234 2.279 -2.557 1 92.75 151 LEU B O 1
ATOM 3462 N N . ASP B 1 152 ? 21.141 4.32 -2.744 1 92.38 152 ASP B N 1
ATOM 3463 C CA . ASP B 1 152 ? 22.031 4.012 -3.852 1 92.38 152 ASP B CA 1
ATOM 3464 C C . ASP B 1 152 ? 21.25 3.572 -5.086 1 92.38 152 ASP B C 1
ATOM 3466 O O . ASP B 1 152 ? 21.672 2.65 -5.793 1 92.38 152 ASP B O 1
ATOM 3470 N N . LEU B 1 153 ? 20.141 4.176 -5.219 1 91.56 153 LEU B N 1
ATOM 3471 C CA . LEU B 1 153 ? 19.312 3.949 -6.398 1 91.56 153 LEU B CA 1
ATOM 3472 C C . LEU B 1 153 ? 19.344 5.156 -7.324 1 91.56 153 LEU B C 1
ATOM 3474 O O . LEU B 1 153 ? 19.875 6.211 -6.961 1 91.56 153 LEU B O 1
ATOM 3478 N N . ASP B 1 154 ? 18.766 4.949 -8.539 1 93.75 154 ASP B N 1
ATOM 3479 C CA . ASP B 1 154 ? 18.609 6.07 -9.469 1 93.75 154 ASP B CA 1
ATOM 3480 C C . ASP B 1 154 ? 17.688 7.145 -8.875 1 93.75 154 ASP B C 1
ATOM 3482 O O . ASP B 1 154 ? 16.672 6.828 -8.266 1 93.75 154 ASP B O 1
ATOM 3486 N N . ALA B 1 155 ? 18 8.406 -9.148 1 95 155 ALA B N 1
ATOM 3487 C CA . ALA B 1 155 ? 17.25 9.531 -8.602 1 95 155 ALA B CA 1
ATOM 3488 C C . ALA B 1 155 ? 15.781 9.453 -8.984 1 95 155 ALA B C 1
ATOM 3490 O O . ALA B 1 155 ? 14.914 9.922 -8.242 1 95 155 ALA B O 1
ATOM 3491 N N . GLU B 1 156 ? 15.5 8.805 -10.125 1 93.06 156 GLU B N 1
ATOM 3492 C CA . GLU B 1 156 ? 14.125 8.766 -10.625 1 93.06 156 GLU B CA 1
ATOM 3493 C C . GLU B 1 156 ? 13.477 7.418 -10.336 1 93.06 156 GLU B C 1
ATOM 3495 O O . GLU B 1 156 ? 12.484 7.051 -10.969 1 93.06 156 GLU B O 1
ATOM 3500 N N . PHE B 1 157 ? 14.016 6.707 -9.375 1 91.69 157 PHE B N 1
ATOM 3501 C CA . PHE B 1 157 ? 13.555 5.355 -9.094 1 91.69 157 PHE B CA 1
ATOM 3502 C C . PHE B 1 157 ? 12.086 5.359 -8.68 1 91.69 157 PHE B C 1
ATOM 3504 O O . PHE B 1 157 ? 11.281 4.59 -9.211 1 91.69 157 PHE B O 1
ATOM 3511 N N . PHE B 1 158 ? 11.664 6.176 -7.707 1 92.31 158 PHE B N 1
ATOM 3512 C CA . PHE B 1 158 ? 10.32 6.16 -7.16 1 92.31 158 PHE B CA 1
ATOM 3513 C C . PHE B 1 158 ? 9.336 6.82 -8.117 1 92.31 158 PHE B C 1
ATOM 3515 O O . PHE B 1 158 ? 8.195 6.367 -8.266 1 92.31 158 PHE B O 1
ATOM 3522 N N . LYS B 1 159 ? 9.648 7.863 -8.844 1 88.94 159 LYS B N 1
ATOM 3523 C CA . LYS B 1 159 ? 8.844 8.539 -9.859 1 88.94 159 LYS B CA 1
ATOM 3524 C C . LYS B 1 159 ? 7.383 8.633 -9.422 1 88.94 159 LYS B C 1
ATOM 3526 O O . LYS B 1 159 ? 6.523 7.934 -9.961 1 88.94 159 LYS B O 1
ATOM 3531 N N . PRO B 1 160 ? 7.039 9.547 -8.539 1 91.75 160 PRO B N 1
ATOM 3532 C CA . PRO B 1 160 ? 5.68 9.562 -7.988 1 91.75 160 PRO B CA 1
ATOM 3533 C C . PRO B 1 160 ? 4.648 10.094 -8.977 1 91.75 160 PRO B C 1
ATOM 3535 O O . PRO B 1 160 ? 3.504 10.359 -8.602 1 91.75 160 PRO B O 1
ATOM 3538 N N . ASP B 1 161 ? 5.066 10.117 -10.25 1 87.62 161 ASP B N 1
ATOM 3539 C CA . ASP B 1 161 ? 4.098 10.516 -11.273 1 87.62 161 ASP B CA 1
ATOM 3540 C C . ASP B 1 161 ? 2.953 9.508 -11.367 1 87.62 161 ASP B C 1
ATOM 3542 O O . ASP B 1 161 ? 3.188 8.305 -11.453 1 87.62 161 ASP B O 1
ATOM 3546 N N . GLY B 1 162 ? 1.778 9.953 -11.258 1 87.56 162 GLY B N 1
ATOM 3547 C CA . GLY B 1 162 ? 0.616 9.078 -11.344 1 87.56 162 GLY B CA 1
ATOM 3548 C C . GLY B 1 162 ? 0.233 8.453 -10.016 1 87.56 162 GLY B C 1
ATOM 3549 O O . GLY B 1 162 ? -0.687 7.637 -9.953 1 87.56 162 GLY B O 1
ATOM 3550 N N . SER B 1 163 ? 0.955 8.812 -8.992 1 93.06 163 SER B N 1
ATOM 3551 C CA . SER B 1 163 ? 0.625 8.312 -7.66 1 93.06 163 SER B CA 1
ATOM 3552 C C . SER B 1 163 ? -0.729 8.836 -7.191 1 93.06 163 SER B C 1
ATOM 3554 O O . SER B 1 163 ? -1.11 9.961 -7.52 1 93.06 163 SER B O 1
ATOM 3556 N N . GLU B 1 164 ? -1.446 7.988 -6.508 1 93.19 164 GLU B N 1
ATOM 3557 C CA . GLU B 1 164 ? -2.555 8.523 -5.723 1 93.19 164 GLU B CA 1
ATOM 3558 C C . GLU B 1 164 ? -2.051 9.398 -4.578 1 93.19 164 GLU B C 1
ATOM 3560 O O . GLU B 1 164 ? -1.063 9.055 -3.92 1 93.19 164 GLU B O 1
ATOM 3565 N N . THR B 1 165 ? -2.654 10.516 -4.48 1 95.38 165 THR B N 1
ATOM 3566 C CA . THR B 1 165 ? -2.287 11.461 -3.428 1 95.38 165 THR B CA 1
ATOM 3567 C C . THR B 1 165 ? -3.531 12 -2.725 1 95.38 165 THR B C 1
ATOM 3569 O O . THR B 1 165 ? -4.633 11.938 -3.271 1 95.38 165 THR B O 1
ATOM 3572 N N . ILE B 1 166 ? -3.328 12.461 -1.471 1 95.31 166 ILE B N 1
ATOM 3573 C CA . ILE B 1 166 ? -4.387 13.133 -0.726 1 95.31 166 ILE B CA 1
ATOM 3574 C C . ILE B 1 166 ? -3.838 14.398 -0.074 1 95.31 166 ILE B C 1
ATOM 3576 O O . ILE B 1 166 ? -2.871 14.344 0.688 1 95.31 166 ILE B O 1
ATOM 3580 N N . LEU B 1 167 ? -4.379 15.516 -0.526 1 97.25 167 LEU B N 1
ATOM 3581 C CA . LEU B 1 167 ? -4.207 16.766 0.214 1 97.25 167 LEU B CA 1
ATOM 3582 C C . LEU B 1 167 ? -5.266 16.891 1.303 1 97.25 167 LEU B C 1
ATOM 3584 O O . LEU B 1 167 ? -6.465 16.812 1.022 1 97.25 167 LEU B O 1
ATOM 3588 N N . ARG B 1 168 ? -4.816 17.125 2.557 1 97.19 168 ARG B N 1
ATOM 3589 C CA . ARG B 1 168 ? -5.727 17.078 3.697 1 97.19 168 ARG B CA 1
ATOM 3590 C C . ARG B 1 168 ? -5.504 18.25 4.637 1 97.19 168 ARG B C 1
ATOM 3592 O O . ARG B 1 168 ? -4.75 18.156 5.605 1 97.19 168 ARG B O 1
ATOM 3599 N N . PRO B 1 169 ? -6.223 19.422 4.355 1 98.12 169 PRO B N 1
ATOM 3600 C CA . PRO B 1 169 ? -6.297 20.422 5.418 1 98.12 169 PRO B CA 1
ATOM 3601 C C . PRO B 1 169 ? -6.98 19.891 6.68 1 98.12 169 PRO B C 1
ATOM 3603 O O . PRO B 1 169 ? -8.008 19.219 6.59 1 98.12 169 PRO B O 1
ATOM 3606 N N . ILE B 1 170 ? -6.379 20.203 7.848 1 96.44 170 ILE B N 1
ATOM 3607 C CA . ILE B 1 170 ? -6.859 19.656 9.109 1 96.44 170 ILE B CA 1
ATOM 3608 C C . ILE B 1 170 ? -7.074 20.781 10.117 1 96.44 170 ILE B C 1
ATOM 3610 O O . ILE B 1 170 ? -6.254 21.703 10.211 1 96.44 170 ILE B O 1
ATOM 3614 N N . HIS B 1 171 ? -8.148 20.703 10.844 1 95.81 171 HIS B N 1
ATOM 3615 C CA . HIS B 1 171 ? -8.445 21.625 11.938 1 95.81 171 HIS B CA 1
ATOM 3616 C C . HIS B 1 171 ? -8.695 20.875 13.234 1 95.81 171 HIS B C 1
ATOM 3618 O O . HIS B 1 171 ? -9.531 19.969 13.281 1 95.81 171 HIS B O 1
ATOM 3624 N N . TYR B 1 172 ? -7.949 21.219 14.258 1 91.56 172 TYR B N 1
ATOM 3625 C CA . TYR B 1 172 ? -8.141 20.719 15.625 1 91.56 172 TYR B CA 1
ATOM 3626 C C . TYR B 1 172 ? -8.805 21.781 16.5 1 91.56 172 TYR B C 1
ATOM 3628 O O . TYR B 1 172 ? -8.258 22.875 16.672 1 91.56 172 TYR B O 1
ATOM 3636 N N . SER B 1 173 ? -9.969 21.656 17.016 1 83.75 173 SER B N 1
ATOM 3637 C CA . SER B 1 173 ? -10.758 22.672 17.703 1 83.75 173 SER B CA 1
ATOM 3638 C C . SER B 1 173 ? -10.125 23.031 19.047 1 83.75 173 SER B C 1
ATOM 3640 O O . SER B 1 173 ? -10.352 24.125 19.578 1 83.75 173 SER B O 1
ATOM 3642 N N . GLY B 1 174 ? -9.141 22.5 19.625 1 72.5 174 GLY B N 1
ATOM 3643 C CA . GLY B 1 174 ? -8.508 22.797 20.906 1 72.5 174 GLY B CA 1
ATOM 3644 C C . GLY B 1 174 ? -9.398 22.484 22.094 1 72.5 174 GLY B C 1
ATOM 3645 O O . GLY B 1 174 ? -8.93 22.453 23.234 1 72.5 174 GLY B O 1
ATOM 3646 N N . ARG B 1 175 ? -10.789 22.516 21.953 1 62.97 175 ARG B N 1
ATOM 3647 C CA . ARG B 1 175 ? -11.68 22.312 23.094 1 62.97 175 ARG B CA 1
ATOM 3648 C C . ARG B 1 175 ? -11.609 20.875 23.594 1 62.97 175 ARG B C 1
ATOM 3650 O O . ARG B 1 175 ? -11.641 19.938 22.797 1 62.97 175 ARG B O 1
ATOM 3657 N N . ALA B 1 176 ? -10.82 20.828 24.672 1 52.47 176 ALA B N 1
ATOM 3658 C CA . ALA B 1 176 ? -10.898 19.516 25.328 1 52.47 176 ALA B CA 1
ATOM 3659 C C . ALA B 1 176 ? -12.352 19.047 25.422 1 52.47 176 ALA B C 1
ATOM 3661 O O . ALA B 1 176 ? -13.234 19.797 25.828 1 52.47 176 ALA B O 1
ATOM 3662 N N . ILE B 1 177 ? -12.742 18.375 24.359 1 47.78 177 ILE B N 1
ATOM 3663 C CA . ILE B 1 177 ? -14.062 17.828 24.656 1 47.78 177 ILE B CA 1
ATOM 3664 C C . ILE B 1 177 ? -14 16.969 25.922 1 47.78 177 ILE B C 1
ATOM 3666 O O . ILE B 1 177 ? -13.109 16.141 26.062 1 47.78 177 ILE B O 1
ATOM 3670 N N . GLU B 1 178 ? -14.469 17.656 26.953 1 44.97 178 GLU B N 1
ATOM 3671 C CA . GLU B 1 178 ? -14.68 16.859 28.172 1 44.97 178 GLU B CA 1
ATOM 3672 C C . GLU B 1 178 ? -15.172 15.461 27.828 1 44.97 178 GLU B C 1
ATOM 3674 O O . GLU B 1 178 ? -16.375 15.234 27.656 1 44.97 178 GLU B O 1
ATOM 3679 N N . SER B 1 179 ? -14.719 14.977 26.859 1 42.78 179 SER B N 1
ATOM 3680 C CA . SER B 1 179 ? -15.266 13.633 26.703 1 42.78 179 SER B CA 1
ATOM 3681 C C . SER B 1 179 ? -14.938 12.766 27.922 1 42.78 179 SER B C 1
ATOM 3683 O O . SER B 1 179 ? -13.93 12.984 28.594 1 42.78 179 SER B O 1
ATOM 3685 N N . LYS B 1 180 ? -15.891 12.25 28.297 1 44.03 180 LYS B N 1
ATOM 3686 C CA . LYS B 1 180 ? -15.797 11.328 29.422 1 44.03 180 LYS B CA 1
ATOM 3687 C C . LYS B 1 180 ? -14.492 10.539 29.375 1 44.03 180 LYS B C 1
ATOM 3689 O O . LYS B 1 180 ? -14.055 9.984 30.391 1 44.03 180 LYS B O 1
ATOM 3694 N N . HIS B 1 181 ? -14.203 10.203 28.234 1 44.47 181 HIS B N 1
ATOM 3695 C CA . HIS B 1 181 ? -12.984 9.406 28.188 1 44.47 181 HIS B CA 1
ATOM 3696 C C . HIS B 1 181 ? -11.758 10.281 27.984 1 44.47 181 HIS B C 1
ATOM 3698 O O . HIS B 1 181 ? -10.633 9.781 27.906 1 44.47 181 HIS B O 1
ATOM 3704 N N . GLY B 1 182 ? -11.648 11.438 28.422 1 45.69 182 GLY B N 1
ATOM 3705 C CA . GLY B 1 182 ? -10.523 12.352 28.484 1 45.69 182 GLY B CA 1
ATOM 3706 C C . GLY B 1 182 ? -9.555 12.203 27.328 1 45.69 182 GLY B C 1
ATOM 3707 O O . GLY B 1 182 ? -8.344 12.117 27.531 1 45.69 182 GLY B O 1
ATOM 3708 N N . SER B 1 183 ? -10.07 11.914 26.078 1 55.28 183 SER B N 1
ATOM 3709 C CA . SER B 1 183 ? -8.93 11.758 25.188 1 55.28 183 SER B CA 1
ATOM 3710 C C . SER B 1 183 ? -8.297 13.102 24.859 1 55.28 183 SER B C 1
ATOM 3712 O O . SER B 1 183 ? -9 14.055 24.5 1 55.28 183 SER B O 1
ATOM 3714 N N . ASP B 1 184 ? -7.156 13.422 25.297 1 70.06 184 ASP B N 1
ATOM 3715 C CA . ASP B 1 184 ? -6.297 14.586 25.094 1 70.06 184 ASP B CA 1
ATOM 3716 C C . ASP B 1 184 ? -5.586 14.508 23.734 1 70.06 184 ASP B C 1
ATOM 3718 O O . ASP B 1 184 ? -4.598 15.203 23.516 1 70.06 184 ASP B O 1
ATOM 3722 N N . HIS B 1 185 ? -6.289 13.648 22.812 1 81.06 185 HIS B N 1
ATOM 3723 C CA . HIS B 1 185 ? -5.586 13.516 21.547 1 81.06 185 HIS B CA 1
ATOM 3724 C C . HIS B 1 185 ? -6.391 14.109 20.391 1 81.06 185 HIS B C 1
ATOM 3726 O O . HIS B 1 185 ? -7.586 13.836 20.266 1 81.06 185 HIS B O 1
ATOM 3732 N N . GLY B 1 186 ? -5.777 15.031 19.641 1 81.62 186 GLY B N 1
ATOM 3733 C CA . GLY B 1 186 ? -6.332 15.453 18.359 1 81.62 186 GLY B CA 1
ATOM 3734 C C . GLY B 1 186 ? -6.305 14.359 17.312 1 81.62 186 GLY B C 1
ATOM 3735 O O . GLY B 1 186 ? -7.316 14.086 16.672 1 81.62 186 GLY B O 1
ATOM 3736 N N . ALA B 1 187 ? -5.207 13.781 17.109 1 87.38 187 ALA B N 1
ATOM 3737 C CA . ALA B 1 187 ? -5.004 12.57 16.328 1 87.38 187 ALA B CA 1
ATOM 3738 C C . ALA B 1 187 ? -4.371 11.469 17.172 1 87.38 187 ALA B C 1
ATOM 3740 O O . ALA B 1 187 ? -3.318 11.672 17.781 1 87.38 187 ALA B O 1
ATOM 3741 N N . ASN B 1 188 ? -4.969 10.344 17.172 1 86.44 188 ASN B N 1
ATOM 3742 C CA . ASN B 1 188 ? -4.441 9.203 17.922 1 86.44 188 ASN B CA 1
ATOM 3743 C C . ASN B 1 188 ? -3.158 8.672 17.297 1 86.44 188 ASN B C 1
ATOM 3745 O O . ASN B 1 188 ? -2.855 8.969 16.141 1 86.44 188 ASN B O 1
ATOM 3749 N N . ALA B 1 189 ? -2.42 7.898 18.141 1 89.31 189 ALA B N 1
ATOM 3750 C CA . ALA B 1 189 ? -1.171 7.301 17.672 1 89.31 189 ALA B CA 1
ATOM 3751 C C . ALA B 1 189 ? -1.401 6.438 16.438 1 89.31 189 ALA B C 1
ATOM 3753 O O . ALA B 1 189 ? -2.332 5.629 16.391 1 89.31 189 ALA B O 1
ATOM 3754 N N . HIS B 1 190 ? -0.549 6.652 15.406 1 90 190 HIS B N 1
ATOM 3755 C CA . HIS B 1 190 ? -0.672 5.906 14.156 1 90 190 HIS B CA 1
ATOM 3756 C C . HIS B 1 190 ? 0.597 6.02 13.32 1 90 190 HIS B C 1
ATOM 3758 O O . HIS B 1 190 ? 1.459 6.855 13.602 1 90 190 HIS B O 1
ATOM 3764 N N . THR B 1 191 ? 0.806 5.109 12.43 1 93.06 191 THR B N 1
ATOM 3765 C CA . THR B 1 191 ? 1.736 5.258 11.312 1 93.06 191 THR B CA 1
ATOM 3766 C C . THR B 1 191 ? 0.986 5.543 10.016 1 93.06 191 THR B C 1
ATOM 3768 O O . THR B 1 191 ? -0.22 5.305 9.922 1 93.06 191 THR B O 1
ATOM 3771 N N . ASP B 1 192 ? 1.657 6.184 9.156 1 93.19 192 ASP B N 1
ATOM 3772 C CA . ASP B 1 192 ? 1.029 6.484 7.875 1 93.19 192 ASP B CA 1
ATOM 3773 C C . ASP B 1 192 ? 1.168 5.309 6.91 1 93.19 192 ASP B C 1
ATOM 3775 O O . ASP B 1 192 ? 2.18 4.605 6.922 1 93.19 192 ASP B O 1
ATOM 3779 N N . TYR B 1 193 ? 0.122 5.203 6.113 1 91.25 193 TYR B N 1
ATOM 3780 C CA . TYR B 1 193 ? 0.243 4.32 4.957 1 91.25 193 TYR B CA 1
ATOM 3781 C C . TYR B 1 193 ? 1.076 4.973 3.859 1 91.25 193 TYR B C 1
ATOM 3783 O O . TYR B 1 193 ? 1.49 6.129 3.99 1 91.25 193 TYR B O 1
ATOM 3791 N N . GLY B 1 194 ? 1.351 4.309 2.775 1 91.62 194 GLY B N 1
ATOM 3792 C CA . GLY B 1 194 ? 1.931 4.887 1.573 1 91.62 194 GLY B CA 1
ATOM 3793 C C . GLY B 1 194 ? 3.441 5.012 1.64 1 91.62 194 GLY B C 1
ATOM 3794 O O . GLY B 1 194 ? 4.105 4.219 2.312 1 91.62 194 GLY B O 1
ATOM 3795 N N . MET B 1 195 ? 3.912 6.102 0.853 1 95.5 195 MET B N 1
ATOM 3796 C CA . MET B 1 195 ? 5.359 6.246 0.706 1 95.5 195 MET B CA 1
ATOM 3797 C C . MET B 1 195 ? 5.867 7.461 1.472 1 95.5 195 MET B C 1
ATOM 3799 O O . MET B 1 195 ? 6.848 7.371 2.209 1 95.5 195 MET B O 1
ATOM 3803 N N . LEU B 1 196 ? 5.168 8.562 1.325 1 98 196 LEU B N 1
ATOM 3804 C CA . LEU B 1 196 ? 5.684 9.836 1.822 1 98 196 LEU B CA 1
ATOM 3805 C C . LEU B 1 196 ? 4.551 10.727 2.32 1 98 196 LEU B C 1
ATOM 3807 O O . LEU B 1 196 ? 3.475 10.766 1.72 1 98 196 LEU B O 1
ATOM 3811 N N . THR B 1 197 ? 4.797 11.461 3.4 1 98.44 197 THR B N 1
ATOM 3812 C CA . THR B 1 197 ? 3.877 12.477 3.902 1 98.44 197 THR B CA 1
ATOM 3813 C C . THR B 1 197 ? 4.602 13.805 4.121 1 98.44 197 THR B C 1
ATOM 3815 O O . THR B 1 197 ? 5.688 13.836 4.703 1 98.44 197 THR B O 1
ATOM 3818 N N . LEU B 1 198 ? 4.09 14.859 3.561 1 98.69 198 LEU B N 1
ATOM 3819 C CA . LEU B 1 198 ? 4.469 16.219 3.895 1 98.69 198 LEU B CA 1
ATOM 3820 C C . LEU B 1 198 ? 3.465 16.844 4.859 1 98.69 198 LEU B C 1
ATOM 3822 O O . LEU B 1 198 ? 2.256 16.781 4.629 1 98.69 198 LEU B O 1
ATOM 3826 N N . LEU B 1 199 ? 3.977 17.453 5.949 1 98.69 199 LEU B N 1
ATOM 3827 C CA . LEU B 1 199 ? 3.094 18.078 6.926 1 98.69 199 LEU B CA 1
ATOM 3828 C C . LEU B 1 199 ? 3.506 19.516 7.184 1 98.69 199 LEU B C 1
ATOM 3830 O O . LEU B 1 199 ? 4.645 19.781 7.574 1 98.69 199 LEU B O 1
ATOM 3834 N N . SER B 1 200 ? 2.582 20.406 6.895 1 98.38 200 SER B N 1
ATOM 3835 C CA . SER B 1 200 ? 2.723 21.797 7.312 1 98.38 200 SER B CA 1
ATOM 3836 C C . SER B 1 200 ? 1.982 22.062 8.625 1 98.38 200 SER B C 1
ATOM 3838 O O . SER B 1 200 ? 0.866 21.578 8.812 1 98.38 200 SER B O 1
ATOM 3840 N N . THR B 1 201 ? 2.611 22.781 9.523 1 97.19 201 THR B N 1
ATOM 3841 C CA . THR B 1 201 ? 1.994 23.094 10.805 1 97.19 201 THR B CA 1
ATOM 3842 C C . THR B 1 201 ? 1.914 24.609 11 1 97.19 201 THR B C 1
ATOM 3844 O O . THR B 1 201 ? 2.672 25.359 10.383 1 97.19 201 THR B O 1
ATOM 3847 N N . ASP B 1 202 ? 1.073 25.078 11.875 1 96.25 202 ASP B N 1
ATOM 3848 C CA . ASP B 1 202 ? 0.817 26.516 12.031 1 96.25 202 ASP B CA 1
ATOM 3849 C C . ASP B 1 202 ? 1.578 27.078 13.227 1 96.25 202 ASP B C 1
ATOM 3851 O O . ASP B 1 202 ? 1.378 28.234 13.609 1 96.25 202 ASP B O 1
ATOM 3855 N N . GLY B 1 203 ? 2.355 26.312 13.898 1 95.62 203 GLY B N 1
ATOM 3856 C CA . GLY B 1 203 ? 3.109 26.766 15.055 1 95.62 203 GLY B CA 1
ATOM 3857 C C . GLY B 1 203 ? 2.543 26.266 16.375 1 95.62 203 GLY B C 1
ATOM 3858 O O . GLY B 1 203 ? 3.225 26.297 17.391 1 95.62 203 GLY B O 1
ATOM 3859 N N . THR B 1 204 ? 1.306 25.828 16.375 1 94.25 204 THR B N 1
ATOM 3860 C CA . THR B 1 204 ? 0.706 25.266 17.578 1 94.25 204 THR B CA 1
ATOM 3861 C C . THR B 1 204 ? 1.315 23.906 17.906 1 94.25 204 THR B C 1
ATOM 3863 O O . THR B 1 204 ? 1.403 23.047 17.031 1 94.25 204 THR B O 1
ATOM 3866 N N . PRO B 1 205 ? 1.792 23.75 19.109 1 93.81 205 PRO B N 1
ATOM 3867 C CA . PRO B 1 205 ? 2.416 22.469 19.469 1 93.81 205 PRO B CA 1
ATOM 3868 C C . PRO B 1 205 ? 1.419 21.312 19.5 1 93.81 205 PRO B C 1
ATOM 3870 O O . PRO B 1 205 ? 0.215 21.531 19.344 1 93.81 205 PRO B O 1
ATOM 3873 N N . GLY B 1 206 ? 2.006 20.047 19.719 1 93.38 206 GLY B N 1
ATOM 3874 C CA . GLY B 1 206 ? 1.147 18.891 19.906 1 93.38 206 GLY B CA 1
ATOM 3875 C C . GLY B 1 206 ? 1.669 17.641 19.203 1 93.38 206 GLY B C 1
ATOM 3876 O O . GLY B 1 206 ? 1.424 16.531 19.656 1 93.38 206 GLY B O 1
ATOM 3877 N N . LEU B 1 207 ? 2.391 17.797 18.109 1 95.81 207 LEU B N 1
ATOM 3878 C CA . LEU B 1 207 ? 2.902 16.656 17.344 1 95.81 207 LEU B CA 1
ATOM 3879 C C . LEU B 1 207 ? 3.998 15.945 18.125 1 95.81 207 LEU B C 1
ATOM 3881 O O . LEU B 1 207 ? 4.934 16.578 18.625 1 95.81 207 LEU B O 1
ATOM 3885 N N . GLN B 1 208 ? 3.766 14.641 18.281 1 96.12 208 GLN B N 1
ATOM 3886 C CA . GLN B 1 208 ? 4.754 13.812 18.953 1 96.12 208 GLN B CA 1
ATOM 3887 C C . GLN B 1 208 ? 5.051 12.547 18.156 1 96.12 208 GLN B C 1
ATOM 3889 O O . GLN B 1 208 ? 4.207 12.07 17.391 1 96.12 208 GLN B O 1
ATOM 3894 N N . ILE B 1 209 ? 6.273 12.047 18.328 1 96.56 209 ILE B N 1
ATOM 3895 C CA . ILE B 1 209 ? 6.648 10.781 17.719 1 96.56 209 ILE B CA 1
ATOM 3896 C C . ILE B 1 209 ? 7.117 9.797 18.797 1 96.56 209 ILE B C 1
ATOM 3898 O O . ILE B 1 209 ? 7.559 10.211 19.859 1 96.56 209 ILE B O 1
ATOM 3902 N N . CYS B 1 210 ? 6.938 8.578 18.516 1 95.62 210 CYS B N 1
ATOM 3903 C CA . CYS B 1 210 ? 7.426 7.473 19.328 1 95.62 210 CYS B CA 1
ATOM 3904 C C . CYS B 1 210 ? 8.281 6.523 18.5 1 95.62 210 CYS B C 1
ATOM 3906 O O . CYS B 1 210 ? 7.758 5.754 17.688 1 95.62 210 CYS B O 1
ATOM 3908 N N . ARG B 1 211 ? 9.609 6.555 18.641 1 94.12 211 ARG B N 1
ATOM 3909 C CA . ARG B 1 211 ? 10.547 5.828 17.781 1 94.12 211 ARG B CA 1
ATOM 3910 C C . ARG B 1 211 ? 10.484 4.328 18.062 1 94.12 211 ARG B C 1
ATOM 3912 O O . ARG B 1 211 ? 10.562 3.52 17.141 1 94.12 211 ARG B O 1
ATOM 3919 N N . ASP B 1 212 ? 10.328 4.004 19.312 1 90.69 212 ASP B N 1
ATOM 3920 C CA . ASP B 1 212 ? 10.172 2.596 19.672 1 90.69 212 ASP B CA 1
ATOM 3921 C C . ASP B 1 212 ? 8.719 2.266 19.984 1 90.69 212 ASP B C 1
ATOM 3923 O O . ASP B 1 212 ? 8.297 2.322 21.141 1 90.69 212 ASP B O 1
ATOM 3927 N N . LYS B 1 213 ? 8.062 1.827 19.031 1 83.56 213 LYS B N 1
ATOM 3928 C CA . LYS B 1 213 ? 6.621 1.63 19.172 1 83.56 213 LYS B CA 1
ATOM 3929 C C . LYS B 1 213 ? 6.312 0.468 20.109 1 83.56 213 LYS B C 1
ATOM 3931 O O . LYS B 1 213 ? 5.234 0.411 20.703 1 83.56 213 LYS B O 1
ATOM 3936 N N . ASP B 1 214 ? 7.203 -0.402 20.297 1 82.12 214 ASP B N 1
ATOM 3937 C CA . ASP B 1 214 ? 6.977 -1.576 21.141 1 82.12 214 ASP B CA 1
ATOM 3938 C C . ASP B 1 214 ? 7.547 -1.37 22.547 1 82.12 214 ASP B C 1
ATOM 3940 O O . ASP B 1 214 ? 7.43 -2.246 23.406 1 82.12 214 ASP B O 1
ATOM 3944 N N . GLY B 1 215 ? 8.094 -0.242 22.656 1 83.69 215 GLY B N 1
ATOM 3945 C CA . GLY B 1 215 ? 8.641 0.05 23.984 1 83.69 215 GLY B CA 1
ATOM 3946 C C . GLY B 1 215 ? 7.578 0.089 25.062 1 83.69 215 GLY B C 1
ATOM 3947 O O . GLY B 1 215 ? 6.441 0.496 24.812 1 83.69 215 GLY B O 1
ATOM 3948 N N . ARG B 1 216 ? 8.023 -0.418 26.234 1 88.25 216 ARG B N 1
ATOM 3949 C CA . ARG B 1 216 ? 7.141 -0.373 27.391 1 88.25 216 ARG B CA 1
ATOM 3950 C C . ARG B 1 216 ? 7.832 0.281 28.578 1 88.25 216 ARG B C 1
ATOM 3952 O O . ARG B 1 216 ? 8.695 -0.33 29.219 1 88.25 216 ARG B O 1
ATOM 3959 N N . PRO B 1 217 ? 7.523 1.568 28.875 1 89.94 217 PRO B N 1
ATOM 3960 C CA . PRO B 1 217 ? 6.453 2.352 28.25 1 89.94 217 PRO B CA 1
ATOM 3961 C C . PRO B 1 217 ? 6.879 2.971 26.922 1 89.94 217 PRO B C 1
ATOM 3963 O O . PRO B 1 217 ? 8.078 3.035 26.625 1 89.94 217 PRO B O 1
ATOM 3966 N N . GLN B 1 218 ? 5.898 3.426 26.188 1 90.12 218 GLN B N 1
ATOM 3967 C CA . GLN B 1 218 ? 6.191 4.207 24.984 1 90.12 218 GLN B CA 1
ATOM 3968 C C . GLN B 1 218 ? 6.715 5.594 25.344 1 90.12 218 GLN B C 1
ATOM 3970 O O . GLN B 1 218 ? 6.121 6.293 26.172 1 90.12 218 GLN B O 1
ATOM 3975 N N . LEU B 1 219 ? 7.852 5.898 24.797 1 93.25 219 LEU B N 1
ATOM 3976 C CA . LEU B 1 219 ? 8.438 7.215 25.016 1 93.25 219 LEU B CA 1
ATOM 3977 C C . LEU B 1 219 ? 8.109 8.148 23.859 1 93.25 219 LEU B C 1
ATOM 3979 O O . LEU B 1 219 ? 8.414 7.848 22.703 1 93.25 219 LEU B O 1
ATOM 3983 N N . TRP B 1 220 ? 7.473 9.234 24.219 1 94.25 220 TRP B N 1
ATOM 3984 C CA . TRP B 1 220 ? 7.031 10.195 23.203 1 94.25 220 TRP B CA 1
ATOM 3985 C C . TRP B 1 220 ? 7.93 11.43 23.203 1 94.25 220 TRP B C 1
ATOM 3987 O O . TRP B 1 220 ? 8.305 11.938 24.266 1 94.25 220 TRP B O 1
ATOM 3997 N N . GLU B 1 221 ? 8.32 11.875 22.031 1 96.69 221 GLU B N 1
ATOM 3998 C CA . GLU B 1 221 ? 9.141 13.062 21.828 1 96.69 221 GLU B CA 1
ATOM 3999 C C . GLU B 1 221 ? 8.375 14.141 21.062 1 96.69 221 GLU B C 1
ATOM 4001 O O . GLU B 1 221 ? 7.711 13.852 20.062 1 96.69 221 GLU B O 1
ATOM 4006 N N . ASP B 1 222 ? 8.508 15.398 21.531 1 96.69 222 ASP B N 1
ATOM 4007 C CA . ASP B 1 222 ? 7.852 16.516 20.859 1 96.69 222 ASP B CA 1
ATOM 4008 C C . ASP B 1 222 ? 8.547 16.844 19.547 1 96.69 222 ASP B C 1
ATOM 4010 O O . ASP B 1 222 ? 9.781 16.859 19.484 1 96.69 222 ASP B O 1
ATOM 4014 N N . VAL B 1 223 ? 7.773 17.062 18.531 1 97.88 223 VAL B N 1
ATOM 4015 C CA . VAL B 1 223 ? 8.266 17.641 17.281 1 97.88 223 VAL B CA 1
ATOM 4016 C C . VAL B 1 223 ? 7.891 19.109 17.188 1 97.88 223 VAL B C 1
ATOM 4018 O O . VAL B 1 223 ? 6.73 19.453 16.969 1 97.88 223 VAL B O 1
ATOM 4021 N N . HIS B 1 224 ? 8.867 19.938 17.297 1 96.88 224 HIS B N 1
ATOM 4022 C CA . HIS B 1 224 ? 8.609 21.375 17.375 1 96.88 224 HIS B CA 1
ATOM 4023 C C . HIS B 1 224 ? 8.445 21.984 15.984 1 96.88 224 HIS B C 1
ATOM 4025 O O . HIS B 1 224 ? 9.055 21.5 15.023 1 96.88 224 HIS B O 1
ATOM 4031 N N . HIS B 1 225 ? 7.652 23.031 16.016 1 96.81 225 HIS B N 1
ATOM 4032 C CA . HIS B 1 225 ? 7.469 23.797 14.789 1 96.81 225 HIS B CA 1
ATOM 4033 C C . HIS B 1 225 ? 8.727 24.578 14.445 1 96.81 225 HIS B C 1
ATOM 4035 O O . HIS B 1 225 ? 9.359 25.172 15.328 1 96.81 225 HIS B O 1
ATOM 4041 N N . ILE B 1 226 ? 9.117 24.531 13.219 1 96.94 226 ILE B N 1
ATOM 4042 C CA . ILE B 1 226 ? 10.125 25.422 12.656 1 96.94 226 ILE B CA 1
ATOM 4043 C C . ILE B 1 226 ? 9.516 26.266 11.539 1 96.94 226 ILE B C 1
ATOM 4045 O O . ILE B 1 226 ? 9 25.734 10.562 1 96.94 226 ILE B O 1
ATOM 4049 N N . ASP B 1 227 ? 9.641 27.594 11.688 1 95.69 227 ASP B N 1
ATOM 4050 C CA . ASP B 1 227 ? 9.047 28.484 10.695 1 95.69 227 ASP B CA 1
ATOM 4051 C C . ASP B 1 227 ? 9.609 28.203 9.305 1 95.69 227 ASP B C 1
ATOM 4053 O O . ASP B 1 227 ? 10.828 28.109 9.125 1 95.69 227 ASP B O 1
ATOM 4057 N N . GLY B 1 228 ? 8.68 28.031 8.375 1 95.38 228 GLY B N 1
ATOM 4058 C CA . GLY B 1 228 ? 9.078 27.844 6.988 1 95.38 228 GLY B CA 1
ATOM 4059 C C . GLY B 1 228 ? 9.414 26.406 6.652 1 95.38 228 GLY B C 1
ATOM 4060 O O . GLY B 1 228 ? 9.664 26.078 5.492 1 95.38 228 GLY B O 1
ATOM 4061 N N . ALA B 1 229 ? 9.414 25.531 7.613 1 98.06 229 ALA B N 1
ATOM 4062 C CA . ALA B 1 229 ? 9.781 24.141 7.367 1 98.06 229 ALA B CA 1
ATOM 4063 C C . ALA B 1 229 ? 8.539 23.266 7.234 1 98.06 229 ALA B C 1
ATOM 4065 O O . ALA B 1 229 ? 7.48 23.578 7.777 1 98.06 229 ALA B O 1
ATOM 4066 N N . LEU B 1 230 ? 8.656 22.219 6.441 1 98.69 230 LEU B N 1
ATOM 4067 C CA . LEU B 1 230 ? 7.715 21.094 6.461 1 98.69 230 LEU B CA 1
ATOM 4068 C C . LEU B 1 230 ? 8.258 19.953 7.305 1 98.69 230 LEU B C 1
ATOM 4070 O O . LEU B 1 230 ? 9.469 19.734 7.352 1 98.69 230 LEU B O 1
ATOM 4074 N N . VAL B 1 231 ? 7.363 19.297 7.98 1 98.75 231 VAL B N 1
ATOM 4075 C CA . VAL B 1 231 ? 7.699 18.016 8.586 1 98.75 231 VAL B CA 1
ATOM 4076 C C . VAL B 1 231 ? 7.453 16.891 7.586 1 98.75 231 VAL B C 1
ATOM 4078 O O . VAL B 1 231 ? 6.402 16.844 6.938 1 98.75 231 VAL B O 1
ATOM 4081 N N . VAL B 1 232 ? 8.461 15.984 7.449 1 98.88 232 VAL B N 1
ATOM 4082 C CA . VAL B 1 232 ? 8.367 14.906 6.465 1 98.88 232 VAL B CA 1
ATOM 4083 C C . VAL B 1 232 ? 8.523 13.555 7.156 1 98.88 232 VAL B C 1
ATOM 4085 O O . VAL B 1 232 ? 9.391 13.398 8.023 1 98.88 232 VAL B O 1
ATOM 4088 N N . ASN B 1 233 ? 7.66 12.633 6.797 1 98.62 233 ASN B N 1
ATOM 4089 C CA . ASN B 1 233 ? 7.848 11.258 7.242 1 98.62 233 ASN B CA 1
ATOM 4090 C C . ASN B 1 233 ? 7.523 10.266 6.137 1 98.62 233 ASN B C 1
ATOM 4092 O O . ASN B 1 233 ? 6.848 10.609 5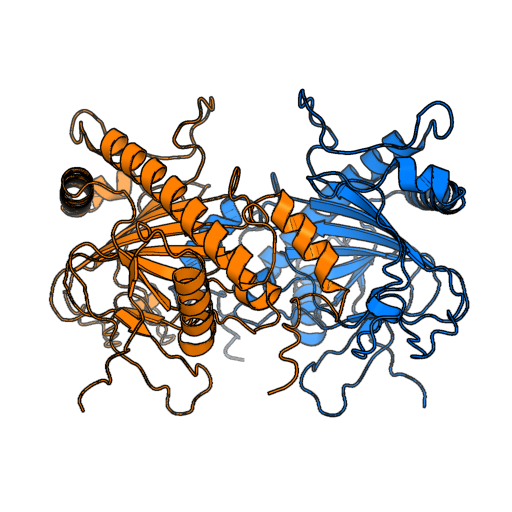.164 1 98.62 233 ASN B O 1
ATOM 4096 N N . ILE B 1 234 ? 8.039 9.023 6.273 1 97.69 234 ILE B N 1
ATOM 4097 C CA . ILE B 1 234 ? 7.695 7.965 5.324 1 97.69 234 ILE B CA 1
ATOM 4098 C C . ILE B 1 234 ? 6.621 7.062 5.93 1 97.69 234 ILE B C 1
ATOM 4100 O O . ILE B 1 234 ? 6.34 7.133 7.125 1 97.69 234 ILE B O 1
ATOM 4104 N N . GLY B 1 235 ? 5.973 6.332 5.027 1 95 235 GLY B N 1
ATOM 4105 C CA . GLY B 1 235 ? 4.918 5.426 5.457 1 95 235 GLY B CA 1
ATOM 4106 C C . GLY B 1 235 ? 5.363 3.975 5.5 1 95 235 GLY B C 1
ATOM 4107 O O . GLY B 1 235 ? 6.527 3.668 5.238 1 95 235 GLY B O 1
ATOM 4108 N N . ASP B 1 236 ? 4.445 3.16 5.879 1 91.56 236 ASP B N 1
ATOM 4109 C CA . ASP B 1 236 ? 4.668 1.735 6.109 1 91.56 236 ASP B CA 1
ATOM 4110 C C . ASP B 1 236 ? 5.184 1.05 4.844 1 91.56 236 ASP B C 1
ATOM 4112 O O . ASP B 1 236 ? 5.973 0.104 4.926 1 91.56 236 ASP B O 1
ATOM 4116 N N . LEU B 1 237 ? 4.73 1.462 3.709 1 90.94 237 LEU B N 1
ATOM 4117 C CA . LEU B 1 237 ? 5.129 0.804 2.471 1 90.94 237 LEU B CA 1
ATOM 4118 C C . LEU B 1 237 ? 6.613 1.021 2.197 1 90.94 237 LEU B C 1
ATOM 4120 O O . LEU B 1 237 ? 7.32 0.089 1.802 1 90.94 237 LEU B O 1
ATOM 4124 N N . LEU B 1 238 ? 7.07 2.205 2.365 1 92.75 238 LEU B N 1
ATOM 4125 C CA . LEU B 1 238 ? 8.484 2.461 2.133 1 92.75 238 LEU B CA 1
ATOM 4126 C C . LEU B 1 238 ? 9.344 1.774 3.189 1 92.75 238 LEU B C 1
ATOM 4128 O O . LEU B 1 238 ? 10.445 1.305 2.895 1 92.75 238 LEU B O 1
ATOM 4132 N N . GLU B 1 239 ? 8.852 1.746 4.438 1 92.81 239 GLU B N 1
ATOM 4133 C CA . GLU B 1 239 ? 9.555 0.985 5.469 1 92.81 239 GLU B CA 1
ATOM 4134 C C . GLU B 1 239 ? 9.734 -0.471 5.051 1 92.81 239 GLU B C 1
ATOM 4136 O O . GLU B 1 239 ? 10.852 -1.001 5.105 1 92.81 239 GLU B O 1
ATOM 4141 N N . ARG B 1 240 ? 8.672 -1.026 4.637 1 87.88 240 ARG B N 1
ATOM 4142 C CA . ARG B 1 240 ? 8.719 -2.422 4.215 1 87.88 240 ARG B CA 1
ATOM 4143 C C . ARG B 1 240 ? 9.633 -2.6 3.01 1 87.88 240 ARG B C 1
ATOM 4145 O O . ARG B 1 240 ? 10.422 -3.545 2.957 1 87.88 240 ARG B O 1
ATOM 4152 N N . TRP B 1 241 ? 9.531 -1.707 2.115 1 87.75 241 TRP B N 1
ATOM 4153 C CA . TRP B 1 241 ? 10.312 -1.806 0.884 1 87.75 241 TRP B CA 1
ATOM 4154 C C . TRP B 1 241 ? 11.805 -1.734 1.178 1 87.75 241 TRP B C 1
ATOM 4156 O O . TRP B 1 241 ? 12.609 -2.373 0.497 1 87.75 241 TRP B O 1
ATOM 4166 N N . THR B 1 242 ? 12.203 -0.997 2.166 1 88.88 242 THR B N 1
ATOM 4167 C CA . THR B 1 242 ? 13.609 -0.852 2.537 1 88.88 242 THR B CA 1
ATOM 4168 C C . THR B 1 242 ? 14.016 -1.932 3.535 1 88.88 242 THR B C 1
ATOM 4170 O O . THR B 1 242 ? 15.07 -1.831 4.172 1 88.88 242 THR B O 1
ATOM 4173 N N . ASN B 1 243 ? 13.141 -2.902 3.713 1 83.31 243 ASN B N 1
ATOM 4174 C CA . ASN B 1 243 ? 13.359 -3.992 4.66 1 83.31 243 ASN B CA 1
ATOM 4175 C C . ASN B 1 243 ? 13.633 -3.465 6.066 1 83.31 243 ASN B C 1
ATOM 4177 O O . ASN B 1 243 ? 14.586 -3.889 6.715 1 83.31 243 ASN B O 1
ATOM 4181 N N . ASN B 1 244 ? 12.961 -2.445 6.395 1 87.38 244 ASN B N 1
ATOM 4182 C CA . ASN B 1 244 ? 12.922 -1.881 7.738 1 87.38 244 ASN B CA 1
ATOM 4183 C C . ASN B 1 244 ? 14.203 -1.125 8.07 1 87.38 244 ASN B C 1
ATOM 4185 O O . ASN B 1 244 ? 14.477 -0.845 9.242 1 87.38 244 ASN B O 1
ATOM 4189 N N . VAL B 1 245 ? 14.977 -0.834 7.012 1 90 245 VAL B N 1
ATOM 4190 C CA . VAL B 1 245 ? 16.109 0.054 7.238 1 90 245 VAL B CA 1
ATOM 4191 C C . VAL B 1 245 ? 15.609 1.453 7.59 1 90 245 VAL B C 1
ATOM 4193 O O . VAL B 1 245 ? 16.094 2.072 8.539 1 90 245 VAL B O 1
ATOM 4196 N N . TYR B 1 246 ? 14.711 1.918 6.758 1 95.5 246 TYR B N 1
ATOM 4197 C CA . TYR B 1 246 ? 14.016 3.152 7.098 1 95.5 246 TYR B CA 1
ATOM 4198 C C . TYR B 1 246 ? 12.773 2.865 7.93 1 95.5 246 TYR B C 1
ATOM 4200 O O . TYR B 1 246 ? 12.148 1.81 7.785 1 95.5 246 TYR B O 1
ATOM 4208 N N . ARG B 1 247 ? 12.406 3.783 8.766 1 95.56 247 ARG B N 1
ATOM 4209 C CA . ARG B 1 247 ? 11.32 3.453 9.68 1 95.56 247 ARG B CA 1
ATOM 4210 C C . ARG B 1 247 ? 10.109 4.355 9.445 1 95.56 247 ARG B C 1
ATOM 4212 O O . ARG B 1 247 ? 10.258 5.551 9.195 1 95.56 247 ARG B O 1
ATOM 4219 N N . SER B 1 248 ? 8.961 3.756 9.383 1 95.56 248 SER B N 1
ATOM 4220 C CA . SER B 1 248 ? 7.684 4.441 9.516 1 95.56 248 SER B CA 1
ATOM 4221 C C . SER B 1 248 ? 7.297 4.602 10.984 1 95.56 248 SER B C 1
ATOM 4223 O O . SER B 1 248 ? 6.832 3.654 11.617 1 95.56 248 SER B O 1
ATOM 4225 N N . THR B 1 249 ? 7.426 5.789 11.508 1 96.56 249 THR B N 1
ATOM 4226 C CA . THR B 1 249 ? 7.422 6 12.945 1 96.56 249 THR B CA 1
ATOM 4227 C C . THR B 1 249 ? 6.023 6.367 13.438 1 96.56 249 THR B C 1
ATOM 4229 O O . THR B 1 249 ? 5.324 7.16 12.805 1 96.56 249 THR B O 1
ATOM 4232 N N . LEU B 1 250 ? 5.688 5.742 14.555 1 94.88 250 LEU B N 1
ATOM 4233 C CA . LEU B 1 250 ? 4.453 6.062 15.258 1 94.88 250 LEU B CA 1
ATOM 4234 C C . LEU B 1 250 ? 4.422 7.531 15.664 1 94.88 250 LEU B C 1
ATOM 4236 O O . LEU B 1 250 ? 5.418 8.07 16.156 1 94.88 250 LEU B O 1
ATOM 4240 N N . HIS B 1 251 ? 3.27 8.242 15.43 1 94.75 251 HIS B N 1
ATOM 4241 C CA . HIS B 1 251 ? 3.133 9.641 15.812 1 94.75 251 HIS B CA 1
ATOM 4242 C C . HIS B 1 251 ? 1.694 9.969 16.203 1 94.75 251 HIS B C 1
ATOM 4244 O O . HIS B 1 251 ? 0.777 9.203 15.898 1 94.75 251 HIS B O 1
ATOM 4250 N N . ARG B 1 252 ? 1.521 11.008 16.938 1 91.94 252 ARG B N 1
ATOM 4251 C CA . ARG B 1 252 ? 0.225 11.477 17.406 1 91.94 252 ARG B CA 1
ATOM 4252 C C . ARG B 1 252 ? 0.209 13 17.547 1 91.94 252 ARG B C 1
ATOM 4254 O O . ARG B 1 252 ? 1.246 13.648 17.422 1 91.94 252 ARG B O 1
ATOM 4261 N N . VAL B 1 253 ? -0.992 13.539 17.656 1 92.44 253 VAL B N 1
ATOM 4262 C CA . VAL B 1 253 ? -1.149 14.969 17.922 1 92.44 253 VAL B CA 1
ATOM 4263 C C . VAL B 1 253 ? -1.972 15.172 19.188 1 92.44 253 VAL B C 1
ATOM 4265 O O . VAL B 1 253 ? -3.133 14.758 19.266 1 92.44 253 VAL B O 1
ATOM 4268 N N . LEU B 1 254 ? -1.377 15.844 20.156 1 89.38 254 LEU B N 1
ATOM 4269 C CA . LEU B 1 254 ? -2.064 16.172 21.391 1 89.38 254 LEU B CA 1
ATOM 4270 C C . LEU B 1 254 ? -2.852 17.469 21.25 1 89.38 254 LEU B C 1
ATOM 4272 O O . LEU B 1 254 ? -2.398 18.406 20.578 1 89.38 254 LEU B O 1
ATOM 4276 N N . MET B 1 255 ? -3.971 17.469 21.938 1 85.44 255 MET B N 1
ATOM 4277 C CA . MET B 1 255 ? -4.676 18.734 22.094 1 85.44 255 MET B CA 1
ATOM 4278 C C . MET B 1 255 ? -4.066 19.562 23.219 1 85.44 255 MET B C 1
ATOM 4280 O O . MET B 1 255 ? -3.893 19.078 24.328 1 85.44 255 MET B O 1
ATOM 4284 N N . VAL B 1 256 ? -3.748 20.812 22.875 1 83.38 256 VAL B N 1
ATOM 4285 C CA . VAL B 1 256 ? -3.049 21.609 23.875 1 83.38 256 VAL B CA 1
ATOM 4286 C C . VAL B 1 256 ? -3.928 22.781 24.312 1 83.38 256 VAL B C 1
ATOM 4288 O O . VAL B 1 256 ? -3.43 23.781 24.828 1 83.38 256 VAL B O 1
ATOM 4291 N N . GLY B 1 257 ? -5.129 22.656 24.047 1 83.25 257 GLY B N 1
ATOM 4292 C CA . GLY B 1 257 ? -6.059 23.672 24.516 1 83.25 257 GLY B CA 1
ATOM 4293 C C . GLY B 1 257 ? -6.176 24.844 23.562 1 83.25 257 GLY B C 1
ATOM 4294 O O . GLY B 1 257 ? -6.793 25.859 23.891 1 83.25 257 GLY B O 1
ATOM 4295 N N . LYS B 1 258 ? -5.461 24.812 22.484 1 88.56 258 LYS B N 1
ATOM 4296 C CA . LYS B 1 258 ? -5.539 25.812 21.438 1 88.56 258 LYS B CA 1
ATOM 4297 C C . LYS B 1 258 ? -5.914 25.188 20.094 1 88.56 258 LYS B C 1
ATOM 4299 O O . LYS B 1 258 ? -5.598 24.016 19.844 1 88.56 258 LYS B O 1
ATOM 4304 N N . GLU B 1 259 ? -6.609 26.047 19.344 1 92 259 GLU B N 1
ATOM 4305 C CA . GLU B 1 259 ? -6.879 25.562 17.984 1 92 259 GLU B CA 1
ATOM 4306 C C . GLU B 1 259 ? -5.586 25.328 17.219 1 92 259 GLU B C 1
ATOM 4308 O O . GLU B 1 259 ? -4.609 26.062 17.391 1 92 259 GLU B O 1
ATOM 4313 N N . ARG B 1 260 ? -5.633 24.344 16.453 1 94.56 260 ARG B N 1
ATOM 4314 C CA . ARG B 1 260 ? -4.484 23.969 15.633 1 94.56 260 ARG B CA 1
ATOM 4315 C C . ARG B 1 260 ? -4.902 23.672 14.203 1 94.56 260 ARG B C 1
ATOM 4317 O O . ARG B 1 260 ? -5.93 23.031 13.969 1 94.56 260 ARG B O 1
ATOM 4324 N N . TYR B 1 261 ? -4.164 24.266 13.242 1 96.44 261 TYR B N 1
ATOM 4325 C CA . TYR B 1 261 ? -4.332 23.938 11.836 1 96.44 261 TYR B CA 1
ATOM 4326 C C . TYR B 1 261 ? -3.088 23.25 11.281 1 96.44 261 TYR B C 1
ATOM 4328 O O . TYR B 1 261 ? -1.967 23.562 11.688 1 96.44 261 TYR B O 1
ATOM 4336 N N . SER B 1 262 ? -3.281 22.312 10.445 1 97.75 262 SER B N 1
ATOM 4337 C CA . SER B 1 262 ? -2.203 21.672 9.688 1 97.75 262 SER B CA 1
ATOM 4338 C C . SER B 1 262 ? -2.674 21.266 8.297 1 97.75 262 SER B C 1
ATOM 4340 O O . SER B 1 262 ? -3.875 21.266 8.016 1 97.75 262 SER B O 1
ATOM 4342 N N . VAL B 1 263 ? -1.754 21.047 7.422 1 98.38 263 VAL B N 1
ATOM 4343 C CA . VAL B 1 263 ? -2.033 20.547 6.082 1 98.38 263 VAL B CA 1
ATOM 4344 C C . VAL B 1 263 ? -1.131 19.359 5.777 1 98.38 263 VAL B C 1
ATOM 4346 O O . VAL B 1 263 ? 0.094 19.484 5.734 1 98.38 263 VAL B O 1
ATOM 4349 N N . ALA B 1 264 ? -1.754 18.219 5.582 1 98 264 ALA B N 1
ATOM 4350 C CA . ALA B 1 264 ? -1.008 17 5.25 1 98 264 ALA B CA 1
ATOM 4351 C C . ALA B 1 264 ? -1.137 16.672 3.766 1 98 264 ALA B C 1
ATOM 4353 O O . ALA B 1 264 ? -2.188 16.906 3.16 1 98 264 ALA B O 1
ATOM 4354 N N . PHE B 1 265 ? -0.094 16.234 3.199 1 97.88 265 PHE B N 1
ATOM 4355 C CA . PHE B 1 265 ? -0.065 15.742 1.827 1 97.88 265 PHE B CA 1
ATOM 4356 C C . PHE B 1 265 ? 0.513 14.336 1.771 1 97.88 265 PHE B C 1
ATOM 4358 O O . PHE B 1 265 ? 1.707 14.141 2.006 1 97.88 265 PHE B O 1
ATOM 4365 N N . PHE B 1 266 ? -0.364 13.359 1.432 1 97.62 266 PHE B N 1
ATOM 4366 C CA . PHE B 1 266 ? 0.004 11.953 1.415 1 97.62 266 PHE B CA 1
ATOM 4367 C C . PHE B 1 266 ? 0.288 11.484 -0.007 1 97.62 266 PHE B C 1
ATOM 4369 O O . PHE B 1 266 ? -0.489 11.758 -0.923 1 97.62 266 PHE B O 1
ATOM 4376 N N . VAL B 1 267 ? 1.381 10.719 -0.138 1 97.12 267 VAL B N 1
ATOM 4377 C CA . VAL B 1 267 ? 1.758 10.211 -1.453 1 97.12 267 VAL B CA 1
ATOM 4378 C C . VAL B 1 267 ? 1.843 8.688 -1.414 1 97.12 267 VAL B C 1
ATOM 4380 O O . VAL B 1 267 ? 2.639 8.125 -0.66 1 97.12 267 VAL B O 1
ATOM 4383 N N . TRP B 1 268 ? 1.021 8.07 -2.211 1 95.81 268 TRP B N 1
ATOM 4384 C CA . TRP B 1 268 ? 1.089 6.621 -2.408 1 95.81 268 TRP B CA 1
ATOM 4385 C C . TRP B 1 268 ? 2.139 6.266 -3.453 1 95.81 268 TRP B C 1
ATOM 4387 O O . TRP B 1 268 ? 2.604 7.129 -4.199 1 95.81 268 TRP B O 1
ATOM 4397 N N . PRO B 1 269 ? 2.588 4.969 -3.502 1 94.31 269 PRO B N 1
ATOM 4398 C CA . PRO B 1 269 ? 3.473 4.57 -4.598 1 94.31 269 PRO B CA 1
ATOM 4399 C C . PRO B 1 269 ? 2.814 4.699 -5.969 1 94.31 269 PRO B C 1
ATOM 4401 O O . PRO B 1 269 ? 1.592 4.578 -6.086 1 94.31 269 PRO B O 1
ATOM 4404 N N . SER B 1 270 ? 3.658 5.039 -6.926 1 93.12 270 SER B N 1
ATOM 4405 C CA . SER B 1 270 ? 3.172 5.035 -8.305 1 93.12 270 SER B CA 1
ATOM 4406 C C . SER B 1 270 ? 2.826 3.625 -8.766 1 93.12 270 SER B C 1
ATOM 4408 O O . SER B 1 270 ? 3.26 2.643 -8.164 1 93.12 270 SER B O 1
ATOM 4410 N N . PRO B 1 271 ? 2.023 3.533 -9.812 1 90.19 271 PRO B N 1
ATOM 4411 C CA . PRO B 1 271 ? 1.739 2.207 -10.367 1 90.19 271 PRO B CA 1
ATOM 4412 C C . PRO B 1 271 ? 3.006 1.41 -10.672 1 90.19 271 PRO B C 1
ATOM 4414 O O . PRO B 1 271 ? 3.074 0.215 -10.375 1 90.19 271 PRO B O 1
ATOM 4417 N N . ASP B 1 272 ? 4.039 2.045 -11.211 1 88.94 272 ASP B N 1
ATOM 4418 C CA . ASP B 1 272 ? 5.297 1.365 -11.508 1 88.94 272 ASP B CA 1
ATOM 4419 C C . ASP B 1 272 ? 5.965 0.863 -10.227 1 88.94 272 ASP B C 1
ATOM 4421 O O . ASP B 1 272 ? 6.496 -0.25 -10.195 1 88.94 272 ASP B O 1
ATOM 4425 N N . MET B 1 273 ? 5.895 1.695 -9.258 1 89.38 273 MET B N 1
ATOM 4426 C CA . MET B 1 273 ? 6.5 1.314 -7.988 1 89.38 273 MET B CA 1
ATOM 4427 C C . MET B 1 273 ? 5.758 0.14 -7.359 1 89.38 273 MET B C 1
ATOM 4429 O O . MET B 1 273 ? 6.367 -0.72 -6.723 1 89.38 273 MET B O 1
ATOM 4433 N N . MET B 1 274 ? 4.461 0.105 -7.535 1 89.94 274 MET B N 1
ATOM 4434 C CA . MET B 1 274 ? 3.666 -1.002 -7.016 1 89.94 274 MET B CA 1
ATOM 4435 C C . MET B 1 274 ? 4.102 -2.324 -7.633 1 89.94 274 MET B C 1
ATOM 4437 O O . MET B 1 274 ? 4.184 -3.342 -6.945 1 89.94 274 MET B O 1
ATOM 4441 N N . VAL B 1 275 ? 4.402 -2.273 -8.883 1 86.75 275 VAL B N 1
ATOM 4442 C CA . VAL B 1 275 ? 4.879 -3.467 -9.57 1 86.75 275 VAL B CA 1
ATOM 4443 C C . VAL B 1 275 ? 6.27 -3.84 -9.055 1 86.75 275 VAL B C 1
ATOM 4445 O O . VAL B 1 275 ? 6.547 -5.012 -8.805 1 86.75 275 VAL B O 1
ATOM 4448 N N . THR B 1 276 ? 7.066 -2.852 -8.898 1 85.25 276 THR B N 1
ATOM 4449 C CA . THR B 1 276 ? 8.414 -3.068 -8.383 1 85.25 276 THR B CA 1
ATOM 4450 C C . THR B 1 276 ? 8.367 -3.709 -7 1 85.25 276 THR B C 1
ATOM 4452 O O . THR B 1 276 ? 9.203 -4.559 -6.676 1 85.25 276 THR B O 1
ATOM 4455 N N . CYS B 1 277 ? 7.422 -3.297 -6.219 1 84.25 277 CYS B N 1
ATOM 4456 C CA . CYS B 1 277 ? 7.258 -3.871 -4.887 1 84.25 277 CYS B CA 1
ATOM 4457 C C . CYS B 1 277 ? 6.984 -5.367 -4.969 1 84.25 277 CYS B C 1
ATOM 4459 O O . CYS B 1 277 ? 7.562 -6.148 -4.207 1 84.25 277 CYS B O 1
ATOM 4461 N N . ILE B 1 278 ? 6.156 -5.727 -5.875 1 82.44 278 ILE B N 1
ATOM 4462 C CA . ILE B 1 278 ? 5.805 -7.133 -6.047 1 82.44 278 ILE B CA 1
ATOM 4463 C C . ILE B 1 278 ? 7.027 -7.914 -6.516 1 82.44 278 ILE B C 1
ATOM 4465 O O . ILE B 1 278 ? 7.258 -9.039 -6.07 1 82.44 278 ILE B O 1
ATOM 4469 N N . GLU B 1 279 ? 7.785 -7.293 -7.352 1 79.12 279 GLU B N 1
ATOM 4470 C CA . GLU B 1 279 ? 8.992 -7.93 -7.867 1 79.12 279 GLU B CA 1
ATOM 4471 C C . GLU B 1 279 ? 10.008 -8.172 -6.754 1 79.12 279 GLU B C 1
ATOM 4473 O O . GLU B 1 279 ? 10.672 -9.219 -6.727 1 79.12 279 GLU B O 1
ATOM 4478 N N . SER B 1 280 ? 10.078 -7.281 -5.812 1 72.38 280 SER B N 1
ATOM 4479 C CA . SER B 1 280 ? 11.156 -7.293 -4.832 1 72.38 280 SER B CA 1
ATOM 4480 C C . SER B 1 280 ? 10.789 -8.133 -3.613 1 72.38 280 SER B C 1
ATOM 4482 O O . SER B 1 280 ? 11.656 -8.477 -2.807 1 72.38 280 SER B O 1
ATOM 4484 N N . CYS B 1 281 ? 9.555 -8.469 -3.434 1 63.75 281 CYS B N 1
ATOM 4485 C CA . CYS B 1 281 ? 9.156 -9.172 -2.221 1 63.75 281 CYS B CA 1
ATOM 4486 C C . CYS B 1 281 ? 9.852 -10.523 -2.123 1 63.75 281 CYS B C 1
ATOM 4488 O O . CYS B 1 281 ? 10.07 -11.039 -1.024 1 63.75 281 CYS B O 1
ATOM 4490 N N . CYS B 1 282 ? 10.242 -11.086 -3.25 1 54.53 282 CYS B N 1
ATOM 4491 C CA . CYS B 1 282 ? 10.758 -12.453 -3.256 1 54.53 282 CYS B CA 1
ATOM 4492 C C . CYS B 1 282 ? 12.273 -12.469 -3.129 1 54.53 282 CYS B C 1
ATOM 4494 O O . CYS B 1 282 ? 12.891 -13.531 -3.15 1 54.53 282 CYS B O 1
ATOM 4496 N N . SER B 1 283 ? 12.922 -11.297 -3.209 1 53.69 283 SER B N 1
ATOM 4497 C CA . SER B 1 283 ? 14.375 -11.344 -3.236 1 53.69 283 SER B CA 1
ATOM 4498 C C . SER B 1 283 ? 14.969 -10.891 -1.905 1 53.69 283 SER B C 1
ATOM 4500 O O . SER B 1 283 ? 14.461 -9.961 -1.279 1 53.69 283 SER B O 1
ATOM 4502 N N . GLU B 1 284 ? 15.5 -11.836 -1.081 1 47.97 284 GLU B N 1
ATOM 4503 C CA . GLU B 1 284 ? 16.219 -11.438 0.124 1 47.97 284 GLU B CA 1
ATOM 4504 C C . GLU B 1 284 ? 17.125 -10.242 -0.143 1 47.97 284 GLU B C 1
ATOM 4506 O O . GLU B 1 284 ? 17.516 -9.539 0.788 1 47.97 284 GLU B O 1
ATOM 4511 N N . ALA B 1 285 ? 17.766 -10.234 -1.339 1 41.62 285 ALA B N 1
ATOM 4512 C CA . ALA B 1 285 ? 18.75 -9.211 -1.644 1 41.62 285 ALA B CA 1
ATOM 4513 C C . ALA B 1 285 ? 18.156 -7.812 -1.502 1 41.62 285 ALA B C 1
ATOM 4515 O O . ALA B 1 285 ? 18.891 -6.832 -1.363 1 41.62 285 ALA B O 1
ATOM 4516 N N . ASN B 1 286 ? 16.938 -7.594 -1.828 1 39.69 286 ASN B N 1
ATOM 4517 C CA . ASN B 1 286 ? 16.547 -6.234 -2.193 1 39.69 286 ASN B CA 1
ATOM 4518 C C . ASN B 1 286 ? 16.078 -5.445 -0.978 1 39.69 286 ASN B C 1
ATOM 4520 O O . ASN B 1 286 ? 15.023 -5.75 -0.402 1 39.69 286 ASN B O 1
ATOM 4524 N N . PRO B 1 287 ? 15.953 -4.969 0.261 1 44.53 287 PRO B N 1
ATOM 4525 C CA . PRO B 1 287 ? 16.531 -3.627 0.194 1 44.53 287 PRO B CA 1
ATOM 4526 C C . PRO B 1 287 ? 18.047 -3.65 -0.068 1 44.53 287 PRO B C 1
ATOM 4528 O O . PRO B 1 287 ? 18.719 -4.637 0.251 1 44.53 287 PRO B O 1
ATOM 4531 N N . PRO B 1 288 ? 18.594 -2.85 -1.122 1 39.28 288 PRO B N 1
ATOM 4532 C CA . PRO B 1 288 ? 20.047 -2.738 -1.267 1 39.28 288 PRO B CA 1
ATOM 4533 C C . PRO B 1 288 ? 20.781 -2.77 0.074 1 39.28 288 PRO B C 1
ATOM 4535 O O . PRO B 1 288 ? 20.469 -1.98 0.969 1 39.28 288 PRO B O 1
ATOM 4538 N N . ARG B 1 289 ? 20.953 -3.934 0.632 1 36.12 289 ARG B N 1
ATOM 4539 C CA . ARG B 1 289 ? 21.875 -3.814 1.75 1 36.12 289 ARG B CA 1
ATOM 4540 C C . ARG B 1 289 ? 23.031 -2.877 1.406 1 36.12 289 ARG B C 1
ATOM 4542 O O . ARG B 1 289 ? 23.625 -2.977 0.326 1 36.12 289 ARG B O 1
ATOM 4549 N N . SER B 1 290 ? 23.078 -1.723 1.845 1 32.78 290 SER B N 1
ATOM 4550 C CA . SER B 1 290 ? 24.344 -0.986 1.856 1 32.78 290 SER B CA 1
ATOM 4551 C C . SER B 1 290 ? 25.5 -1.874 2.307 1 32.78 290 SER B C 1
ATOM 4553 O O . SER B 1 290 ? 25.406 -2.543 3.338 1 32.78 290 SER B O 1
ATOM 4555 N N . SER B 1 291 ? 26.281 -2.465 1.386 1 28.78 291 SER B N 1
ATOM 4556 C CA . SER B 1 291 ? 27.625 -2.873 1.754 1 28.78 291 SER B CA 1
ATOM 4557 C C . SER B 1 291 ? 28.234 -1.928 2.789 1 28.78 291 SER B C 1
ATOM 4559 O O . SER B 1 291 ? 28.641 -0.812 2.455 1 28.78 291 SER B O 1
ATOM 4561 N N . SER B 1 292 ? 27.844 -1.547 3.869 1 26.47 292 SER B N 1
ATOM 4562 C CA . SER B 1 292 ? 28.906 -1.042 4.738 1 26.47 292 SER B CA 1
ATOM 4563 C C . SER B 1 292 ? 30.109 -1.973 4.742 1 26.47 292 SER B C 1
ATOM 4565 O O . SER B 1 292 ? 30.016 -3.121 5.184 1 26.47 292 SER B O 1
ATOM 4567 N N . ASN B 1 293 ? 31.156 -1.923 3.717 1 24.58 293 ASN B N 1
ATOM 4568 C CA . ASN B 1 293 ? 32.594 -2.209 3.787 1 24.58 293 ASN B CA 1
ATOM 4569 C C . ASN B 1 293 ? 33.125 -2.092 5.215 1 24.58 293 ASN B C 1
ATOM 4571 O O . ASN B 1 293 ? 32.438 -1.528 6.082 1 24.58 293 ASN B O 1
ATOM 4575 N N . ASN B 1 294 ? 34.625 -1.799 5.234 1 21.16 294 ASN B N 1
ATOM 4576 C CA . ASN B 1 294 ? 36.031 -1.635 5.605 1 21.16 294 ASN B CA 1
ATOM 4577 C C . ASN B 1 294 ? 36.25 -0.349 6.398 1 21.16 294 ASN B C 1
ATOM 4579 O O . ASN B 1 294 ? 36.5 0.709 5.816 1 21.16 294 ASN B O 1
ATOM 4583 N N . ILE B 1 295 ? 35.438 0.323 7.207 1 18.14 295 ILE B N 1
ATOM 4584 C CA . ILE B 1 295 ? 36.438 0.754 8.188 1 18.14 295 ILE B CA 1
ATOM 4585 C C . ILE B 1 295 ? 36.719 -0.38 9.172 1 18.14 295 ILE B C 1
ATOM 4587 O O . ILE B 1 295 ? 35.781 -1.019 9.672 1 18.14 295 ILE B O 1
#

Nearest PDB structures (foldseek):
  5c3p-assembly3_C  TM=8.427E-01  e=4.938E-25  Neurospora crassa
  5vkb-assembly1_A  TM=8.235E-01  e=2.974E-20  Pseudomonas savastanoi pv. phaseolicola
  5lun-assembly1_A  TM=8.270E-01  e=4.825E-20  Pseudomonas savastanoi pv. phaseolicola
  6vp5-assembly3_C  TM=8.244E-01  e=7.826E-20  Pseudomonas savastanoi pv. phaseolicola
  6cf3-assembly1_A  TM=7.996E-01  e=1.195E-19  Pseudomonas savastanoi pv. phaseolicola

Foldseek 3Di:
DDAAADPAEEAELPDPCLVVNLQSVLVRQQQFLKHKYFPLPDDPVLVVVQVVLLCVLVPDDPVLQCVQQQDPVRAGKDAFPCVLLPPPPLRDTAQKIKGKDKPCLVPPPPDDNHDDRDCVRRVCNSVSVVVVLVSVVSSVLSVCLSNCVSLVHHSCVQVLVQWMKIKMKMKRALPQPVRVSRDQFNWDKDFDAAFKKKKDWDQDWFKWWFADPPDVVTRIHTHGDDPRMIMMGTGPLNCVQLVNSGDRIIMTGGRPSDMIIMIMMHTHGHPVVVVVSVVCPPPPCPVVPPPPDPD/DDAAADPAEEAELPDPPLVVNLVSVLVRQQQFLKHKYFPLPDDPVLVVVQVVLLCVLVPDDPVLQCVQQQDPVRAGKDAWPCVLLPPPPLRDTAQKIKGKDKPCLVPPPPDHNHDDRDCVRRVCNSVSVVVVLVSVVSSVLSVCLSNCVSLVHHSCVQVLVQWMKIKMKMKRALPQPVRVSRDQFNWDKDFDAAFKKKKDWDQDWFKWWFADPPDVVTRIHTHGDDPRMIMMGTGPLNCVQLVNSGDRIIMTGGRPSDMIIMIMMHTHGHPVVVVVSVVCPPPPCPVVPPPPDDD

Organism: Aegilops tauschii subsp. strangulata (NCBI:txid200361)

Solvent-accessible surface area (backbone atoms only — not comparable to full-atom values): 30781 Å² total; per-residue (Å²): 128,82,68,46,68,52,85,60,50,75,39,58,67,71,54,86,55,55,66,60,49,18,53,50,48,44,51,24,24,51,70,48,12,35,32,33,36,30,67,60,77,68,50,68,67,56,52,52,48,44,51,52,42,48,50,59,55,73,67,45,56,67,71,64,45,54,74,40,41,44,46,98,59,58,18,17,31,41,71,48,43,59,57,42,52,67,49,83,74,73,29,52,30,23,52,30,32,37,37,32,38,47,60,65,77,83,51,80,52,91,68,66,73,59,60,70,76,58,53,91,83,35,70,56,44,60,61,44,52,51,52,48,48,52,40,51,51,54,36,49,46,54,52,47,20,39,52,24,44,48,57,75,43,55,52,68,64,59,52,57,67,81,25,54,34,37,40,33,47,34,41,28,70,17,68,70,54,82,38,91,75,59,54,58,34,27,33,35,73,27,48,49,68,33,36,37,35,43,33,40,69,73,62,61,72,39,42,30,38,23,73,48,75,81,40,87,75,66,56,57,21,37,51,76,74,53,92,81,36,34,43,35,35,38,4,46,52,43,12,56,56,38,63,59,53,33,37,41,38,34,29,31,26,38,48,72,64,46,63,36,49,37,38,36,38,39,33,32,60,5,68,46,39,53,46,49,51,60,65,39,38,34,31,74,53,50,32,67,65,74,76,73,75,92,117,130,82,67,48,67,52,86,60,50,77,39,57,68,70,54,84,53,55,64,60,49,18,52,50,49,44,51,23,24,51,70,47,12,34,30,34,36,29,68,59,77,69,52,68,66,57,52,52,47,45,50,52,44,49,49,60,55,72,68,46,57,67,71,65,46,53,74,39,40,45,48,98,60,58,17,16,31,42,70,49,44,60,58,44,51,66,48,83,76,72,28,52,29,24,53,31,32,38,36,32,38,48,60,66,77,84,51,80,54,90,69,66,75,59,62,70,76,57,52,92,80,35,70,56,43,61,61,45,52,51,51,48,48,54,42,50,51,53,35,48,46,54,52,47,19,39,51,25,44,49,59,76,43,56,53,67,63,57,53,56,68,79,24,54,33,37,41,32,45,34,42,28,70,18,66,72,56,82,40,90,75,60,52,56,35,27,32,35,73,29,49,48,69,34,36,37,35,44,33,41,68,72,62,60,72,38,42,28,36,22,74,49,74,82,41,88,75,67,58,58,22,37,50,76,77,52,91,81,37,34,43,36,35,39,4,45,51,44,12,56,57,37,63,59,54,34,37,41,36,35,29,31,26,37,48,72,66,46,63,35,50,35,38,36,36,39,33,32,62,5,68,47,40,52,47,49,50,61,64,39,37,33,30,72,50,51,30,70,65,74,77,80,80,86,125

Secondary structure (DSSP, 8-state):
--PEEP---EEETT-S-HHHHHHHHHHHHHHTSEEEEES-S--HHHHHHHHHHHHHHHTS-HHHHHTTB--TT--EEE----HHHHSSS------EEEEEEES-SS---SS-------TTT-TTHHHHHHHHHHHHHHHHHHHHHHHHHHTT--TTSS--TT--EEEEEEEE-------TT---EEEEEE---SSEEEEEE-S---EEEES-TT-SSPP-EE----TTPEEEEE-HHHHHHTTTSS---EEEEE--SS-EEEEEEEEPPPHHHHHHHHHHTT-TTTTT-------/--PEEP---EEETT-S-HHHHHHHHHHHHHHTSEEEEES-S--HHHHHHHHHHHHHHHTS-HHHHHTTB--TT--EEE----HHHHSSS------EEEEEEES-SS---SS-------TTT-TTHHHHHHHHHHHHHHHHHHHHHHHHHHTT--TTSS--TT--EEEEEEEE-------TT---EEEEEE---SSEEEEEE-S---EEEES-TT-SSPP-EE----TTPEEEEE-HHHHHHTTTSS---EEEEE--SS-EEEEEEEEPPPHHHHHHHHHHTT-SSTTT-------

pLDDT: mean 85.99, std 18.93, range [18.14, 98.88]

Radius of gyration: 24.67 Å; Cα contacts (8 Å, |Δi|>4): 1235; chains: 2; bounding box: 62×68×69 Å

InterPro domains:
  IPR005123 Oxoglutarate/iron-dependent dioxygenase domain [PS51471] (162-269)
  IPR026992 Non-haem dioxygenase, N-terminal domain [PF14226] (8-118)
  IPR027443 Isopenicillin N synthase-like superfamily [G3DSA:2.60.120.330] (1-294)
  IPR044861 Isopenicillin N synthase-like, Fe(2+) 2OG dioxygenase domain [PF03171] (182-267)